Protein AF-A0A1H7MPJ8-F1 (afdb_monomer)

Nearest PDB structures (foldseek):
  3on5-assembly1_A  TM=8.356E-01  e=2.771E-28  Halalkalibacterium halodurans
  2we8-assembly1_A-2  TM=7.272E-01  e=7.137E-28  Mycolicibacterium smegmatis MC2 155
  2we7-assembly2_B-2  TM=7.045E-01  e=1.152E-25  Mycolicibacterium smegmatis MC2 155
  2we8-assembly2_B-3  TM=7.144E-01  e=3.988E-25  Mycolicibacterium smegmatis MC2 155
  1qwj-assembly2_D  TM=6.963E-01  e=8.560E-07  Mus musculus

Solvent-accessible surface area (backbone atoms only — not comparable to full-atom values): 32042 Å² total; per-residue (Å²): 99,42,56,58,58,50,32,52,53,52,46,53,57,33,51,77,69,72,43,56,35,22,42,37,30,25,60,42,55,46,80,40,66,87,49,58,68,73,26,38,24,36,38,39,76,90,68,54,74,35,62,51,63,50,89,74,77,54,55,71,58,50,49,60,51,35,54,50,19,53,72,68,69,42,24,34,52,44,78,46,71,34,65,66,97,78,62,99,64,80,85,67,88,44,96,35,57,19,36,43,31,34,39,31,33,40,59,63,89,89,50,84,42,39,60,64,47,43,50,49,56,48,69,74,42,86,38,63,24,40,40,34,34,34,44,41,90,94,52,47,69,42,80,66,33,44,58,44,40,27,33,43,79,90,42,80,45,62,32,81,64,82,70,67,57,65,65,77,78,46,47,61,58,51,51,50,27,61,74,66,66,40,53,45,35,32,38,40,85,34,96,87,36,93,92,26,38,31,34,30,40,35,48,42,74,42,58,45,30,40,38,32,37,26,45,50,80,58,42,50,47,35,51,51,53,40,46,74,69,40,36,52,36,35,34,35,24,74,48,69,93,52,54,39,60,89,80,37,74,80,37,50,73,41,76,35,58,52,75,70,43,56,75,77,55,89,67,37,74,53,22,34,36,37,35,53,54,87,39,70,69,59,41,46,51,36,48,65,68,49,46,82,51,49,42,56,34,38,29,32,65,54,57,53,68,58,50,51,51,48,52,49,55,51,51,75,76,34,100,76,74,62,80,74,39,58,78,27,57,40,52,49,48,39,48,94,76,83,58,81,50,49,57,44,41,26,49,22,33,54,51,36,53,52,19,56,77,68,75,46,89,75,76,82,67,91,79,62,86,77,70,96,67,89,74,73,61,61,72,24,74,40,60,71,30,32,28,37,38,38,48,56,30,69,76,32,78,75,50,79,46,63,53,48,68,39,79,48,98,95,37,27,27,39,56,48,37,49,50,20,55,55,64,61,66,42,87,44,36,35,37,25,26,21,91,59,33,71,70,53,49,62,75,45,66,91,52,93,58,48,79,40,80,38,88,55,34,89,62,20,54,11,49,43,52,32,53,47,50,53,50,44,55,73,77,40,77,66,47,44,28,42,35,39,35,58,31,46,39,83,73,61,40,30,70,60,56,45,48,40,52,50,50,28,54,73,66,69,39,57,34,21,27,25,31,29,86,94,40,73,33,71,53,28,37,35,28,54,92,46,46,66,63,57,60,68,45,58,42,74,43,50,73,49,60,60,55,60,75,46,57,88,64,43,41,72,40,86,33,75,63,65,66,49,52,52,64,39,66,66,44,42,50,36,67,75,68,68,62,77,74,84,80,128

InterPro domains:
  IPR003777 XdhC- CoxI [PF02625] (17-81)
  IPR025877 MobA-like NTP transferase [PF12804] (389-549)
  IPR027051 XdhC Rossmann domain [PF13478] (210-353)
  IPR029044 Nucleotide-diphospho-sugar transferases [G3DSA:3.90.550.10] (385-578)
  IPR029044 Nucleotide-diphospho-sugar transferases [SSF53448] (388-574)
  IPR052698 Molybdenum Cofactor Utilization and Processing [PTHR30388] (6-375)

pLDDT: mean 89.05, std 11.1, range [30.58, 98.56]

Secondary structure (DSSP, 8-state):
-HHHHHHHHHHHHHHHTT--EEEEEEEEEEE--SSPTT-EEEEETT--EEE-SSSSSSHHHHHHHHHHHHHH---EEEEEE-S-TT-SS-----SS-EEEEEEEEEE-TT-SS-HHHHHHHHHHS-S-EEEEEEE-TT-SB-TT-EEEEEEETTEEEE-SSPPSS-HHHHHHHHHHHHHHTS-EEEEE--SSSTT-EEEEEEEEPPPPEEEEE---STHHHHHHHHHHHT-EEEEEES-TTTS-TTT-TTSEEEES-HHHHHTTS---TTEEEEE--S-HHHHHHHHHHHTTS--SEEEE-S-HHHHHHHHHHHHHH-S---GGGGTTEESS-S--S---SHHHHHHHHHHHHHHHHTT-----GGG--S-SS-----EEE-GGGEEEEEE-----TTTSS-GGGSEETTEEHHHHHHHHHHTT--S-EEEEE-TTHHHHHHHTTTSS-EEEE-TTGGG-HHHHHHHHHHHHHHH-TT--EEEEEETT-TT--HHHHHHHHHHHHHH--SEEEEEETTEEEEEEEEEGGGHHHHHT--TT--HHHHHHHTGGGSEEEE-GGGG----SHHHHHHHHHT------

Organism: NCBI:txid332977

Foldseek 3Di:
DVLLVQLLVVVVVCVVVVWWKKKKFFQFKFAFFQDDGGFIWMATLVGDIGTDPHPPDCSVVLNVVLNVCSVVQWKFKDKDQQQDCDDPDPRPVDPTHIIIIMIMHIADSPWPFGPSVLSCLQQVDQFKKKWKFKDDPPDGTDNQGGTFWMQGPNDIDGTPDDHQDDPVQCVVVLVVCSVVQAWAWAFDAGPPDDPGMIMGIGIDHGAAEEEEEAQDPLCQLLLVVCVVVPHAYEYEYCDPVRFDCVSRVRYHYDNDQQLVRVVVDDFACRYAYEYDRPDLVRSLSNLLNCLPTRHQAYEYDDAPVSVVVSVVVSVVVDVDRDPVSVNRYHPNAFDPPVDDDSNSSSVRNVQCSVQSSVVHDNDDCPPDDDDPDDHDRFHFYGLQLEAEEEEQADPLPQAVDRQQQDDDPNGGLVVLVLQQRVLLPHLHYEYEYHDCQVVVVVSCVPPSYHYFYQDCPVQAPLSRLLRSLVVCCVPRVSHFKYFYAYSFLSPRHNVQVVVQSVQCSVLVQQKEFEDEPNATDPRIMHGPVCSVVSNPDGGHDDCRVSQVVCPPSYHYDYDHSRVQGDSHPVSVCCNRVVDDDPDD

Structure (mmCIF, N/CA/C/O backbone):
data_AF-A0A1H7MPJ8-F1
#
_entry.id   AF-A0A1H7MPJ8-F1
#
loop_
_atom_site.group_PDB
_atom_site.id
_atom_site.type_symbol
_atom_site.label_atom_id
_atom_site.label_alt_id
_atom_site.label_comp_id
_atom_site.label_asym_id
_atom_site.label_entity_id
_atom_site.label_seq_id
_atom_site.pdbx_PDB_ins_code
_atom_site.Cartn_x
_atom_site.Cartn_y
_atom_site.Cartn_z
_atom_site.occupancy
_atom_site.B_iso_or_equiv
_atom_site.auth_seq_id
_atom_site.auth_comp_id
_atom_site.auth_asym_id
_atom_site.auth_atom_id
_atom_site.pdbx_PDB_model_num
ATOM 1 N N . MET A 1 1 ? -8.039 4.720 8.929 1.00 87.25 1 MET A N 1
ATOM 2 C CA . MET A 1 1 ? -9.496 4.822 8.702 1.00 87.25 1 MET A CA 1
ATOM 3 C C . MET A 1 1 ? -10.181 5.857 9.593 1.00 87.25 1 MET A C 1
ATOM 5 O O . MET A 1 1 ? -10.944 6.639 9.050 1.00 87.25 1 MET A O 1
ATOM 9 N N . LYS A 1 2 ? -9.902 5.930 10.910 1.00 90.38 2 LYS A N 1
ATOM 10 C CA . LYS A 1 2 ? -10.502 6.929 11.828 1.00 90.38 2 LYS A CA 1
ATOM 11 C C . LYS A 1 2 ? -10.522 8.361 11.280 1.00 90.38 2 LYS A C 1
ATOM 13 O O . LYS A 1 2 ? -11.581 8.963 11.181 1.00 90.38 2 LYS A O 1
ATOM 18 N N . GLU A 1 3 ? -9.358 8.875 10.891 1.00 91.81 3 GLU A N 1
ATOM 19 C CA . GLU A 1 3 ? -9.222 10.243 10.376 1.00 91.81 3 GLU A CA 1
ATOM 20 C C . GLU A 1 3 ? -10.050 10.466 9.101 1.00 91.81 3 GLU A C 1
ATOM 22 O O . GLU A 1 3 ? -10.694 11.497 8.966 1.00 91.81 3 GLU A O 1
ATOM 27 N N . ILE A 1 4 ? -10.123 9.468 8.210 1.00 94.31 4 ILE A N 1
ATOM 28 C CA . ILE A 1 4 ? -10.964 9.524 7.004 1.00 94.31 4 ILE A CA 1
ATOM 29 C C . ILE A 1 4 ? -12.450 9.605 7.389 1.00 94.31 4 ILE A C 1
ATOM 31 O O . ILE A 1 4 ? -13.155 10.467 6.876 1.00 94.31 4 ILE A O 1
ATOM 35 N N . LYS A 1 5 ? -12.915 8.766 8.331 1.00 94.00 5 LYS A N 1
ATOM 36 C CA . LYS A 1 5 ? -14.295 8.811 8.858 1.00 94.00 5 LYS A CA 1
ATOM 37 C C . LYS A 1 5 ? -14.621 10.199 9.443 1.00 94.00 5 LYS A C 1
ATOM 39 O O . LYS A 1 5 ? -15.689 10.740 9.181 1.00 94.00 5 LYS A O 1
ATOM 44 N N . GLN A 1 6 ? -13.688 10.797 10.189 1.00 95.56 6 GLN A N 1
ATOM 45 C CA . GLN A 1 6 ? -13.850 12.136 10.772 1.00 95.56 6 GLN A CA 1
ATOM 46 C C . GLN A 1 6 ? -13.887 13.242 9.710 1.00 95.56 6 GLN A C 1
ATOM 48 O O . GLN A 1 6 ? -14.735 14.124 9.793 1.00 95.56 6 GLN A O 1
ATOM 53 N N . ILE A 1 7 ? -13.011 13.179 8.703 1.00 97.25 7 ILE A N 1
ATOM 54 C CA . ILE A 1 7 ? -13.001 14.108 7.563 1.00 97.25 7 ILE A CA 1
ATOM 55 C C . ILE A 1 7 ? -14.329 14.053 6.807 1.00 97.25 7 ILE A C 1
ATOM 57 O O . ILE A 1 7 ? -14.897 15.098 6.506 1.00 97.25 7 ILE A O 1
ATOM 61 N N . ILE A 1 8 ? -14.849 12.851 6.543 1.00 96.44 8 ILE A N 1
ATOM 62 C CA . ILE A 1 8 ? -16.147 12.665 5.885 1.00 96.44 8 ILE A CA 1
ATOM 63 C C . ILE A 1 8 ? -17.266 13.320 6.702 1.00 96.44 8 ILE A C 1
ATOM 65 O O . ILE A 1 8 ? -18.019 14.120 6.155 1.00 96.44 8 ILE A O 1
ATOM 69 N N . ALA A 1 9 ? -17.344 13.032 8.004 1.00 96.25 9 ALA A N 1
ATOM 70 C CA . ALA A 1 9 ? -18.380 13.591 8.874 1.00 96.25 9 ALA A CA 1
ATOM 71 C C . ALA A 1 9 ? -18.291 15.125 8.987 1.00 96.25 9 ALA A C 1
ATOM 73 O O . ALA A 1 9 ? -19.309 15.818 8.975 1.00 96.25 9 ALA A O 1
ATOM 74 N N . ALA A 1 10 ? -17.074 15.670 9.068 1.00 97.00 10 ALA A N 1
ATOM 75 C CA . ALA A 1 10 ? -16.856 17.113 9.090 1.00 97.00 10 ALA A CA 1
ATOM 76 C C . ALA A 1 10 ? -17.281 17.772 7.772 1.00 97.00 10 ALA A C 1
ATOM 78 O O . ALA A 1 10 ? -17.939 18.810 7.800 1.00 97.00 10 ALA A O 1
ATOM 79 N N . TYR A 1 11 ? -16.972 17.144 6.635 1.00 96.31 11 TYR A N 1
ATOM 80 C CA . TYR A 1 11 ? -17.414 17.618 5.328 1.00 96.31 11 TYR A CA 1
ATOM 81 C C . TYR A 1 11 ? -18.938 17.581 5.197 1.00 96.31 11 TYR A C 1
ATOM 83 O O . TYR A 1 11 ? -19.524 18.561 4.761 1.00 96.31 11 TYR A O 1
ATOM 91 N N . GLU A 1 12 ? -19.599 16.498 5.613 1.00 95.06 12 GLU A N 1
ATOM 92 C CA . GLU A 1 12 ? -21.064 16.406 5.565 1.00 95.06 12 GLU A CA 1
ATOM 93 C C . GLU A 1 12 ? -21.731 17.509 6.396 1.00 95.06 12 GLU A C 1
ATOM 95 O O . GLU A 1 12 ? -22.681 18.140 5.937 1.00 95.06 12 GLU A O 1
ATOM 100 N N . SER A 1 13 ? -21.192 17.801 7.582 1.00 95.56 13 SER A N 1
ATOM 101 C CA . SER A 1 13 ? -21.659 18.910 8.420 1.00 95.56 13 SER A CA 1
ATOM 102 C C . SER A 1 13 ? -21.460 20.278 7.753 1.00 95.56 13 SER A C 1
ATOM 104 O O . SER A 1 13 ? -22.374 21.105 7.766 1.00 95.56 13 SER A O 1
ATOM 106 N N . ALA A 1 14 ? -20.294 20.510 7.142 1.00 94.31 14 ALA A N 1
ATOM 107 C CA . ALA A 1 14 ? -19.978 21.750 6.434 1.00 94.31 14 ALA A CA 1
ATOM 108 C C . ALA A 1 14 ? -20.857 21.936 5.185 1.00 94.31 14 ALA A C 1
ATOM 110 O O . ALA A 1 14 ? -21.437 23.002 4.983 1.00 94.31 14 ALA A O 1
ATOM 111 N N . HIS A 1 15 ? -21.036 20.879 4.394 1.00 92.31 15 HIS A N 1
ATOM 112 C CA . HIS A 1 15 ? -21.856 20.886 3.186 1.00 92.31 15 HIS A CA 1
ATOM 113 C C . HIS A 1 15 ? -23.340 21.140 3.504 1.00 92.31 15 HIS A C 1
ATOM 115 O O . HIS A 1 15 ? -23.980 21.960 2.848 1.00 92.31 15 HIS A O 1
ATOM 121 N N . LEU A 1 16 ? -23.880 20.546 4.579 1.00 93.38 16 LEU A N 1
ATOM 122 C CA . LEU A 1 16 ? -25.232 20.865 5.071 1.00 93.38 16 LEU A CA 1
ATOM 123 C C . LEU A 1 16 ? -25.390 22.346 5.455 1.00 93.38 16 LEU A C 1
ATOM 125 O O . LEU A 1 16 ? -26.471 22.915 5.304 1.00 93.38 16 LEU A O 1
ATOM 129 N N . GLN A 1 17 ? -24.314 22.979 5.923 1.00 93.31 17 GLN A N 1
ATOM 130 C CA . GLN A 1 17 ? -24.259 24.408 6.242 1.00 93.31 17 GLN A CA 1
ATOM 131 C C . GLN A 1 17 ? -23.923 25.286 5.023 1.00 93.31 17 GLN A C 1
ATOM 133 O O . GLN A 1 17 ? -23.818 26.502 5.174 1.00 93.31 17 GLN A O 1
ATOM 138 N N . ARG A 1 18 ? -23.784 24.696 3.824 1.00 92.69 18 ARG A N 1
ATOM 139 C CA . ARG A 1 18 ? -23.347 25.356 2.580 1.00 92.69 18 ARG A CA 1
ATOM 140 C C . ARG A 1 18 ? -22.001 26.071 2.716 1.00 92.69 18 ARG A C 1
ATOM 142 O O . ARG A 1 18 ? -21.794 27.125 2.119 1.00 92.69 18 ARG A O 1
ATOM 149 N N . GLN A 1 19 ? -21.112 25.508 3.530 1.00 93.62 19 GLN A N 1
ATOM 150 C CA . GLN A 1 19 ? -19.763 26.018 3.725 1.00 93.62 19 GLN A CA 1
ATOM 151 C C . GLN A 1 19 ? -18.809 25.404 2.706 1.00 93.62 19 GLN A C 1
ATOM 153 O O . GLN A 1 19 ? -18.699 24.178 2.603 1.00 93.62 19 GLN A O 1
ATOM 158 N N . ARG A 1 20 ? -18.039 26.255 2.024 1.00 95.31 20 ARG A N 1
ATOM 159 C CA . ARG A 1 20 ? -16.952 25.782 1.157 1.00 95.31 20 ARG A CA 1
ATOM 160 C C . ARG A 1 20 ? -15.885 25.069 1.975 1.00 95.31 20 ARG A C 1
ATOM 162 O O . ARG A 1 20 ? -15.592 25.439 3.116 1.00 95.31 20 ARG A O 1
ATOM 169 N N . SER A 1 21 ? -15.292 24.049 1.367 1.00 97.06 21 SER A N 1
ATOM 170 C CA . SER A 1 21 ? -14.264 23.224 1.991 1.00 97.06 21 SER A CA 1
ATOM 171 C C . SER A 1 21 ? -13.151 22.873 1.006 1.00 97.06 21 SER A C 1
ATOM 173 O O . SER A 1 21 ? -13.346 22.854 -0.209 1.00 97.06 21 SER A O 1
ATOM 175 N N . ALA A 1 22 ? -11.976 22.559 1.538 1.00 97.94 22 ALA A N 1
ATOM 176 C CA . ALA A 1 22 ? -10.832 22.064 0.789 1.00 97.94 22 ALA A CA 1
ATOM 177 C C . ALA A 1 22 ? -10.190 20.890 1.529 1.00 97.94 22 ALA A C 1
ATOM 179 O O . ALA A 1 22 ? -10.180 20.836 2.762 1.00 97.94 22 ALA A O 1
ATOM 180 N N . LEU A 1 23 ? -9.631 19.958 0.766 1.00 98.00 23 LEU A N 1
ATOM 181 C CA . LEU A 1 23 ? -8.905 18.807 1.273 1.00 98.00 23 LEU A CA 1
ATOM 182 C C . LEU A 1 23 ? -7.408 19.017 1.051 1.00 98.00 23 LEU A C 1
ATOM 184 O O . LEU A 1 23 ? -6.941 19.066 -0.082 1.00 98.00 23 LEU A O 1
ATOM 188 N N . ALA A 1 24 ? -6.648 19.119 2.136 1.00 98.06 24 ALA A N 1
ATOM 189 C CA . ALA A 1 24 ? -5.194 19.080 2.094 1.00 98.06 24 ALA A CA 1
ATOM 190 C C . ALA A 1 24 ? -4.710 17.635 2.265 1.00 98.06 24 ALA A C 1
ATOM 192 O O . ALA A 1 24 ? -5.053 16.976 3.247 1.00 98.06 24 ALA A O 1
ATOM 193 N N . THR A 1 25 ? -3.877 17.157 1.346 1.00 97.62 25 THR A N 1
ATOM 194 C CA . THR A 1 25 ? -3.295 15.812 1.348 1.00 97.62 25 THR A CA 1
ATOM 195 C C . THR A 1 25 ? -1.776 15.907 1.281 1.00 97.62 25 THR A C 1
ATOM 197 O O . THR A 1 25 ? -1.227 16.537 0.381 1.00 97.62 25 THR A O 1
ATOM 200 N N . VAL A 1 26 ? -1.066 15.240 2.193 1.00 96.06 26 VAL A N 1
ATOM 201 C CA . VAL A 1 26 ? 0.385 15.045 2.059 1.00 96.06 26 VAL A CA 1
ATOM 202 C C . VAL A 1 26 ? 0.622 14.062 0.916 1.00 96.06 26 VAL A C 1
ATOM 204 O O . VAL A 1 26 ? 0.383 12.864 1.072 1.00 96.06 26 VAL A O 1
ATOM 207 N N . VAL A 1 27 ? 1.058 14.557 -0.239 1.00 95.38 27 VAL A N 1
ATOM 208 C CA . VAL A 1 27 ? 1.211 13.742 -1.454 1.00 95.38 27 VAL A CA 1
ATOM 209 C C . VAL A 1 27 ? 2.608 13.183 -1.614 1.00 95.38 27 VAL A C 1
ATOM 211 O O . VAL A 1 27 ? 2.753 12.137 -2.224 1.00 95.38 27 VAL A O 1
ATOM 214 N N . HIS A 1 28 ? 3.637 13.823 -1.059 1.00 94.00 28 HIS A N 1
ATOM 215 C CA . HIS A 1 28 ? 5.011 13.332 -1.158 1.00 94.00 28 HIS A CA 1
ATOM 216 C C . HIS A 1 28 ? 5.895 13.930 -0.065 1.00 94.00 28 HIS A C 1
ATOM 218 O O . HIS A 1 28 ? 5.604 15.009 0.452 1.00 94.00 28 HIS A O 1
ATOM 224 N N . ILE A 1 29 ? 6.951 13.208 0.312 1.00 90.25 29 ILE A N 1
ATOM 225 C CA . ILE A 1 29 ? 7.907 13.632 1.337 1.00 90.25 29 ILE A CA 1
ATOM 226 C C . ILE A 1 29 ? 9.319 13.252 0.899 1.00 90.25 29 ILE A C 1
ATOM 228 O O . ILE A 1 29 ? 9.561 12.106 0.526 1.00 90.25 29 ILE A O 1
ATOM 232 N N . ASP A 1 30 ? 10.251 14.188 1.022 1.00 85.12 30 ASP A N 1
ATOM 233 C CA . ASP A 1 30 ? 11.687 13.925 1.022 1.00 85.12 30 ASP A CA 1
ATOM 234 C C . ASP A 1 30 ? 12.232 14.066 2.453 1.00 85.12 30 ASP A C 1
ATOM 236 O O . ASP A 1 30 ? 11.804 14.939 3.203 1.00 85.12 30 ASP A O 1
ATOM 240 N N . GLY A 1 31 ? 13.147 13.198 2.876 1.00 81.06 31 GLY A N 1
ATOM 241 C CA . GLY A 1 31 ? 13.695 13.236 4.236 1.00 81.06 31 GLY A CA 1
ATOM 242 C C . GLY A 1 31 ? 12.734 12.772 5.346 1.00 81.06 31 GLY A C 1
ATOM 243 O O . GLY A 1 31 ? 12.084 11.724 5.244 1.00 81.06 31 GLY A O 1
ATOM 244 N N . SER A 1 32 ? 12.744 13.481 6.480 1.00 79.44 32 SER A N 1
ATOM 245 C CA . SER A 1 32 ? 11.994 13.122 7.694 1.00 79.44 32 SER A CA 1
ATOM 246 C C . SER A 1 32 ? 10.772 14.010 7.897 1.00 79.44 32 SER A C 1
ATOM 248 O O . SER A 1 32 ? 10.839 15.221 7.730 1.00 79.44 32 SER A O 1
ATOM 250 N N . SER A 1 33 ? 9.663 13.416 8.335 1.00 81.81 33 SER A N 1
ATOM 251 C CA . SER A 1 33 ? 8.416 14.137 8.607 1.00 81.81 33 SER A CA 1
ATOM 252 C C . SER A 1 33 ? 7.573 13.440 9.675 1.00 81.81 33 SER A C 1
ATOM 254 O O . SER A 1 33 ? 7.593 12.206 9.800 1.00 81.81 33 SER A O 1
ATOM 256 N N . TYR A 1 34 ? 6.763 14.230 10.383 1.00 83.31 34 TYR A N 1
ATOM 257 C CA . TYR A 1 34 ? 5.834 13.740 11.402 1.00 83.31 34 TYR A CA 1
ATOM 258 C C . TYR A 1 34 ? 4.745 12.828 10.808 1.00 83.31 34 TYR A C 1
ATOM 260 O O . TYR A 1 34 ? 4.563 11.695 11.254 1.00 83.31 34 TYR A O 1
ATOM 268 N N . ARG A 1 35 ? 4.063 13.278 9.745 1.00 86.94 35 ARG A N 1
ATOM 269 C CA . ARG A 1 35 ? 3.044 12.493 9.024 1.00 86.94 35 ARG A CA 1
ATOM 270 C C . ARG A 1 35 ? 3.618 11.824 7.779 1.00 86.94 35 ARG A C 1
ATOM 272 O O . ARG A 1 35 ? 4.604 12.291 7.220 1.00 86.94 35 ARG A O 1
ATOM 279 N N . SER A 1 36 ? 2.996 10.727 7.352 1.00 87.94 3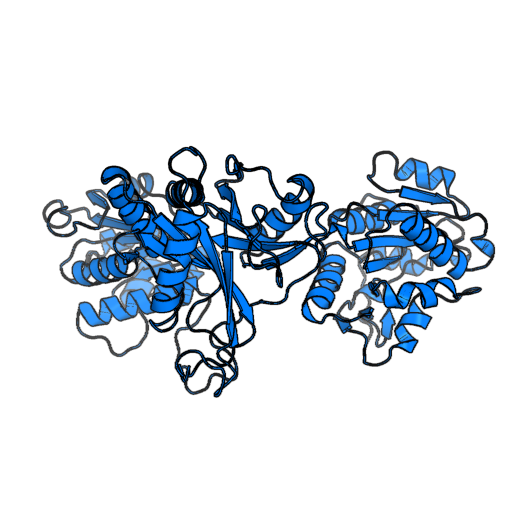6 SER A N 1
ATOM 280 C CA . SER A 1 36 ? 3.358 10.012 6.118 1.00 87.94 36 SER A CA 1
ATOM 281 C C . SER A 1 36 ? 2.478 10.465 4.944 1.00 87.94 36 SER A C 1
ATOM 283 O O . SER A 1 36 ? 1.398 11.012 5.190 1.00 87.94 36 SER A O 1
ATOM 285 N N . PRO A 1 37 ? 2.891 10.211 3.687 1.00 91.69 37 PRO A N 1
ATOM 286 C CA . PRO A 1 37 ? 2.030 10.424 2.528 1.00 91.69 37 PRO A CA 1
ATOM 287 C C . PRO A 1 37 ? 0.662 9.748 2.696 1.00 91.69 37 PRO A C 1
ATOM 289 O O . PRO A 1 37 ? 0.566 8.648 3.242 1.00 91.69 37 PRO A O 1
ATOM 292 N N . GLY A 1 38 ? -0.395 10.436 2.268 1.00 91.94 38 GLY A N 1
ATOM 293 C CA . GLY A 1 38 ? -1.788 10.055 2.498 1.00 91.94 38 GLY A CA 1
ATOM 294 C C . GLY A 1 38 ? -2.401 10.605 3.792 1.00 91.94 38 GLY A C 1
ATOM 295 O O . GLY A 1 38 ? -3.599 10.420 4.008 1.00 91.94 38 GLY A O 1
ATOM 296 N N . ALA A 1 39 ? -1.639 11.295 4.648 1.00 94.44 39 ALA A N 1
ATOM 297 C CA . ALA A 1 39 ? -2.227 12.089 5.727 1.00 94.44 39 ALA A CA 1
ATOM 298 C C . ALA A 1 39 ? -3.060 13.238 5.147 1.00 94.44 39 ALA A C 1
ATOM 300 O O . ALA A 1 39 ? -2.656 13.857 4.159 1.00 94.44 39 ALA A O 1
ATOM 301 N N . ARG A 1 40 ? -4.228 13.488 5.743 1.00 96.75 40 ARG A N 1
ATOM 302 C CA . ARG A 1 40 ? -5.227 14.411 5.204 1.00 96.75 40 ARG A CA 1
ATOM 303 C C . ARG A 1 40 ? -5.766 15.340 6.275 1.00 96.75 40 ARG A C 1
ATOM 305 O O . ARG A 1 40 ? -5.848 14.969 7.444 1.00 96.75 40 ARG A O 1
ATOM 312 N N . MET A 1 41 ? -6.169 16.523 5.841 1.00 97.69 41 MET A N 1
ATOM 313 C CA . MET A 1 41 ? -6.860 17.503 6.660 1.00 97.69 41 MET A CA 1
ATOM 314 C C . MET A 1 41 ? -7.945 18.178 5.826 1.00 97.69 41 MET A C 1
ATOM 316 O O . MET A 1 41 ? -7.664 18.694 4.748 1.00 97.69 41 MET A O 1
ATOM 320 N N . LEU A 1 42 ? -9.174 18.168 6.328 1.00 98.19 42 LEU A N 1
ATOM 321 C CA . LEU A 1 42 ? -10.255 18.993 5.810 1.00 98.19 42 LEU A CA 1
ATOM 322 C C . LEU A 1 42 ? -10.153 20.386 6.425 1.00 98.19 42 LEU A C 1
ATOM 324 O O . LEU A 1 42 ? -9.977 20.513 7.640 1.00 98.19 42 LEU A O 1
ATOM 328 N N . ILE A 1 43 ? -10.301 21.401 5.584 1.00 98.19 43 ILE A N 1
ATOM 329 C CA . ILE A 1 43 ? -10.357 22.804 5.971 1.00 98.19 43 ILE A CA 1
ATOM 330 C C . ILE A 1 43 ? -11.680 23.372 5.477 1.00 98.19 43 ILE A C 1
ATOM 332 O O . ILE A 1 43 ? -11.971 23.284 4.286 1.00 98.19 43 ILE A O 1
ATOM 336 N N . THR A 1 44 ? -12.462 23.961 6.372 1.00 97.06 44 THR A N 1
ATOM 337 C CA . THR A 1 44 ? -13.697 24.687 6.041 1.00 97.06 44 THR A CA 1
ATOM 338 C C . THR A 1 44 ? -13.422 26.187 5.930 1.00 97.06 44 THR A C 1
ATOM 340 O O . THR A 1 44 ? -12.444 26.696 6.485 1.00 97.06 44 THR A O 1
ATOM 343 N N . GLU A 1 45 ? -14.276 26.927 5.223 1.00 95.25 45 GLU A N 1
ATOM 344 C CA . GLU A 1 45 ? -14.088 28.373 5.027 1.00 95.25 45 GLU A CA 1
ATOM 345 C C . GLU A 1 45 ? -14.174 29.206 6.321 1.00 95.25 45 GLU A C 1
ATOM 347 O O . GLU A 1 45 ? -13.621 30.302 6.378 1.00 95.25 45 GLU A O 1
ATOM 352 N N . ASP A 1 46 ? -14.805 28.677 7.379 1.00 95.06 46 ASP A N 1
ATOM 353 C CA . ASP A 1 46 ? -14.827 29.271 8.727 1.00 95.06 46 ASP A CA 1
ATOM 354 C C . ASP A 1 46 ? -13.558 28.963 9.553 1.00 95.06 46 ASP A C 1
ATOM 356 O O . ASP A 1 46 ? -13.433 29.396 10.699 1.00 95.06 46 ASP A O 1
ATOM 360 N N . GLY A 1 47 ? -12.601 28.234 8.970 1.00 94.88 47 GLY A N 1
ATOM 361 C CA . GLY A 1 47 ? -11.293 27.951 9.551 1.00 94.88 47 GLY A CA 1
ATOM 362 C C . GLY A 1 47 ? -11.228 26.723 10.457 1.00 94.88 47 GLY A C 1
ATOM 363 O O . GLY A 1 47 ? -10.198 26.518 11.104 1.00 94.88 47 GLY A O 1
ATOM 364 N N . ARG A 1 48 ? -12.274 25.886 10.522 1.00 96.38 48 ARG A N 1
ATOM 365 C CA . ARG A 1 48 ? -12.188 24.607 11.245 1.00 96.38 48 ARG A CA 1
ATOM 366 C C . ARG A 1 48 ? -11.293 23.625 10.492 1.00 96.38 48 ARG A C 1
ATOM 368 O O . ARG A 1 48 ? -11.339 23.508 9.269 1.00 96.38 48 ARG A O 1
ATOM 375 N N . LEU A 1 49 ? -10.495 22.888 11.260 1.00 97.00 49 LEU A N 1
ATOM 376 C CA . LEU A 1 49 ? -9.538 21.902 10.765 1.00 97.00 49 LEU A CA 1
ATOM 377 C C . LEU A 1 49 ? -9.918 20.519 11.299 1.00 97.00 49 LEU A C 1
ATOM 379 O O . LEU A 1 49 ? -10.070 20.348 12.508 1.00 97.00 49 LEU A O 1
ATOM 383 N N . THR A 1 50 ? -10.070 19.530 10.417 1.00 96.94 50 THR A N 1
ATOM 384 C CA . THR A 1 50 ? -10.336 18.132 10.802 1.00 96.94 50 THR A CA 1
ATOM 385 C C . THR A 1 50 ? -9.311 17.199 10.171 1.00 96.94 50 THR A C 1
ATOM 387 O O . THR A 1 50 ? -9.196 17.148 8.951 1.00 96.94 50 THR A O 1
ATOM 390 N N . GLY A 1 51 ? -8.595 16.429 10.991 1.00 94.81 51 GLY A N 1
ATOM 391 C CA . GLY A 1 51 ? -7.412 15.670 10.568 1.00 94.81 51 GLY A CA 1
ATOM 392 C C . GLY A 1 51 ? -6.126 16.485 10.721 1.00 94.81 51 GLY A C 1
ATOM 393 O O . GLY A 1 51 ? -6.153 17.593 11.253 1.00 94.81 51 GLY A O 1
ATOM 394 N N . ALA A 1 52 ? -4.992 15.926 10.299 1.00 93.44 52 ALA A N 1
ATOM 395 C CA . ALA A 1 52 ? -3.703 16.607 10.391 1.00 93.44 52 ALA A CA 1
ATOM 396 C C . ALA A 1 52 ? -2.734 16.192 9.276 1.00 93.44 52 ALA A C 1
ATOM 398 O O . ALA A 1 52 ? -2.562 15.008 8.971 1.00 93.44 52 ALA A O 1
ATOM 399 N N . ILE A 1 53 ? -2.030 17.181 8.724 1.00 92.62 53 ILE A N 1
ATOM 400 C CA . ILE A 1 53 ? -0.956 16.997 7.733 1.00 92.62 53 ILE A CA 1
ATOM 401 C C . ILE A 1 53 ? 0.439 17.070 8.370 1.00 92.62 53 ILE A C 1
ATOM 403 O O . ILE A 1 53 ? 1.413 16.607 7.779 1.00 92.62 53 ILE A O 1
ATOM 407 N N . SER A 1 54 ? 0.544 17.589 9.595 1.00 88.81 54 SER A N 1
ATOM 408 C CA . SER A 1 54 ? 1.783 17.694 10.360 1.00 88.81 54 SER A CA 1
ATOM 409 C C . SER A 1 54 ? 1.529 17.462 11.863 1.00 88.81 54 SER A C 1
ATOM 411 O O . SER A 1 54 ? 0.595 16.748 12.228 1.00 88.81 54 SER A O 1
ATOM 413 N N . GLY A 1 55 ? 2.410 17.973 12.729 1.00 81.56 55 GLY A N 1
ATOM 414 C CA . GLY A 1 55 ? 2.244 18.006 14.187 1.00 81.56 55 GLY A CA 1
ATOM 415 C C . GLY A 1 55 ? 1.700 19.336 14.729 1.00 81.56 55 GLY A C 1
ATOM 416 O O . GLY A 1 55 ? 1.854 19.583 15.920 1.00 81.56 55 GLY A O 1
ATOM 417 N N . GLY A 1 56 ? 1.125 20.202 13.883 1.00 80.44 56 GLY A N 1
ATOM 418 C CA . GLY A 1 56 ? 0.581 21.514 14.273 1.00 80.44 56 GLY A CA 1
ATOM 419 C C . GLY A 1 56 ? 1.337 22.726 13.710 1.00 80.44 56 GLY A C 1
ATOM 420 O O . GLY A 1 56 ? 0.986 23.864 14.014 1.00 80.44 56 GLY A O 1
ATOM 421 N N . CYS A 1 57 ? 2.384 22.509 12.914 1.00 80.81 57 CYS A N 1
ATOM 422 C CA . CYS A 1 57 ? 3.242 23.568 12.389 1.00 80.81 57 CYS A CA 1
ATOM 423 C C . CYS A 1 57 ? 2.839 24.083 11.002 1.00 80.81 57 CYS A C 1
ATOM 425 O O . CYS A 1 57 ? 2.991 25.270 10.723 1.00 80.81 57 CYS A O 1
ATOM 427 N N . LEU A 1 58 ? 2.357 23.205 10.121 1.00 88.75 58 LEU A N 1
ATOM 428 C CA . LEU A 1 58 ? 2.035 23.565 8.735 1.00 88.75 58 LEU A CA 1
ATOM 429 C C . LEU A 1 58 ? 0.582 24.032 8.578 1.00 88.75 58 LEU A C 1
ATOM 431 O O . LEU A 1 58 ? 0.238 24.696 7.603 1.00 88.75 58 LEU A O 1
ATOM 435 N N . GLU A 1 59 ? -0.277 23.707 9.542 1.00 92.44 59 GLU A N 1
ATOM 436 C CA . GLU A 1 59 ? -1.729 23.834 9.446 1.00 92.44 59 GLU A CA 1
ATOM 437 C C . GLU A 1 59 ? -2.188 25.287 9.273 1.00 92.44 59 GLU A C 1
ATOM 439 O O . GLU A 1 59 ? -3.114 25.552 8.508 1.00 92.44 59 GLU A O 1
ATOM 444 N N . GLY A 1 60 ? -1.512 26.243 9.916 1.00 91.06 60 GLY A N 1
ATOM 445 C CA . GLY A 1 60 ? -1.859 27.662 9.805 1.00 91.06 60 GLY A CA 1
ATOM 446 C C . GLY A 1 60 ? -1.543 28.274 8.433 1.00 91.06 60 GLY A C 1
ATOM 447 O O . GLY A 1 60 ? -2.280 29.133 7.945 1.00 91.06 60 GLY A O 1
ATOM 448 N N . ASP A 1 61 ? -0.461 27.845 7.773 1.00 93.00 61 ASP A N 1
ATOM 449 C CA . ASP A 1 61 ? -0.203 28.238 6.382 1.00 93.00 61 ASP A CA 1
ATOM 450 C C . ASP A 1 61 ? -1.134 27.500 5.418 1.00 93.00 61 ASP A C 1
ATOM 452 O O . ASP A 1 61 ? -1.740 28.139 4.557 1.00 93.00 61 ASP A O 1
ATOM 456 N N . ALA A 1 62 ? -1.337 26.197 5.629 1.00 95.25 62 ALA A N 1
ATOM 457 C CA . ALA A 1 62 ? -2.254 25.392 4.832 1.00 95.25 62 ALA A CA 1
ATOM 458 C C . ALA A 1 62 ? -3.682 25.960 4.840 1.00 95.25 62 ALA A C 1
ATOM 460 O O . ALA A 1 62 ? -4.295 26.030 3.780 1.00 95.25 62 ALA A O 1
ATOM 461 N N . LEU A 1 63 ? -4.185 26.455 5.979 1.00 96.38 63 LEU A N 1
ATOM 462 C CA . LEU A 1 63 ? -5.468 27.165 6.062 1.00 96.38 63 LEU A CA 1
ATOM 463 C C . LEU A 1 63 ? -5.509 28.383 5.125 1.00 96.38 63 LEU A C 1
ATOM 465 O O . LEU A 1 63 ? -6.438 28.526 4.332 1.00 96.38 63 LEU A O 1
ATOM 469 N N . ARG A 1 64 ? -4.484 29.245 5.157 1.00 95.75 64 ARG A N 1
ATOM 470 C CA . ARG A 1 64 ? -4.420 30.435 4.287 1.00 95.75 64 ARG A CA 1
ATOM 471 C C . ARG A 1 64 ? -4.406 30.057 2.805 1.00 95.75 64 ARG A C 1
ATOM 473 O O . ARG A 1 64 ? -5.062 30.715 2.002 1.00 95.75 64 ARG A O 1
ATOM 480 N N . LYS A 1 65 ? -3.680 28.997 2.435 1.00 96.75 65 LYS A N 1
ATOM 481 C CA . LYS A 1 65 ?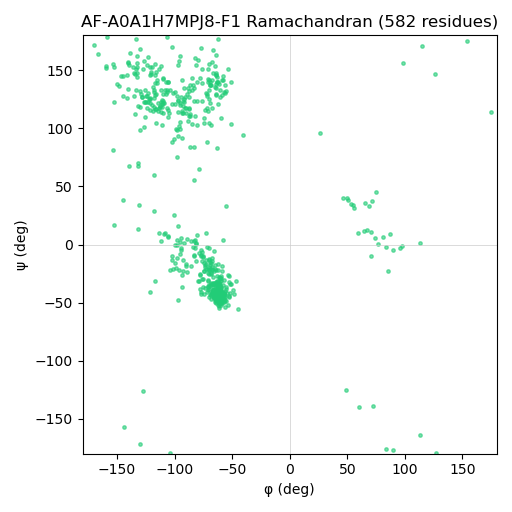 -3.650 28.476 1.058 1.00 96.75 65 LYS A CA 1
ATOM 482 C C . LYS A 1 65 ? -4.972 27.820 0.660 1.00 96.75 65 LYS A C 1
ATOM 484 O O . LYS A 1 65 ? -5.425 28.031 -0.459 1.00 96.75 65 LYS A O 1
ATOM 489 N N . ALA A 1 66 ? -5.617 27.101 1.573 1.00 97.38 66 ALA A N 1
ATOM 490 C CA . ALA A 1 66 ? -6.917 26.480 1.356 1.00 97.38 66 ALA A CA 1
ATOM 491 C C . ALA A 1 66 ? -8.005 27.513 1.055 1.00 97.38 66 ALA A C 1
ATOM 493 O O . ALA A 1 66 ? -8.762 27.319 0.111 1.00 97.38 66 ALA A O 1
ATOM 494 N N . LEU A 1 67 ? -8.036 28.643 1.767 1.00 96.38 67 LEU A N 1
ATOM 495 C CA . LEU A 1 67 ? -8.980 29.727 1.469 1.00 96.38 67 LEU A CA 1
ATOM 496 C C . LEU A 1 67 ? -8.791 30.296 0.050 1.00 96.38 67 LEU A C 1
ATOM 498 O O . LEU A 1 67 ? -9.775 30.578 -0.631 1.00 96.38 67 LEU A O 1
ATOM 502 N N . LEU A 1 68 ? -7.544 30.417 -0.424 1.00 95.38 68 LEU A N 1
ATOM 503 C CA . LEU A 1 68 ? -7.257 30.820 -1.809 1.00 95.38 68 LEU A CA 1
ATOM 504 C C . LEU A 1 68 ? -7.731 29.762 -2.812 1.00 95.38 68 LEU A C 1
ATOM 506 O O . LEU A 1 68 ? -8.382 30.105 -3.792 1.00 95.38 68 LEU A O 1
ATOM 510 N N . VAL A 1 69 ? -7.457 28.484 -2.544 1.00 95.94 69 VAL A N 1
ATOM 511 C CA . VAL A 1 69 ? -7.896 27.358 -3.385 1.00 95.94 69 VAL A CA 1
ATOM 512 C C . VAL A 1 69 ? -9.424 27.291 -3.487 1.00 95.94 69 VAL A C 1
ATOM 514 O O . VAL A 1 69 ? -9.949 27.134 -4.584 1.00 95.94 69 VAL A O 1
ATOM 517 N N . MET A 1 70 ? -10.149 27.476 -2.378 1.00 95.25 70 MET A N 1
ATOM 518 C CA . MET A 1 70 ? -11.620 27.529 -2.371 1.00 95.25 70 MET A CA 1
ATOM 519 C C . MET A 1 70 ? -12.174 28.718 -3.166 1.00 95.25 70 MET A C 1
ATOM 521 O O . MET A 1 70 ? -13.265 28.633 -3.721 1.00 95.25 70 MET A O 1
ATOM 525 N N . MET A 1 71 ? -11.459 29.846 -3.186 1.00 93.38 71 MET A N 1
ATOM 526 C CA . MET A 1 71 ? -11.865 31.035 -3.937 1.00 93.38 71 MET A CA 1
ATOM 527 C C . MET A 1 71 ? -11.594 30.885 -5.439 1.00 93.38 71 MET A C 1
ATOM 529 O O . MET A 1 71 ? -12.409 31.312 -6.248 1.00 93.38 71 MET A O 1
ATOM 533 N N . GLU A 1 72 ? -10.452 30.307 -5.807 1.00 92.62 72 GLU A N 1
ATOM 534 C CA . GLU A 1 72 ? -10.017 30.159 -7.200 1.00 92.62 72 GLU A CA 1
ATOM 535 C C . GLU A 1 72 ? -10.568 28.898 -7.883 1.00 92.62 72 GLU A C 1
ATOM 537 O O . GLU A 1 72 ? -10.519 28.799 -9.107 1.00 92.62 72 GLU A O 1
ATOM 542 N N . GLY A 1 73 ? -11.034 27.909 -7.115 1.00 91.44 73 GLY A N 1
ATOM 543 C CA . GLY A 1 73 ? -11.531 26.634 -7.640 1.00 91.44 73 GLY A CA 1
ATOM 544 C C . GLY A 1 73 ? -10.455 25.754 -8.288 1.00 91.44 73 GLY A C 1
ATOM 545 O O . GLY A 1 73 ? -10.787 24.779 -8.951 1.00 91.44 73 GLY A O 1
ATOM 546 N N . THR A 1 74 ? -9.167 26.070 -8.103 1.00 92.00 74 THR A N 1
ATOM 547 C CA . THR A 1 74 ? -8.044 25.346 -8.723 1.00 92.00 74 THR A CA 1
ATOM 548 C C . THR A 1 74 ? -7.146 24.703 -7.658 1.00 92.00 74 THR A C 1
ATOM 550 O O . THR A 1 74 ? -6.736 25.403 -6.726 1.00 92.00 74 THR A O 1
ATOM 553 N N . PRO A 1 75 ? -6.789 23.409 -7.783 1.00 95.00 75 PRO A N 1
ATOM 554 C CA . PRO A 1 75 ? -5.860 22.743 -6.873 1.00 95.00 75 PRO A CA 1
ATOM 555 C C . PRO A 1 75 ? -4.483 23.413 -6.805 1.00 95.00 75 PRO A C 1
ATOM 557 O O . PRO A 1 75 ? -3.952 23.908 -7.805 1.00 95.00 75 PRO A O 1
ATOM 560 N N . MET A 1 76 ? -3.874 23.386 -5.618 1.00 96.06 76 MET A N 1
ATOM 561 C CA . MET A 1 76 ? -2.559 23.975 -5.363 1.00 96.06 76 MET A CA 1
ATOM 562 C C . MET A 1 76 ? -1.609 22.978 -4.701 1.00 96.06 76 MET A C 1
ATOM 564 O O . MET A 1 76 ? -1.910 22.439 -3.637 1.00 96.06 76 MET A O 1
ATOM 568 N N . LEU A 1 77 ? -0.422 22.799 -5.281 1.00 96.12 77 LEU A N 1
ATOM 569 C CA . LEU A 1 77 ? 0.675 22.058 -4.665 1.00 96.12 77 LEU A CA 1
ATOM 570 C C . LEU A 1 77 ? 1.567 23.012 -3.862 1.00 96.12 77 LEU A C 1
ATOM 572 O O . LEU A 1 77 ? 2.203 23.918 -4.409 1.00 96.12 77 LEU A O 1
ATOM 576 N N . VAL A 1 78 ? 1.643 22.789 -2.553 1.00 94.62 78 VAL A N 1
ATOM 577 C CA . VAL A 1 78 ? 2.473 23.558 -1.623 1.00 94.62 78 VAL A CA 1
ATOM 578 C C . VAL A 1 78 ? 3.666 22.713 -1.191 1.00 94.62 78 VAL A C 1
ATOM 580 O O . VAL A 1 78 ? 3.516 21.551 -0.821 1.00 94.62 78 VAL A O 1
ATOM 583 N N . THR A 1 79 ? 4.866 23.289 -1.251 1.00 91.94 79 THR A N 1
ATOM 584 C CA . THR A 1 79 ? 6.102 22.645 -0.789 1.00 91.94 79 THR A CA 1
ATOM 585 C C . THR A 1 79 ? 6.592 23.358 0.461 1.00 91.94 79 THR A C 1
ATOM 587 O O . THR A 1 79 ? 6.852 24.559 0.420 1.00 91.94 79 THR A O 1
ATOM 590 N N . TYR A 1 80 ? 6.703 22.609 1.553 1.00 89.00 80 TYR A N 1
ATOM 591 C CA . TYR A 1 80 ? 7.265 23.056 2.818 1.00 89.00 80 TYR A CA 1
ATOM 592 C C . TYR A 1 80 ? 8.654 22.451 2.970 1.00 89.00 80 TYR A C 1
ATOM 594 O O . TYR A 1 80 ? 8.779 21.233 3.090 1.00 89.00 80 TYR A O 1
ATOM 602 N N . ASP A 1 81 ? 9.681 23.293 2.942 1.00 85.25 81 ASP A N 1
ATOM 603 C CA . ASP A 1 81 ? 11.046 22.887 3.257 1.00 85.25 81 ASP A CA 1
ATOM 604 C C . ASP A 1 81 ? 11.306 23.138 4.742 1.00 85.25 81 ASP A C 1
ATOM 606 O O . ASP A 1 81 ? 11.170 24.262 5.225 1.00 85.25 81 ASP A O 1
ATOM 610 N N . THR A 1 82 ? 11.610 22.071 5.475 1.00 76.88 82 THR A N 1
ATOM 611 C CA . THR A 1 82 ? 11.870 22.111 6.915 1.00 76.88 82 THR A CA 1
ATOM 612 C C . THR A 1 82 ? 13.352 21.895 7.232 1.00 76.88 82 THR A C 1
ATOM 614 O O . THR A 1 82 ? 13.703 21.697 8.393 1.00 76.88 82 THR A O 1
ATOM 617 N N . SER A 1 83 ? 14.212 21.903 6.204 1.00 68.62 83 SER A N 1
ATOM 618 C CA . SER A 1 83 ? 15.665 21.733 6.307 1.00 68.62 83 SER A CA 1
ATOM 619 C C . SER A 1 83 ? 16.437 23.054 6.426 1.00 68.62 83 SER A C 1
ATOM 621 O O . SER A 1 83 ? 17.543 23.064 6.968 1.00 68.62 83 SER A O 1
ATOM 623 N N . GLU A 1 84 ? 15.863 24.176 5.976 1.00 58.44 84 GLU A N 1
ATOM 624 C CA . GLU A 1 84 ? 16.494 25.496 6.060 1.00 58.44 84 GLU A CA 1
ATOM 625 C C . GLU A 1 84 ? 16.144 26.225 7.370 1.00 58.44 84 GLU A C 1
ATOM 627 O O . GLU A 1 84 ? 15.002 26.621 7.598 1.00 58.44 84 GLU A O 1
ATOM 632 N N . GLU A 1 85 ? 17.149 26.514 8.204 1.00 51.72 85 GLU A N 1
ATOM 633 C CA . GLU A 1 85 ? 17.006 27.349 9.414 1.00 51.72 85 GLU A CA 1
ATOM 634 C C . GLU A 1 85 ? 16.828 28.865 9.120 1.00 51.72 85 GLU A C 1
ATOM 636 O O . GLU A 1 85 ? 16.878 29.679 10.041 1.00 51.72 85 GLU A O 1
ATOM 641 N N . GLY A 1 86 ? 16.609 29.294 7.867 1.00 49.03 86 GLY A N 1
ATOM 642 C CA . GLY A 1 86 ? 16.781 30.711 7.491 1.00 49.03 86 GLY A CA 1
ATOM 643 C C . GLY A 1 86 ? 15.962 31.280 6.325 1.00 49.03 86 GLY A C 1
ATOM 644 O O . GLY A 1 86 ? 16.309 32.353 5.833 1.00 49.03 86 GLY A O 1
ATOM 645 N N . GLY A 1 87 ? 14.884 30.634 5.874 1.00 39.41 87 GLY A N 1
ATOM 646 C CA . GLY A 1 87 ? 13.995 31.183 4.838 1.00 39.41 87 GLY A CA 1
ATOM 647 C C . GLY A 1 87 ? 12.884 32.073 5.416 1.00 39.41 87 GLY A C 1
ATOM 648 O O . GLY A 1 87 ? 12.208 31.691 6.360 1.00 39.41 87 GLY A O 1
ATOM 649 N N . SER A 1 88 ? 12.675 33.260 4.839 1.00 43.88 88 SER A N 1
ATOM 650 C CA . SER A 1 88 ? 11.784 34.376 5.255 1.00 43.88 88 SER A CA 1
ATOM 651 C C . SER A 1 88 ? 10.262 34.132 5.479 1.00 43.88 88 SER A C 1
ATOM 653 O O . SER A 1 88 ? 9.454 35.045 5.309 1.00 43.88 88 SER A O 1
ATOM 655 N N . VAL A 1 89 ? 9.832 32.958 5.943 1.00 45.31 89 VAL A N 1
ATOM 656 C CA . VAL A 1 89 ? 8.473 32.717 6.458 1.00 45.31 89 VAL A CA 1
ATOM 657 C C . VAL A 1 89 ? 8.601 32.118 7.855 1.00 45.31 89 VAL A C 1
ATOM 659 O O . VAL A 1 89 ? 8.916 30.945 7.971 1.00 45.31 89 VAL A O 1
ATOM 662 N N . LEU A 1 90 ? 8.402 32.954 8.888 1.00 40.44 90 LEU A N 1
ATOM 663 C CA . LEU A 1 90 ? 8.294 32.613 10.319 1.00 40.44 90 LEU A CA 1
ATOM 664 C C . LEU A 1 90 ? 9.019 31.320 10.726 1.00 40.44 90 LEU A C 1
ATOM 666 O O . LEU A 1 90 ? 8.437 30.248 10.636 1.00 40.44 90 LEU A O 1
ATOM 670 N N . GLY A 1 91 ? 10.254 31.458 11.218 1.00 40.44 91 GLY A N 1
ATOM 671 C CA . GLY A 1 91 ? 11.129 30.372 11.663 1.00 40.44 91 GLY A CA 1
ATOM 672 C C . GLY A 1 91 ? 10.418 29.271 12.446 1.00 40.44 91 GLY A C 1
ATOM 673 O O . GLY A 1 91 ? 10.268 29.342 13.666 1.00 40.44 91 GLY A O 1
ATOM 674 N N . ILE A 1 92 ? 10.021 28.223 11.731 1.00 47.66 92 ILE A N 1
ATOM 675 C CA . ILE A 1 92 ? 9.560 26.986 12.329 1.00 47.66 92 ILE A CA 1
ATOM 676 C C . ILE A 1 92 ? 10.794 26.095 12.391 1.00 47.66 92 ILE A C 1
ATOM 678 O O . ILE A 1 92 ? 11.128 25.408 11.430 1.00 47.66 92 ILE A O 1
ATOM 682 N N . GLY A 1 93 ? 11.511 26.164 13.514 1.00 45.94 93 GLY A N 1
ATOM 683 C CA . GLY A 1 93 ? 12.572 25.220 13.862 1.00 45.94 93 GLY A CA 1
ATOM 684 C C . GLY A 1 93 ? 11.958 23.835 14.025 1.00 45.94 93 GLY A C 1
ATOM 685 O O . GLY A 1 93 ? 11.550 23.428 15.112 1.00 45.94 93 GLY A O 1
ATOM 686 N N . LEU A 1 94 ? 11.783 23.147 12.906 1.00 54.03 94 LEU A N 1
ATOM 687 C CA . LEU A 1 94 ? 11.125 21.862 12.828 1.00 54.03 94 LEU A CA 1
ATOM 688 C C . LEU A 1 94 ? 12.187 20.810 13.081 1.00 54.03 94 LEU A C 1
ATOM 690 O O . LEU A 1 94 ? 13.031 20.560 12.236 1.00 54.03 94 LEU A O 1
ATOM 694 N N . GLY A 1 95 ? 12.121 20.120 14.219 1.00 56.22 95 GLY A N 1
ATOM 695 C CA . GLY A 1 95 ? 12.977 18.956 14.493 1.00 56.22 95 GLY A CA 1
ATOM 696 C C . GLY A 1 95 ? 12.849 17.805 13.470 1.00 56.22 95 GLY A C 1
ATOM 697 O O . GLY A 1 95 ? 13.439 16.746 13.660 1.00 56.22 95 GLY A O 1
ATOM 698 N N . CYS A 1 96 ? 12.063 17.984 12.401 1.00 64.56 96 CYS A N 1
ATOM 699 C CA . CYS A 1 96 ? 12.014 17.144 11.214 1.00 64.56 96 CYS A CA 1
ATOM 700 C C . CYS A 1 96 ? 12.849 17.803 10.107 1.00 64.56 96 CYS A C 1
ATOM 702 O O . CYS A 1 96 ? 12.529 18.907 9.696 1.00 64.56 96 CYS A O 1
ATOM 704 N N . ASN A 1 97 ? 13.875 17.121 9.601 1.00 71.62 97 ASN A N 1
ATOM 705 C CA . ASN A 1 97 ? 14.696 17.592 8.481 1.00 71.62 97 ASN A CA 1
ATOM 706 C C . ASN A 1 97 ? 14.189 16.960 7.167 1.00 71.62 97 ASN A C 1
ATOM 708 O O . ASN A 1 97 ? 14.532 15.806 6.870 1.00 71.62 97 ASN A O 1
ATOM 712 N N . GLY A 1 98 ? 13.297 17.643 6.440 1.00 81.12 98 GLY A N 1
ATOM 713 C CA . GLY A 1 98 ? 12.684 17.111 5.221 1.00 81.12 98 GLY A CA 1
ATOM 714 C C . GLY A 1 98 ? 11.881 18.125 4.401 1.00 81.12 98 GLY A C 1
ATOM 715 O O . GLY A 1 98 ? 11.617 19.242 4.825 1.00 81.12 98 GLY A O 1
ATOM 716 N N . ILE A 1 99 ? 11.469 17.711 3.206 1.00 86.88 99 ILE A N 1
ATOM 717 C CA . ILE A 1 99 ? 10.610 18.486 2.307 1.00 86.88 99 ILE A CA 1
ATOM 718 C C . ILE A 1 99 ? 9.248 17.801 2.260 1.00 86.88 99 ILE A C 1
ATOM 720 O O . ILE A 1 99 ? 9.149 16.628 1.908 1.00 86.88 99 ILE A O 1
ATOM 724 N N . ILE A 1 100 ? 8.182 18.522 2.593 1.00 91.19 100 ILE A N 1
ATOM 725 C CA . ILE A 1 100 ? 6.813 18.000 2.621 1.00 91.19 100 ILE A CA 1
ATOM 726 C C . ILE A 1 100 ? 6.018 18.666 1.501 1.00 91.19 100 ILE A C 1
ATOM 728 O O . ILE A 1 100 ? 5.890 19.888 1.457 1.00 91.19 100 ILE A O 1
ATOM 732 N N . ARG A 1 101 ? 5.453 17.860 0.600 1.00 94.12 101 ARG A N 1
ATOM 733 C CA . ARG A 1 101 ? 4.575 18.329 -0.476 1.00 94.12 101 ARG A CA 1
ATOM 734 C C . ARG A 1 101 ? 3.124 18.048 -0.109 1.00 94.12 101 ARG A C 1
ATOM 736 O O . ARG A 1 101 ? 2.745 16.896 0.116 1.00 94.12 101 ARG A O 1
ATOM 743 N N . VAL A 1 102 ? 2.323 19.105 -0.047 1.00 96.56 102 VAL A N 1
ATOM 744 C CA . VAL A 1 102 ? 0.906 19.069 0.319 1.00 96.56 102 VAL A CA 1
ATOM 745 C C . VAL A 1 102 ? 0.088 19.567 -0.861 1.00 96.56 102 VAL A C 1
ATOM 747 O O . VAL A 1 102 ? 0.239 20.712 -1.278 1.00 96.56 102 VAL A O 1
ATOM 750 N N . LEU A 1 103 ? -0.769 18.707 -1.398 1.00 97.88 103 LEU A N 1
ATOM 751 C CA . LEU A 1 103 ? -1.754 19.088 -2.400 1.00 97.88 103 LEU A CA 1
ATOM 752 C C . LEU A 1 103 ? -3.018 19.560 -1.686 1.00 97.88 103 LEU A C 1
ATOM 754 O O . LEU A 1 103 ? -3.534 18.850 -0.828 1.00 97.88 103 LEU A O 1
ATOM 758 N N . ILE A 1 104 ? -3.496 20.750 -2.025 1.00 97.94 104 ILE A N 1
ATOM 759 C CA . ILE A 1 104 ? -4.726 21.325 -1.489 1.00 97.94 104 ILE A CA 1
ATOM 760 C C . ILE A 1 104 ? -5.737 21.401 -2.625 1.00 97.94 104 ILE A C 1
ATOM 762 O O . ILE A 1 104 ? -5.500 22.077 -3.625 1.00 97.94 104 ILE A O 1
ATOM 766 N N . GLU A 1 105 ? -6.851 20.702 -2.460 1.00 96.31 105 GLU A N 1
ATOM 767 C CA . GLU A 1 105 ? -7.880 20.516 -3.479 1.00 96.31 105 GLU A CA 1
ATOM 768 C C . GLU A 1 105 ? -9.187 21.172 -3.010 1.00 96.31 105 GLU A C 1
ATOM 770 O O . GLU A 1 105 ? -9.607 20.910 -1.877 1.00 96.31 105 GLU A O 1
ATOM 775 N N . PRO A 1 106 ? -9.848 22.014 -3.823 1.00 95.50 106 PRO A N 1
ATOM 776 C CA . PRO A 1 106 ? -11.178 22.504 -3.486 1.00 95.50 106 PRO A CA 1
ATOM 777 C C . PRO A 1 106 ? -12.177 21.351 -3.610 1.00 95.50 106 PRO A C 1
ATOM 779 O O . PRO A 1 106 ? -12.075 20.528 -4.519 1.00 95.50 106 PRO A O 1
ATOM 782 N N . ILE A 1 107 ? -13.152 21.283 -2.706 1.00 93.50 107 ILE A N 1
ATOM 783 C CA . ILE A 1 107 ? -14.251 20.326 -2.835 1.00 93.50 107 ILE A CA 1
ATOM 784 C C . ILE A 1 107 ? -15.406 21.068 -3.498 1.00 93.50 107 ILE A C 1
ATOM 786 O O . ILE A 1 107 ? -16.058 21.892 -2.863 1.00 93.50 107 ILE A O 1
ATOM 790 N N . ALA A 1 108 ? -15.585 20.822 -4.793 1.00 81.62 108 ALA A N 1
ATOM 791 C CA . ALA A 1 108 ? -16.607 21.470 -5.599 1.00 81.62 108 ALA A CA 1
ATOM 792 C C . ALA A 1 108 ? -18.002 20.930 -5.230 1.00 81.62 108 ALA A C 1
ATOM 794 O O . ALA A 1 108 ? -18.200 19.716 -5.191 1.00 81.62 108 ALA A O 1
ATOM 795 N N . ASP A 1 109 ? -18.944 21.824 -4.920 1.00 72.81 109 ASP A N 1
ATOM 796 C CA . ASP A 1 109 ? -20.306 21.462 -4.491 1.00 72.81 109 ASP A CA 1
ATOM 797 C C . ASP A 1 109 ? -21.210 21.007 -5.655 1.00 72.81 109 ASP A C 1
ATOM 799 O O . ASP A 1 109 ? -22.286 20.462 -5.419 1.00 72.81 109 ASP A O 1
ATOM 803 N N . ASP A 1 110 ? -20.798 21.248 -6.901 1.00 72.94 110 ASP A N 1
ATOM 804 C CA . ASP A 1 110 ? -21.520 20.929 -8.139 1.00 72.94 110 ASP A CA 1
ATOM 805 C C . ASP A 1 110 ? -21.132 19.577 -8.761 1.00 72.94 110 ASP A C 1
ATOM 807 O O . ASP A 1 110 ? -21.731 19.171 -9.755 1.00 72.94 110 ASP A O 1
ATOM 811 N N . MET A 1 111 ? -20.163 18.874 -8.172 1.00 74.19 111 MET A N 1
ATOM 812 C CA . MET A 1 111 ? -19.657 17.586 -8.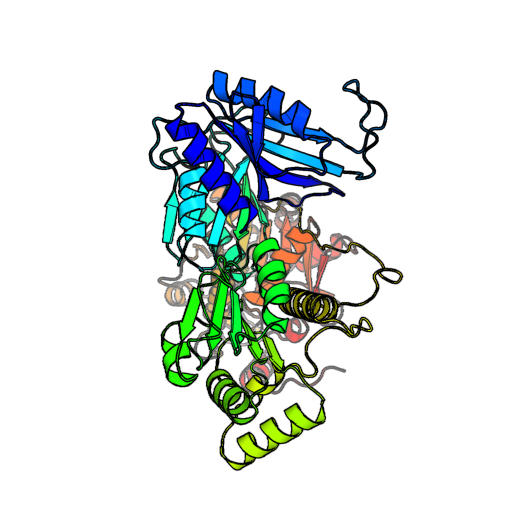652 1.00 74.19 111 MET A CA 1
ATOM 813 C C . MET A 1 111 ? -20.203 16.450 -7.783 1.00 74.19 111 MET A C 1
ATOM 815 O O . MET A 1 111 ? -20.140 16.521 -6.552 1.00 74.19 111 MET A O 1
ATOM 819 N N . GLU A 1 112 ? -20.712 15.382 -8.402 1.00 77.56 112 GLU A N 1
ATOM 820 C CA . GLU A 1 112 ? -21.182 14.205 -7.659 1.00 77.56 112 GLU A CA 1
ATOM 821 C C . GLU A 1 112 ? -19.987 13.362 -7.195 1.00 77.56 112 GLU A C 1
ATOM 823 O O . GLU A 1 112 ? -19.918 12.948 -6.029 1.00 77.56 112 GLU A O 1
ATOM 828 N N . GLU A 1 113 ? -18.990 13.177 -8.067 1.00 86.69 113 GLU A N 1
ATOM 829 C CA . GLU A 1 113 ? -17.786 12.410 -7.758 1.00 86.69 113 GLU A CA 1
ATOM 830 C C . GLU A 1 113 ? -16.607 13.338 -7.415 1.00 86.69 113 GLU A C 1
ATOM 832 O O . GLU A 1 113 ? -15.811 13.761 -8.257 1.00 86.69 113 GLU A O 1
ATOM 837 N N . THR A 1 114 ? -16.475 13.633 -6.120 1.00 91.44 114 THR A N 1
ATOM 838 C CA . THR A 1 114 ? -15.390 14.434 -5.519 1.00 91.44 114 THR A CA 1
ATOM 839 C C . THR A 1 114 ? -14.338 13.565 -4.813 1.00 91.44 114 THR A C 1
ATOM 841 O O . THR A 1 114 ? -14.609 12.397 -4.510 1.00 91.44 114 THR A O 1
ATOM 844 N N . PRO A 1 115 ? -13.179 14.118 -4.396 1.00 94.12 115 PRO A N 1
ATOM 845 C CA . PRO A 1 115 ? -12.248 13.408 -3.517 1.00 94.12 115 PRO A CA 1
ATOM 846 C C . PRO A 1 115 ? -12.903 12.848 -2.243 1.00 94.12 115 PRO A C 1
ATOM 848 O O . PRO A 1 115 ? -12.541 11.764 -1.785 1.00 94.12 115 PRO A O 1
ATOM 851 N N . ILE A 1 116 ? -13.902 13.540 -1.676 1.00 95.56 116 ILE A N 1
ATOM 852 C CA . ILE A 1 116 ? -14.626 13.048 -0.496 1.00 95.56 116 ILE A CA 1
ATOM 853 C C . ILE A 1 116 ? -15.523 11.858 -0.845 1.00 95.56 116 ILE A C 1
ATOM 855 O O . ILE A 1 116 ? -15.578 10.905 -0.068 1.00 95.56 116 ILE A O 1
ATOM 859 N N . SER A 1 117 ? -16.193 11.864 -2.000 1.00 94.62 117 SER A N 1
ATOM 860 C CA . SER A 1 117 ? -17.004 10.721 -2.449 1.00 94.62 117 SER A CA 1
ATOM 861 C C . SER A 1 117 ? -16.157 9.443 -2.586 1.00 94.62 117 SER A C 1
ATOM 863 O O . SER A 1 117 ? -16.542 8.384 -2.087 1.00 94.62 117 SER A O 1
ATOM 865 N N . LEU A 1 118 ? -14.936 9.559 -3.122 1.00 95.56 118 LEU A N 1
ATOM 866 C CA . LEU A 1 118 ? -13.975 8.459 -3.212 1.00 95.56 118 LEU A CA 1
ATOM 867 C C . LEU A 1 118 ? -13.574 7.941 -1.822 1.00 95.56 118 LEU A C 1
ATOM 869 O O . LEU A 1 118 ? -13.537 6.730 -1.592 1.00 95.56 118 LEU A O 1
ATOM 873 N N . LEU A 1 119 ? -13.345 8.839 -0.856 1.00 95.69 119 LEU A N 1
ATOM 874 C CA . LEU A 1 119 ? -13.099 8.455 0.538 1.00 95.69 119 LEU A CA 1
ATOM 875 C C . LEU A 1 119 ? -14.310 7.750 1.172 1.00 95.69 119 LEU A C 1
ATOM 877 O O . LEU A 1 119 ? -14.123 6.768 1.894 1.00 95.69 119 LEU A O 1
ATOM 881 N N . LYS A 1 120 ? -15.542 8.198 0.887 1.00 95.19 120 LYS A N 1
ATOM 882 C CA . LYS A 1 120 ? -16.773 7.524 1.340 1.00 95.19 120 LYS A CA 1
ATOM 883 C C . LYS A 1 120 ? -16.859 6.100 0.794 1.00 95.19 120 LYS A C 1
ATOM 885 O O . LYS A 1 120 ? -17.165 5.186 1.556 1.00 95.19 120 LYS A O 1
ATOM 890 N N . ARG A 1 121 ? -16.524 5.887 -0.485 1.00 94.56 121 ARG A N 1
ATOM 891 C CA . ARG A 1 121 ? -16.480 4.551 -1.112 1.00 94.56 121 ARG A CA 1
ATOM 892 C C . ARG A 1 121 ? -15.480 3.629 -0.408 1.00 94.56 121 ARG A C 1
ATOM 894 O O . ARG A 1 121 ? -15.830 2.495 -0.092 1.00 94.56 121 ARG A O 1
ATOM 901 N N . ILE A 1 122 ? -14.283 4.134 -0.097 1.00 93.94 122 ILE A N 1
ATOM 902 C CA . ILE A 1 122 ? -13.242 3.390 0.637 1.00 93.94 122 ILE A CA 1
ATOM 903 C C . ILE A 1 122 ? -13.702 3.012 2.052 1.00 93.94 122 ILE A C 1
ATOM 905 O O . ILE A 1 122 ? -13.416 1.916 2.522 1.00 93.94 122 ILE A O 1
ATOM 909 N N . VAL A 1 123 ? -14.402 3.906 2.754 1.00 92.12 123 VAL A N 1
ATOM 910 C CA . VAL A 1 123 ? -14.905 3.637 4.114 1.00 92.12 123 VAL A CA 1
ATOM 911 C C . VAL A 1 123 ? -16.127 2.714 4.109 1.00 92.12 123 VAL A C 1
ATOM 913 O O . VAL A 1 123 ? -16.336 1.984 5.076 1.00 92.12 123 VAL A O 1
ATOM 916 N N . GLY A 1 124 ? -16.934 2.742 3.047 1.00 88.44 124 GLY A N 1
ATOM 917 C CA . GLY A 1 124 ? -18.208 2.025 2.966 1.00 88.44 124 GLY A CA 1
ATOM 918 C C . GLY A 1 124 ? -18.086 0.499 2.942 1.00 88.44 124 GLY A C 1
ATOM 919 O O . GLY A 1 124 ? -19.059 -0.188 3.249 1.00 88.44 124 GLY A O 1
ATOM 920 N N . LYS A 1 125 ? -16.910 -0.042 2.605 1.00 84.88 125 LYS A N 1
ATOM 921 C CA . LYS A 1 125 ? -16.621 -1.480 2.650 1.00 84.88 125 LYS A CA 1
ATOM 922 C C . LYS A 1 125 ? -15.289 -1.744 3.333 1.00 84.88 125 LYS A C 1
ATOM 924 O O . LYS A 1 125 ? -14.327 -1.003 3.161 1.00 84.88 125 LYS A O 1
ATOM 929 N N . ARG A 1 126 ? -15.209 -2.843 4.083 1.00 89.12 126 ARG A N 1
ATOM 930 C CA . ARG A 1 126 ? -13.981 -3.272 4.763 1.00 89.12 126 ARG A CA 1
ATOM 931 C C . ARG A 1 126 ? -13.074 -4.060 3.808 1.00 89.12 126 ARG A C 1
ATOM 933 O O . ARG A 1 126 ? -12.685 -5.179 4.106 1.00 89.12 126 ARG A O 1
ATOM 940 N N . ASP A 1 127 ? -12.739 -3.449 2.673 1.00 90.00 127 ASP A N 1
ATOM 941 C CA . ASP A 1 127 ? -11.939 -4.052 1.603 1.00 90.00 127 ASP A CA 1
ATOM 942 C C . ASP A 1 127 ? -10.612 -3.303 1.393 1.00 90.00 127 ASP A C 1
ATOM 944 O O . ASP A 1 127 ? -10.561 -2.073 1.532 1.00 90.00 127 ASP A O 1
ATOM 948 N N . PRO A 1 128 ? -9.520 -4.009 1.034 1.00 93.25 128 PRO A N 1
ATOM 949 C CA . PRO A 1 128 ? -8.291 -3.364 0.599 1.00 93.25 128 PRO A CA 1
ATOM 950 C C . PRO A 1 128 ? -8.578 -2.450 -0.588 1.00 93.25 128 PRO A C 1
ATOM 952 O O . PRO A 1 128 ? -9.238 -2.853 -1.548 1.00 93.25 128 PRO A O 1
ATOM 955 N N . SER A 1 129 ? -8.106 -1.211 -0.497 1.00 96.19 129 SER A N 1
ATOM 956 C CA . SER A 1 129 ? -8.442 -0.180 -1.471 1.00 96.19 129 SER A CA 1
ATOM 957 C C . SER A 1 129 ? -7.205 0.568 -1.945 1.00 96.19 129 SER A C 1
ATOM 959 O O . SER A 1 129 ? -6.229 0.698 -1.207 1.00 96.19 129 SER A O 1
ATOM 961 N N . ILE A 1 130 ? -7.259 1.098 -3.165 1.00 97.62 130 ILE A N 1
ATOM 962 C CA . ILE A 1 130 ? -6.258 2.030 -3.697 1.00 97.62 130 ILE A CA 1
ATOM 963 C C . ILE A 1 130 ? -6.878 3.410 -3.825 1.00 97.62 130 ILE A C 1
ATOM 965 O O . ILE A 1 130 ? -8.042 3.526 -4.195 1.00 97.62 130 ILE A O 1
ATOM 969 N N . LEU A 1 131 ? -6.092 4.446 -3.551 1.00 97.31 131 LEU A N 1
ATOM 970 C CA . LEU A 1 131 ? -6.440 5.833 -3.831 1.00 97.31 131 LEU A CA 1
ATOM 971 C C . LEU A 1 131 ? -5.301 6.483 -4.616 1.00 97.31 131 LEU A C 1
ATOM 973 O O . LEU A 1 131 ? -4.149 6.417 -4.186 1.00 97.31 131 LEU A O 1
ATOM 977 N N . VAL A 1 132 ? -5.615 7.094 -5.755 1.00 97.81 132 VAL A N 1
ATOM 978 C CA . VAL A 1 132 ? -4.631 7.722 -6.642 1.00 97.81 132 VAL A CA 1
ATOM 979 C C . VAL A 1 132 ? -4.780 9.234 -6.600 1.00 97.81 132 VAL A C 1
ATOM 981 O O . VAL A 1 132 ? -5.840 9.774 -6.934 1.00 97.81 132 VAL A O 1
ATOM 984 N N . THR A 1 133 ? -3.692 9.905 -6.234 1.00 97.38 133 THR A N 1
ATOM 985 C CA . THR A 1 133 ? -3.589 11.366 -6.228 1.00 97.38 133 THR A CA 1
ATOM 986 C C . THR A 1 133 ? -2.446 11.809 -7.137 1.00 97.38 133 THR A C 1
ATOM 988 O O . THR A 1 133 ? -1.300 11.420 -6.918 1.00 97.38 133 THR A O 1
ATOM 991 N N . PHE A 1 134 ? -2.746 12.628 -8.140 1.00 95.62 134 PHE A N 1
ATOM 992 C CA . PHE A 1 134 ? -1.784 13.182 -9.084 1.00 95.62 134 PHE A CA 1
ATOM 993 C C . PHE A 1 134 ? -1.271 14.556 -8.639 1.00 95.62 134 PHE A C 1
ATOM 995 O O . PHE A 1 134 ? -2.031 15.375 -8.118 1.00 95.62 134 PHE A O 1
ATOM 1002 N N . PHE A 1 135 ? 0.018 14.814 -8.853 1.00 94.31 135 PHE A N 1
ATOM 1003 C CA . PHE A 1 135 ? 0.665 16.097 -8.580 1.00 94.31 135 PHE A CA 1
ATOM 1004 C C . PHE A 1 135 ? 1.894 16.300 -9.477 1.00 94.31 135 PHE A C 1
ATOM 1006 O O . PHE A 1 135 ? 2.537 15.329 -9.882 1.00 94.31 135 PHE A O 1
ATOM 1013 N N . THR A 1 136 ? 2.271 17.555 -9.717 1.00 91.38 136 THR A N 1
ATOM 1014 C CA . THR A 1 136 ? 3.426 17.904 -10.553 1.00 91.38 136 THR A CA 1
ATOM 1015 C C . THR A 1 136 ? 4.394 18.807 -9.795 1.00 91.38 136 THR A C 1
ATOM 1017 O O . THR A 1 136 ? 4.099 19.977 -9.534 1.00 91.38 136 THR A O 1
ATOM 1020 N N . PRO A 1 137 ? 5.584 18.307 -9.419 1.00 84.12 137 PRO A N 1
ATOM 1021 C CA . PRO A 1 137 ? 6.611 19.143 -8.812 1.00 84.12 137 PRO A CA 1
ATOM 1022 C C . PRO A 1 137 ? 6.970 20.341 -9.699 1.00 84.12 137 PRO A C 1
ATOM 1024 O O . PRO A 1 137 ? 7.125 20.209 -10.905 1.00 84.12 137 PRO A O 1
ATOM 1027 N N . GLY A 1 138 ? 7.130 21.519 -9.095 1.00 79.81 138 GLY A N 1
ATOM 1028 C CA . GLY A 1 138 ? 7.463 22.752 -9.820 1.00 79.81 138 GLY A CA 1
ATOM 1029 C C . GLY A 1 138 ? 6.253 23.489 -10.404 1.00 79.81 138 GLY A C 1
ATOM 1030 O O . GLY A 1 138 ? 6.312 24.712 -10.527 1.00 79.81 138 GLY A O 1
ATOM 1031 N N . ASN A 1 139 ? 5.129 22.803 -10.638 1.00 82.00 139 ASN A N 1
ATOM 1032 C CA . ASN A 1 139 ? 3.881 23.427 -11.065 1.00 82.00 139 ASN A CA 1
ATOM 1033 C C . ASN A 1 139 ? 2.929 23.639 -9.876 1.00 82.00 139 ASN A C 1
ATOM 1035 O O . ASN A 1 139 ? 2.232 22.738 -9.415 1.00 82.00 139 ASN A O 1
ATOM 1039 N N . LYS A 1 140 ? 2.899 24.866 -9.343 1.00 83.50 140 LYS A N 1
ATOM 1040 C CA . LYS A 1 140 ? 2.116 25.171 -8.133 1.00 83.50 140 LYS A CA 1
ATOM 1041 C C . LYS A 1 140 ? 0.607 25.065 -8.342 1.00 83.50 140 LYS A C 1
ATOM 1043 O O . LYS A 1 140 ? -0.083 24.720 -7.389 1.00 83.50 140 LYS A O 1
ATOM 1048 N N . LYS A 1 141 ? 0.093 25.400 -9.529 1.00 85.19 141 LYS A N 1
ATOM 1049 C CA . LYS A 1 141 ? -1.344 25.436 -9.830 1.00 85.19 141 LYS A CA 1
ATOM 1050 C C . LYS A 1 141 ? -1.589 24.745 -11.162 1.00 85.19 141 LYS A C 1
ATOM 1052 O O . LYS A 1 141 ? -1.202 25.260 -12.204 1.00 85.19 141 LYS A O 1
ATOM 1057 N N . SER A 1 142 ? -2.260 23.606 -11.111 1.00 84.25 142 SER A N 1
ATOM 1058 C CA . SER A 1 142 ? -2.667 22.854 -12.294 1.00 84.25 142 SER A CA 1
ATOM 1059 C C . SER A 1 142 ? -3.974 22.143 -11.994 1.00 84.25 142 SER A C 1
ATOM 1061 O O . SER A 1 142 ? -4.135 21.568 -10.915 1.00 84.25 142 SER A O 1
ATOM 1063 N N . SER A 1 143 ? -4.896 22.196 -12.954 1.00 81.88 143 SER A N 1
ATOM 1064 C CA . SER A 1 143 ? -6.169 21.482 -12.898 1.00 81.88 143 SER A CA 1
ATOM 1065 C C . SER A 1 143 ? -5.999 19.970 -13.031 1.00 81.88 143 SER A C 1
ATOM 1067 O O . SER A 1 143 ? -6.869 19.244 -12.574 1.00 81.88 143 SER A O 1
ATOM 1069 N N . ALA A 1 144 ? -4.886 19.485 -13.594 1.00 84.12 144 ALA A N 1
ATOM 1070 C CA . ALA A 1 144 ? -4.598 18.055 -13.704 1.00 84.12 144 ALA A CA 1
ATOM 1071 C C . ALA A 1 144 ? -4.118 17.437 -12.374 1.00 84.12 144 ALA A C 1
ATOM 1073 O O . ALA A 1 144 ? -4.026 16.219 -12.245 1.00 84.12 144 ALA A O 1
ATOM 1074 N N . GLN A 1 145 ? -3.839 18.249 -11.352 1.00 91.25 145 GLN A N 1
ATOM 1075 C CA . GLN A 1 145 ? -3.513 17.750 -10.016 1.00 91.25 145 GLN A CA 1
ATOM 1076 C C . GLN A 1 145 ? -4.791 17.478 -9.230 1.00 91.25 145 GLN A C 1
ATOM 1078 O O . GLN A 1 145 ? -5.759 18.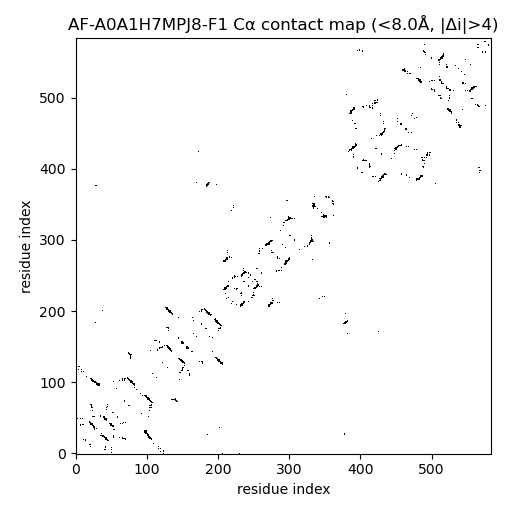223 -9.335 1.00 91.25 145 GLN A O 1
ATOM 1083 N N . GLY A 1 146 ? -4.794 16.428 -8.419 1.00 94.38 146 GLY A N 1
ATOM 1084 C CA . GLY A 1 146 ? -5.976 16.066 -7.646 1.00 94.38 146 GLY A CA 1
ATOM 1085 C C . GLY A 1 146 ? -6.041 14.591 -7.299 1.00 94.38 146 GLY A C 1
ATOM 1086 O O . GLY A 1 146 ? -5.223 13.783 -7.735 1.00 94.38 146 GLY A O 1
ATOM 1087 N N . THR A 1 147 ? -7.036 14.229 -6.509 1.00 96.44 147 THR A N 1
ATOM 1088 C CA . THR A 1 147 ? -7.406 12.857 -6.191 1.00 96.44 147 THR A CA 1
ATOM 1089 C C . THR A 1 147 ? -8.481 12.407 -7.171 1.00 96.44 147 THR A C 1
ATOM 1091 O O . THR A 1 147 ? -9.589 12.935 -7.157 1.00 96.44 147 THR A O 1
ATOM 1094 N N . TYR A 1 148 ? -8.151 11.425 -8.011 1.00 95.44 148 TYR A N 1
ATOM 1095 C CA . TYR A 1 148 ? -8.975 11.068 -9.171 1.00 95.44 148 TYR A CA 1
ATOM 1096 C C . TYR A 1 148 ? -9.553 9.662 -9.130 1.00 95.44 148 TYR A C 1
ATOM 1098 O O . TYR A 1 148 ? -10.616 9.450 -9.695 1.00 95.44 148 TYR A O 1
ATOM 1106 N N . ILE A 1 149 ? -8.862 8.690 -8.526 1.00 97.31 149 ILE A N 1
ATOM 1107 C CA . ILE A 1 149 ? -9.236 7.272 -8.646 1.00 97.31 149 ILE A CA 1
ATOM 1108 C C . ILE A 1 149 ? -9.291 6.636 -7.266 1.00 97.31 149 ILE A C 1
ATOM 1110 O O . ILE A 1 149 ? -8.320 6.730 -6.514 1.00 97.31 149 ILE A O 1
ATOM 1114 N N . ALA A 1 150 ? -10.368 5.911 -6.969 1.00 96.94 150 ALA A N 1
ATOM 1115 C CA . ALA A 1 150 ? -10.390 4.905 -5.916 1.00 96.94 150 ALA A CA 1
ATOM 1116 C C . ALA A 1 150 ? -10.688 3.522 -6.500 1.00 96.94 150 ALA A C 1
ATOM 1118 O O . ALA A 1 150 ? -11.638 3.363 -7.260 1.00 96.94 150 ALA A O 1
ATOM 1119 N N . VAL A 1 151 ? -9.912 2.509 -6.118 1.00 96.88 151 VAL A N 1
ATOM 1120 C CA . VAL A 1 151 ? -10.236 1.107 -6.415 1.00 96.88 151 VAL A CA 1
ATOM 1121 C C . VAL A 1 151 ? -10.700 0.442 -5.134 1.00 96.88 151 VAL A C 1
ATOM 1123 O O . VAL A 1 151 ? -9.922 0.350 -4.189 1.00 96.88 151 VAL A O 1
ATOM 1126 N N . VAL A 1 152 ? -11.951 -0.014 -5.107 1.00 94.06 152 VAL A N 1
ATOM 1127 C CA . VAL A 1 152 ? -12.590 -0.639 -3.941 1.00 94.06 152 VAL A CA 1
ATOM 1128 C C . VAL A 1 152 ? -13.203 -1.961 -4.380 1.00 94.06 152 VAL A C 1
ATOM 1130 O O . VAL A 1 152 ? -13.916 -2.014 -5.381 1.00 94.06 152 VAL A O 1
ATOM 1133 N N . ALA A 1 153 ? -12.920 -3.046 -3.654 1.00 88.56 153 ALA A N 1
ATOM 1134 C CA . ALA A 1 153 ? -13.416 -4.386 -3.989 1.00 88.56 153 ALA A CA 1
ATOM 1135 C C . ALA A 1 153 ? -13.152 -4.784 -5.462 1.00 88.56 153 ALA A C 1
ATOM 1137 O O . ALA A 1 153 ? -14.016 -5.357 -6.127 1.00 88.56 153 ALA A O 1
ATOM 1138 N N . GLY A 1 154 ? -11.986 -4.408 -6.001 1.00 88.38 154 GLY A N 1
ATOM 1139 C CA . GLY A 1 154 ? -11.586 -4.678 -7.388 1.00 88.38 154 GLY A CA 1
ATOM 1140 C C . GLY A 1 154 ? -12.238 -3.793 -8.458 1.00 88.38 154 GLY A C 1
ATOM 1141 O O . GLY A 1 154 ? -11.932 -3.963 -9.633 1.00 88.38 154 GLY A O 1
ATOM 1142 N N . HIS A 1 155 ? -13.099 -2.845 -8.08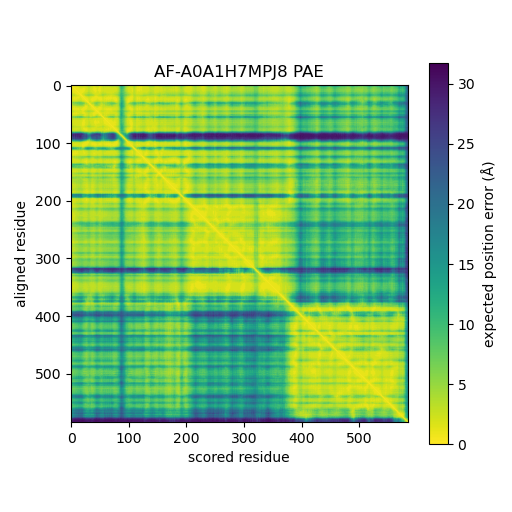0 1.00 93.31 155 HIS A N 1
ATOM 1143 C CA . HIS A 1 155 ? -13.779 -1.943 -9.010 1.00 93.31 155 HIS A CA 1
ATOM 1144 C C . HIS A 1 155 ? -13.187 -0.539 -8.920 1.00 93.31 155 HIS A C 1
ATOM 1146 O O . HIS A 1 155 ? -12.997 -0.010 -7.824 1.00 93.31 155 HIS A O 1
ATOM 1152 N N . ALA A 1 156 ? -12.891 0.059 -10.073 1.00 95.06 156 ALA A N 1
ATOM 1153 C CA . ALA A 1 156 ? -12.386 1.421 -10.158 1.00 95.06 156 ALA A CA 1
ATOM 1154 C C . ALA A 1 156 ? -13.531 2.436 -10.194 1.00 95.06 156 ALA A C 1
ATOM 1156 O O . ALA A 1 156 ? -14.522 2.255 -10.898 1.00 95.06 156 ALA A O 1
ATOM 1157 N N . HIS A 1 157 ? -13.356 3.515 -9.443 1.00 94.81 157 HIS A N 1
ATOM 1158 C CA . HIS A 1 157 ? -14.234 4.672 -9.385 1.00 94.81 157 HIS A CA 1
ATOM 1159 C C . HIS A 1 157 ? -13.394 5.912 -9.658 1.00 94.81 157 HIS A C 1
ATOM 1161 O O . HIS A 1 157 ? -12.319 6.058 -9.069 1.00 94.81 157 HIS A O 1
ATOM 1167 N N . THR A 1 158 ? -13.872 6.784 -10.538 1.00 94.06 158 THR A N 1
ATOM 1168 C CA . THR A 1 158 ? -13.183 8.020 -10.912 1.00 94.06 158 THR A CA 1
ATOM 1169 C C . THR A 1 158 ? -14.008 9.236 -10.524 1.00 94.06 158 THR A C 1
ATOM 1171 O O . THR A 1 158 ? -15.228 9.135 -10.421 1.00 94.06 158 THR A O 1
ATOM 1174 N N . THR A 1 159 ? -13.351 10.375 -10.318 1.00 88.81 159 THR A N 1
ATOM 1175 C CA . THR A 1 159 ? -14.040 11.669 -10.251 1.00 88.81 159 THR A CA 1
ATOM 1176 C C . THR A 1 159 ? -14.638 12.049 -11.608 1.00 88.81 159 THR A C 1
ATOM 1178 O O . THR A 1 159 ? -14.300 11.455 -12.635 1.00 88.81 159 THR A O 1
ATOM 1181 N N . ASP A 1 160 ? -15.500 13.067 -11.617 1.00 83.12 160 ASP A N 1
ATOM 1182 C CA . ASP A 1 160 ? -16.103 13.608 -12.846 1.00 83.12 160 ASP A CA 1
ATOM 1183 C C . ASP A 1 160 ? -15.076 14.362 -13.726 1.00 83.12 160 ASP A C 1
ATOM 1185 O O . ASP A 1 160 ? -15.330 14.667 -14.893 1.00 83.12 160 ASP A O 1
ATOM 1189 N N . ALA A 1 161 ? -13.895 14.670 -13.181 1.00 83.50 161 ALA A N 1
ATOM 1190 C CA . ALA A 1 161 ? -12.812 15.326 -13.902 1.00 83.50 161 ALA A CA 1
ATOM 1191 C C . ALA A 1 161 ? -12.050 14.340 -14.806 1.00 83.50 161 ALA A C 1
ATOM 1193 O O . ALA A 1 161 ? -11.799 13.191 -14.441 1.00 83.50 161 ALA A O 1
ATOM 1194 N N . ALA A 1 162 ? -11.627 14.812 -15.984 1.00 86.25 162 ALA A N 1
ATOM 1195 C CA . ALA A 1 162 ? -10.834 14.010 -16.910 1.00 86.25 162 ALA A CA 1
ATOM 1196 C C . ALA A 1 162 ? -9.508 13.574 -16.267 1.00 86.25 162 ALA A C 1
ATOM 1198 O O . ALA A 1 162 ? -8.795 14.391 -15.680 1.00 86.25 162 ALA A O 1
ATOM 1199 N N . LEU A 1 163 ? -9.169 12.289 -16.401 1.00 90.12 163 LEU A N 1
ATOM 1200 C CA . LEU A 1 163 ? -7.918 11.762 -15.867 1.00 90.12 163 LEU A CA 1
ATOM 1201 C C . LEU A 1 163 ? -6.709 12.425 -16.553 1.00 90.12 163 LEU A C 1
ATOM 1203 O O . LEU A 1 163 ? -6.714 12.567 -17.777 1.00 90.12 163 LEU A O 1
ATOM 1207 N N . PRO A 1 164 ? -5.637 12.752 -15.806 1.00 89.69 164 PRO A N 1
ATOM 1208 C CA . PRO A 1 164 ? -4.422 13.331 -16.389 1.00 89.69 164 PRO A CA 1
ATOM 1209 C C . PRO A 1 164 ? -3.689 12.407 -17.368 1.00 89.69 164 PRO A C 1
ATOM 1211 O O . PRO A 1 164 ? -2.902 12.871 -18.191 1.00 89.69 164 PRO A O 1
ATOM 1214 N N . ILE A 1 165 ? -3.923 11.100 -17.245 1.00 89.75 165 ILE A N 1
ATOM 1215 C CA . ILE A 1 165 ? -3.372 10.039 -18.087 1.00 89.75 165 ILE A CA 1
ATOM 1216 C C . ILE A 1 165 ? -4.454 8.982 -18.358 1.00 89.75 165 ILE A C 1
ATOM 1218 O O . ILE A 1 165 ? -5.375 8.844 -17.545 1.00 89.75 165 ILE A O 1
ATOM 1222 N N . PRO A 1 166 ? -4.346 8.201 -19.446 1.00 89.25 166 PRO A N 1
ATOM 1223 C CA . PRO A 1 166 ? -5.263 7.095 -19.702 1.00 89.25 166 PRO A CA 1
ATOM 1224 C C . PRO A 1 166 ? -5.261 6.058 -18.567 1.00 89.25 166 PRO A C 1
ATOM 1226 O O . PRO A 1 166 ? -4.215 5.750 -17.988 1.00 89.25 166 PRO A O 1
ATOM 1229 N N . TYR A 1 167 ? -6.436 5.516 -18.233 1.00 90.25 167 TYR A N 1
ATOM 1230 C CA . TYR A 1 167 ? -6.600 4.603 -17.094 1.00 90.25 167 TYR A CA 1
ATOM 1231 C C . TYR A 1 167 ? -5.805 3.302 -17.277 1.00 90.25 167 TYR A C 1
ATOM 1233 O O . TYR A 1 167 ? -5.218 2.776 -16.331 1.00 90.25 167 TYR A O 1
ATOM 1241 N N . GLU A 1 168 ? -5.749 2.801 -18.506 1.00 86.75 168 GLU A N 1
ATOM 1242 C CA . GLU A 1 168 ? -4.990 1.623 -18.909 1.00 86.75 168 GLU A CA 1
ATOM 1243 C C . GLU A 1 168 ? -3.504 1.733 -18.547 1.00 86.75 168 GLU A C 1
ATOM 1245 O O . GLU A 1 168 ? -2.926 0.754 -18.071 1.00 86.75 168 GLU A O 1
ATOM 1250 N N . HIS A 1 169 ? -2.918 2.932 -18.650 1.00 86.88 169 HIS A N 1
ATOM 1251 C CA . HIS A 1 169 ? -1.504 3.143 -18.356 1.00 86.88 169 HIS A CA 1
ATOM 1252 C C . HIS A 1 169 ? -1.193 3.029 -16.859 1.00 86.88 169 HIS A C 1
ATOM 1254 O O . HIS A 1 169 ? -0.107 2.602 -16.480 1.00 86.88 169 HIS A O 1
ATOM 1260 N N . ILE A 1 170 ? -2.144 3.385 -15.991 1.00 90.94 170 ILE A N 1
ATOM 1261 C CA . ILE A 1 170 ? -1.961 3.348 -14.533 1.00 90.94 170 ILE A CA 1
ATOM 1262 C C . ILE A 1 170 ? -2.493 2.064 -13.890 1.00 90.94 170 ILE A C 1
ATOM 1264 O O . ILE A 1 170 ? -2.063 1.698 -12.795 1.00 90.94 170 ILE A O 1
ATOM 1268 N N . ASN A 1 171 ? -3.411 1.347 -14.545 1.00 91.88 171 ASN A N 1
ATOM 1269 C CA . ASN A 1 171 ? -4.061 0.173 -13.963 1.00 91.88 171 ASN A CA 1
ATOM 1270 C C . ASN A 1 171 ? -3.052 -0.906 -13.537 1.00 91.88 171 ASN A C 1
ATOM 1272 O O . ASN A 1 171 ? -3.169 -1.458 -12.446 1.00 91.88 171 ASN A O 1
ATOM 1276 N N . GLN A 1 172 ? -2.023 -1.178 -14.342 1.00 86.38 172 GLN A N 1
ATOM 1277 C CA . GLN A 1 172 ? -1.002 -2.168 -13.983 1.00 86.38 172 GLN A CA 1
ATOM 1278 C C . GLN A 1 172 ? -0.240 -1.786 -12.707 1.00 86.38 172 GLN A C 1
ATOM 1280 O O . GLN A 1 172 ? -0.024 -2.619 -11.824 1.00 86.38 172 GLN A O 1
ATOM 1285 N N . ASP A 1 173 ? 0.116 -0.511 -12.576 1.00 90.44 173 ASP A N 1
ATOM 1286 C CA . ASP A 1 173 ? 0.784 0.015 -11.393 1.00 90.44 173 ASP A CA 1
ATOM 1287 C C . ASP A 1 173 ? -0.138 0.033 -10.162 1.00 90.44 173 ASP A C 1
ATOM 1289 O O . ASP A 1 173 ? 0.306 -0.289 -9.058 1.00 90.44 173 ASP A O 1
ATOM 1293 N N . ILE A 1 174 ? -1.436 0.300 -10.345 1.00 94.56 174 ILE A N 1
ATOM 1294 C CA . ILE A 1 174 ? -2.465 0.129 -9.306 1.00 94.56 174 ILE A CA 1
ATOM 1295 C C . ILE A 1 174 ? -2.503 -1.323 -8.820 1.00 94.56 174 ILE A C 1
ATOM 1297 O O . ILE A 1 174 ? -2.475 -1.554 -7.610 1.00 94.56 174 ILE A O 1
ATOM 1301 N N . GLN A 1 175 ? -2.536 -2.304 -9.729 1.00 91.38 175 GLN A N 1
ATOM 1302 C CA . GLN A 1 175 ? -2.542 -3.722 -9.351 1.00 91.38 175 GLN A CA 1
ATOM 1303 C C . GLN A 1 175 ? -1.255 -4.110 -8.617 1.00 91.38 175 GLN A C 1
ATOM 1305 O O . GLN A 1 175 ? -1.305 -4.799 -7.596 1.00 91.38 175 GLN A O 1
ATOM 1310 N N . ARG A 1 176 ? -0.099 -3.621 -9.080 1.00 87.94 176 ARG A N 1
ATOM 1311 C CA . ARG A 1 176 ? 1.193 -3.849 -8.420 1.00 87.94 176 ARG A CA 1
ATOM 1312 C C . ARG A 1 176 ? 1.208 -3.296 -6.998 1.00 87.94 176 ARG A C 1
ATOM 1314 O O . ARG A 1 176 ? 1.659 -3.984 -6.085 1.00 87.94 176 ARG A O 1
ATOM 1321 N N . VAL A 1 177 ? 0.690 -2.087 -6.798 1.00 91.62 177 VAL A N 1
ATOM 1322 C CA . VAL A 1 177 ? 0.570 -1.469 -5.472 1.00 91.62 177 VAL A CA 1
ATOM 1323 C C . VAL A 1 177 ? -0.436 -2.215 -4.590 1.00 91.62 177 VAL A C 1
ATOM 1325 O O . VAL A 1 177 ? -0.159 -2.429 -3.410 1.00 91.62 177 VAL A O 1
ATOM 1328 N N . MET A 1 178 ? -1.557 -2.681 -5.148 1.00 93.75 178 MET A N 1
ATOM 1329 C CA . MET A 1 178 ? -2.541 -3.500 -4.429 1.00 93.75 178 MET A CA 1
ATOM 1330 C C . MET A 1 178 ? -1.920 -4.805 -3.914 1.00 93.75 178 MET A C 1
ATOM 1332 O O . MET A 1 178 ? -2.069 -5.139 -2.739 1.00 93.75 178 MET A O 1
ATOM 1336 N N . VAL A 1 179 ? -1.177 -5.519 -4.766 1.00 90.75 179 VAL A N 1
ATOM 1337 C CA . VAL A 1 179 ? -0.472 -6.759 -4.398 1.00 90.75 179 VAL A CA 1
ATOM 1338 C C . VAL A 1 179 ? 0.668 -6.479 -3.418 1.00 90.75 179 VAL A C 1
ATOM 1340 O O . VAL A 1 179 ? 0.852 -7.216 -2.452 1.00 90.75 179 VAL A O 1
ATOM 1343 N N . GLY A 1 180 ? 1.427 -5.407 -3.647 1.00 88.00 180 GLY A N 1
ATOM 1344 C CA . GLY A 1 180 ? 2.560 -5.018 -2.813 1.00 88.00 180 GLY A CA 1
ATOM 1345 C C . GLY A 1 180 ? 2.173 -4.430 -1.454 1.00 88.00 180 GLY A C 1
ATOM 1346 O O . GLY A 1 180 ? 3.033 -4.361 -0.576 1.00 88.00 180 GLY A O 1
ATOM 1347 N N . GLN A 1 181 ? 0.921 -3.994 -1.278 1.00 91.62 181 GLN A N 1
ATOM 1348 C CA . GLN A 1 181 ? 0.371 -3.406 -0.048 1.00 91.62 181 GLN A CA 1
ATOM 1349 C C . GLN A 1 181 ? 1.179 -2.217 0.511 1.00 91.62 181 GLN A C 1
ATOM 1351 O O . GLN A 1 181 ? 1.277 -2.024 1.726 1.00 91.62 181 GLN A O 1
ATOM 1356 N N . HIS A 1 182 ? 1.763 -1.398 -0.365 1.00 89.00 182 HIS A N 1
ATOM 1357 C CA . HIS A 1 182 ? 2.541 -0.216 0.014 1.00 89.00 182 HIS A CA 1
ATOM 1358 C C . HIS A 1 182 ? 2.285 0.943 -0.944 1.00 89.00 182 HIS A C 1
ATOM 1360 O O . HIS A 1 182 ? 2.104 0.741 -2.136 1.00 89.00 182 HIS A O 1
ATOM 1366 N N . THR A 1 183 ? 2.306 2.173 -0.433 1.00 92.12 183 THR A N 1
ATOM 1367 C CA . THR A 1 183 ? 2.205 3.371 -1.276 1.00 92.12 183 THR A CA 1
ATOM 1368 C C . THR A 1 183 ? 3.413 3.489 -2.205 1.00 92.12 183 THR A C 1
ATOM 1370 O O . THR A 1 183 ? 4.547 3.346 -1.747 1.00 92.12 183 THR A O 1
ATOM 1373 N N . ALA A 1 184 ? 3.171 3.812 -3.475 1.00 92.44 184 ALA A N 1
ATOM 1374 C CA . ALA A 1 184 ? 4.207 4.078 -4.469 1.00 92.44 184 ALA A CA 1
ATOM 1375 C C . ALA A 1 184 ? 4.037 5.462 -5.109 1.00 92.44 184 ALA A C 1
ATOM 1377 O O . ALA A 1 184 ? 2.930 5.999 -5.188 1.00 92.44 184 ALA A O 1
ATOM 1378 N N . PHE A 1 185 ? 5.150 6.015 -5.590 1.00 94.06 185 PHE A N 1
ATOM 1379 C CA . PHE A 1 185 ? 5.198 7.274 -6.330 1.00 94.06 185 PHE A CA 1
ATOM 1380 C C . PHE A 1 185 ? 5.705 6.992 -7.732 1.00 94.06 185 PHE A C 1
ATOM 1382 O O . PHE A 1 185 ? 6.830 6.511 -7.901 1.00 94.06 185 PHE A O 1
ATOM 1389 N N . ILE A 1 186 ? 4.863 7.251 -8.726 1.00 92.50 186 ILE A N 1
ATOM 1390 C CA . ILE A 1 186 ? 5.133 6.841 -10.100 1.00 92.50 186 ILE A CA 1
ATOM 1391 C C . ILE A 1 186 ? 5.016 8.041 -11.021 1.00 92.50 186 ILE A C 1
ATOM 1393 O O . ILE A 1 186 ? 3.989 8.713 -11.032 1.00 92.50 186 ILE A O 1
ATOM 1397 N N . ALA A 1 187 ? 6.089 8.323 -11.749 1.00 91.50 187 ALA A N 1
ATOM 1398 C CA . ALA A 1 187 ? 6.146 9.362 -12.758 1.00 91.50 187 ALA A CA 1
ATOM 1399 C C . ALA A 1 187 ? 5.626 8.825 -14.092 1.00 91.50 187 ALA A C 1
ATOM 1401 O O . ALA A 1 187 ? 6.040 7.757 -14.551 1.00 91.50 187 ALA A O 1
ATOM 1402 N N . TYR A 1 188 ? 4.754 9.611 -14.706 1.00 89.25 188 TYR A N 1
ATOM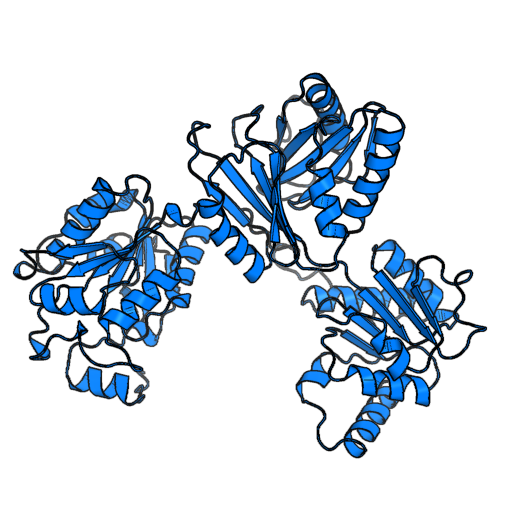 1403 C CA . TYR A 1 188 ? 4.192 9.392 -16.025 1.00 89.25 188 TYR A CA 1
ATOM 1404 C C . TYR A 1 188 ? 4.543 10.574 -16.915 1.00 89.25 188 TYR A C 1
ATOM 1406 O O . TYR A 1 188 ? 4.611 11.721 -16.465 1.00 89.25 188 TYR A O 1
ATOM 1414 N N . GLU A 1 189 ? 4.711 10.302 -18.200 1.00 80.06 189 GLU A N 1
ATOM 1415 C CA . GLU A 1 189 ? 4.665 11.362 -19.193 1.00 80.06 189 GLU A CA 1
ATOM 1416 C C . GLU A 1 189 ? 3.229 11.884 -19.290 1.00 80.06 189 GLU A C 1
ATOM 1418 O O . GLU A 1 189 ? 2.266 11.115 -19.273 1.00 80.06 189 GLU A O 1
ATOM 1423 N N . SER A 1 190 ? 3.088 13.203 -19.357 1.00 70.25 190 SER A N 1
ATOM 1424 C CA . SER A 1 190 ? 1.802 13.868 -19.520 1.00 70.25 190 SER A CA 1
ATOM 1425 C C . SER A 1 190 ? 1.830 14.661 -20.812 1.00 70.25 190 SER A C 1
ATOM 1427 O O . SER A 1 190 ? 2.791 15.376 -21.088 1.00 70.25 190 SER A O 1
ATOM 1429 N N . VAL A 1 191 ? 0.754 14.565 -21.590 1.00 62.19 191 VAL A N 1
ATOM 1430 C CA . VAL A 1 191 ? 0.555 15.414 -22.775 1.00 62.19 191 VAL A CA 1
ATOM 1431 C C . VAL A 1 191 ? 0.206 16.850 -22.357 1.00 62.19 191 VAL A C 1
ATOM 1433 O O . VAL A 1 191 ? 0.382 17.786 -23.132 1.00 62.19 191 VAL A O 1
ATOM 1436 N N . HIS A 1 192 ? -0.278 17.035 -21.125 1.00 64.69 192 HIS A N 1
ATOM 1437 C CA . HIS A 1 192 ? -0.801 18.303 -20.618 1.00 64.69 192 HIS A CA 1
ATOM 1438 C C . HIS A 1 192 ? 0.171 19.060 -19.702 1.00 64.69 192 HIS A C 1
ATOM 1440 O O . HIS A 1 192 ? -0.068 20.234 -19.428 1.00 64.69 192 HIS A O 1
ATOM 1446 N N . GLU A 1 193 ? 1.251 18.424 -19.233 1.00 67.56 193 GLU A N 1
ATOM 1447 C CA . GLU A 1 193 ? 2.214 19.034 -18.307 1.00 67.56 193 GLU A CA 1
ATOM 1448 C C . GLU A 1 193 ? 3.668 18.832 -18.757 1.00 67.56 193 GLU A C 1
ATOM 1450 O O . GLU A 1 193 ? 4.164 17.705 -18.841 1.00 67.56 193 GLU A O 1
ATOM 1455 N N . GLU A 1 194 ? 4.372 19.942 -19.004 1.00 67.50 194 GLU A N 1
ATOM 1456 C CA . GLU A 1 194 ? 5.814 19.941 -19.266 1.00 67.50 194 GLU A CA 1
ATOM 1457 C C . GLU A 1 194 ? 6.572 19.398 -18.043 1.00 67.50 194 GLU A C 1
ATOM 1459 O O . GLU A 1 194 ? 6.483 19.944 -16.945 1.00 67.50 194 GLU A O 1
ATOM 1464 N N . GLY A 1 195 ? 7.327 18.312 -18.237 1.00 70.19 195 GLY A N 1
ATOM 1465 C CA . GLY A 1 195 ? 8.042 17.610 -17.161 1.00 70.19 195 GLY A CA 1
ATOM 1466 C C . GLY A 1 195 ? 7.318 16.379 -16.600 1.00 70.19 195 GLY A C 1
ATOM 1467 O O . GLY A 1 195 ? 7.896 15.681 -15.767 1.00 70.19 195 GLY A O 1
ATOM 1468 N N . GLY A 1 196 ? 6.113 16.069 -17.093 1.00 85.56 196 GLY A N 1
ATOM 1469 C CA . GLY A 1 196 ? 5.335 14.897 -16.687 1.00 85.56 196 GLY A CA 1
ATOM 1470 C C . GLY A 1 196 ? 4.514 15.116 -15.415 1.00 85.56 196 GLY A C 1
ATOM 1471 O O . GLY A 1 196 ? 4.458 16.212 -14.868 1.00 85.56 196 GLY A O 1
ATOM 1472 N N . ILE A 1 197 ? 3.854 14.057 -14.947 1.00 91.50 197 ILE A N 1
ATOM 1473 C CA . ILE A 1 197 ? 2.999 14.073 -13.754 1.00 91.50 197 ILE A CA 1
ATOM 1474 C C . ILE A 1 197 ? 3.321 12.889 -12.848 1.00 91.50 197 ILE A C 1
ATOM 1476 O O . ILE A 1 197 ? 3.695 11.815 -13.316 1.00 91.50 197 ILE A O 1
ATOM 1480 N N . ILE A 1 198 ? 3.177 13.061 -11.536 1.00 93.94 198 ILE A N 1
ATOM 1481 C CA . ILE A 1 198 ? 3.436 12.003 -10.559 1.00 93.94 198 ILE A CA 1
ATOM 1482 C C . ILE A 1 198 ? 2.122 11.539 -9.949 1.00 93.94 198 ILE A C 1
ATOM 1484 O O . ILE A 1 198 ? 1.356 12.344 -9.429 1.00 93.94 198 ILE A O 1
ATOM 1488 N N . ALA A 1 199 ? 1.896 10.229 -9.938 1.00 95.81 199 ALA A N 1
ATOM 1489 C CA . ALA A 1 199 ? 0.837 9.602 -9.165 1.00 95.81 199 ALA A CA 1
ATOM 1490 C C . ALA A 1 199 ? 1.379 9.115 -7.813 1.00 95.81 199 ALA A C 1
ATOM 1492 O O . ALA A 1 199 ? 2.281 8.277 -7.752 1.00 95.81 199 ALA A O 1
ATOM 1493 N N . CYS A 1 200 ? 0.794 9.599 -6.720 1.00 96.81 200 CYS A N 1
ATOM 1494 C CA . CYS A 1 200 ? 0.805 8.920 -5.430 1.00 96.81 200 CYS A CA 1
ATOM 1495 C C . CYS A 1 200 ? -0.283 7.842 -5.465 1.00 96.81 200 CYS A C 1
ATOM 1497 O O . CYS A 1 200 ? -1.471 8.148 -5.355 1.00 96.81 200 CYS A O 1
ATOM 1499 N N . ILE A 1 201 ? 0.122 6.585 -5.644 1.00 96.81 201 ILE A N 1
ATOM 1500 C CA . ILE A 1 201 ? -0.774 5.428 -5.615 1.00 96.81 201 ILE A CA 1
ATOM 1501 C C . ILE A 1 201 ? -0.725 4.866 -4.195 1.00 96.81 201 ILE A C 1
ATOM 1503 O O . ILE A 1 201 ? 0.232 4.192 -3.812 1.00 96.81 201 ILE A O 1
ATOM 1507 N N . ALA A 1 202 ? -1.726 5.201 -3.383 1.00 95.94 202 ALA A N 1
ATOM 1508 C CA . ALA A 1 202 ? -1.760 4.877 -1.965 1.00 95.94 202 ALA A CA 1
ATOM 1509 C C . ALA A 1 202 ? -2.572 3.608 -1.691 1.00 95.94 202 ALA A C 1
ATOM 1511 O O . ALA A 1 202 ? -3.765 3.550 -1.988 1.00 95.94 202 ALA A O 1
ATOM 1512 N N . TYR A 1 203 ? -1.939 2.627 -1.044 1.00 95.00 203 TYR A N 1
ATOM 1513 C CA . TYR A 1 203 ? -2.641 1.480 -0.475 1.00 95.00 203 TYR A CA 1
ATOM 1514 C C . TYR A 1 203 ? -3.347 1.881 0.825 1.00 95.00 203 TYR A C 1
ATOM 1516 O O . TYR A 1 203 ? -2.721 2.358 1.776 1.00 95.00 203 TYR A O 1
ATOM 1524 N N . VAL A 1 204 ? -4.658 1.662 0.881 1.00 93.81 204 VAL A N 1
ATOM 1525 C CA . VAL A 1 204 ? -5.494 1.896 2.057 1.00 93.81 204 VAL A CA 1
ATOM 1526 C C . VAL A 1 204 ? -5.963 0.549 2.593 1.00 93.81 204 VAL A C 1
ATOM 1528 O O . VAL A 1 204 ? -6.878 -0.077 2.063 1.00 93.81 204 VAL A O 1
ATOM 1531 N N . ALA A 1 205 ? -5.319 0.103 3.672 1.00 91.44 205 ALA A N 1
ATOM 1532 C CA . ALA A 1 205 ? -5.698 -1.128 4.351 1.00 91.44 205 ALA A CA 1
ATOM 1533 C C . ALA A 1 205 ? -7.115 -1.021 4.959 1.00 91.44 205 ALA A C 1
ATOM 1535 O O . ALA A 1 205 ? -7.472 0.051 5.473 1.00 91.44 205 ALA A O 1
ATOM 1536 N N . PRO A 1 206 ? -7.873 -2.134 5.022 1.00 90.88 206 PRO A N 1
ATOM 1537 C CA . PRO A 1 206 ? -9.147 -2.184 5.733 1.00 90.88 206 PRO A CA 1
ATOM 1538 C C . PRO A 1 206 ? -9.014 -1.706 7.181 1.00 90.88 206 PRO A C 1
ATOM 1540 O O . PRO A 1 206 ? -7.956 -1.860 7.815 1.00 90.88 206 PRO A O 1
ATOM 1543 N N . ALA A 1 207 ? -10.096 -1.151 7.732 1.00 91.31 207 ALA A N 1
ATOM 1544 C CA . ALA A 1 207 ? -10.155 -0.830 9.153 1.00 91.31 207 ALA A CA 1
ATOM 1545 C C . ALA A 1 207 ? -9.855 -2.093 9.987 1.00 91.31 207 ALA A C 1
ATOM 1547 O O . ALA A 1 207 ? -10.395 -3.158 9.686 1.00 91.31 207 ALA A O 1
ATOM 1548 N N . PRO A 1 208 ? -8.978 -2.030 11.001 1.00 95.12 208 PRO A N 1
ATOM 1549 C CA . PRO A 1 208 ? -8.833 -3.144 11.929 1.00 95.12 208 PRO A CA 1
ATOM 1550 C C . PRO A 1 208 ? -10.171 -3.451 12.608 1.00 95.12 208 PRO A C 1
ATOM 1552 O O . PRO A 1 208 ? -10.907 -2.520 12.945 1.00 95.12 208 PRO A O 1
ATOM 1555 N N . ALA A 1 209 ? -10.462 -4.735 12.809 1.00 96.38 209 ALA A N 1
ATOM 1556 C CA . ALA A 1 209 ? -11.626 -5.175 13.569 1.00 96.38 209 ALA A CA 1
ATOM 1557 C C . ALA A 1 209 ? -11.189 -5.909 14.838 1.00 96.38 209 ALA A C 1
ATOM 1559 O O . ALA A 1 209 ? -10.248 -6.705 14.799 1.00 96.38 209 ALA A O 1
ATOM 1560 N N . LEU A 1 210 ? -11.884 -5.654 15.944 1.00 98.25 210 LEU A N 1
ATOM 1561 C CA . LEU A 1 210 ? -11.713 -6.358 17.209 1.00 98.25 210 LEU A CA 1
ATOM 1562 C C . LEU A 1 210 ? -13.015 -7.063 17.578 1.00 98.25 210 LEU A C 1
ATOM 1564 O O . LEU A 1 210 ? -14.020 -6.420 17.870 1.00 98.25 210 LEU A O 1
ATOM 1568 N N . ILE A 1 211 ? -12.974 -8.390 17.604 1.00 98.31 211 ILE A N 1
ATOM 1569 C CA . ILE A 1 211 ? -14.040 -9.215 18.163 1.00 98.31 211 ILE A CA 1
ATOM 1570 C C . ILE A 1 211 ? -13.642 -9.575 19.590 1.00 98.31 211 ILE A C 1
ATOM 1572 O O . ILE A 1 211 ? -12.582 -10.157 19.814 1.00 98.31 211 ILE A O 1
ATOM 1576 N N . VAL A 1 212 ? -14.488 -9.264 20.563 1.00 98.25 212 VAL A N 1
ATOM 1577 C CA . VAL A 1 212 ? -14.262 -9.642 21.959 1.00 98.25 212 VAL A CA 1
ATOM 1578 C C . VAL A 1 212 ? -15.332 -10.636 22.388 1.00 98.25 212 VAL A C 1
ATOM 1580 O O . VAL A 1 212 ? -16.526 -10.349 22.320 1.00 98.25 212 VAL A O 1
ATOM 1583 N N . ALA A 1 213 ? -14.898 -11.814 22.828 1.00 97.50 213 ALA A N 1
ATOM 1584 C CA . ALA A 1 213 ? -15.762 -12.802 23.453 1.00 97.50 213 ALA A CA 1
ATOM 1585 C C . ALA A 1 213 ? -15.805 -12.527 24.958 1.00 97.50 213 ALA A C 1
ATOM 1587 O O . ALA A 1 213 ? -14.832 -12.782 25.669 1.00 97.50 213 ALA A O 1
ATOM 1588 N N . GLY A 1 214 ? -16.926 -11.988 25.427 1.00 95.50 214 GLY A N 1
ATOM 1589 C CA . GLY A 1 214 ? -17.118 -11.500 26.785 1.00 95.50 214 GLY A CA 1
ATOM 1590 C C . GLY A 1 214 ? -17.610 -10.054 26.831 1.00 95.50 214 GLY A C 1
ATOM 1591 O O . GLY A 1 214 ? -17.239 -9.223 26.009 1.00 95.50 214 GLY A O 1
ATOM 1592 N N . ALA A 1 215 ? -18.420 -9.745 27.841 1.00 96.12 215 ALA A N 1
ATOM 1593 C CA . ALA A 1 215 ? -18.917 -8.404 28.151 1.00 96.12 215 ALA A CA 1
ATOM 1594 C C . ALA A 1 215 ? -18.737 -8.053 29.646 1.00 96.12 215 ALA A C 1
ATOM 1596 O O . ALA A 1 215 ? -19.574 -7.376 30.261 1.00 96.12 215 ALA A O 1
ATOM 1597 N N . GLY A 1 216 ? -17.653 -8.554 30.253 1.00 95.00 216 GLY A N 1
ATOM 1598 C CA . GLY A 1 216 ? -17.237 -8.248 31.627 1.00 95.00 216 GLY A CA 1
ATOM 1599 C C . GLY A 1 216 ? -16.904 -6.765 31.847 1.00 95.00 216 GLY A C 1
ATOM 1600 O O . GLY A 1 216 ? -16.974 -5.951 30.929 1.00 95.00 216 GLY A O 1
ATOM 1601 N N . ASN A 1 217 ? -16.582 -6.379 33.085 1.00 94.88 217 ASN A N 1
ATOM 1602 C CA . ASN A 1 217 ? -16.180 -4.994 33.388 1.00 94.88 217 ASN A CA 1
ATOM 1603 C C . ASN A 1 217 ? -14.793 -4.656 32.826 1.00 94.88 217 ASN A C 1
ATOM 1605 O O . ASN A 1 217 ? -14.556 -3.530 32.410 1.00 94.88 217 ASN A O 1
ATOM 1609 N N . ASP A 1 218 ? -13.914 -5.647 32.759 1.00 95.50 218 ASP A N 1
ATOM 1610 C CA . ASP A 1 218 ? -12.571 -5.580 32.187 1.00 95.50 218 ASP A CA 1
ATOM 1611 C C . ASP A 1 218 ? -12.557 -5.391 30.659 1.00 95.50 218 ASP A C 1
ATOM 1613 O O . ASP A 1 218 ? -11.554 -4.963 30.095 1.00 95.50 218 ASP A O 1
ATOM 1617 N N . VAL A 1 219 ? -13.688 -5.631 29.988 1.00 97.50 219 VAL A N 1
ATOM 1618 C CA . VAL A 1 219 ? -13.851 -5.409 28.543 1.00 97.50 219 VAL A CA 1
ATOM 1619 C C . VAL A 1 219 ? -14.058 -3.928 28.199 1.00 97.50 219 VAL A C 1
ATOM 1621 O O . VAL A 1 219 ? -13.720 -3.494 27.099 1.00 97.50 219 VAL A O 1
ATOM 1624 N N . LEU A 1 220 ? -14.596 -3.129 29.128 1.00 96.69 220 LEU A N 1
ATOM 1625 C CA . LEU A 1 220 ? -14.866 -1.700 28.918 1.00 96.69 220 LEU A CA 1
ATOM 1626 C C . LEU A 1 220 ? -13.619 -0.903 28.494 1.00 96.69 220 LEU A C 1
ATOM 1628 O O . LEU A 1 220 ? -13.685 -0.259 27.444 1.00 96.69 220 LEU A O 1
ATOM 1632 N N . PRO A 1 221 ? -12.485 -0.947 29.225 1.00 98.06 221 PRO A N 1
ATOM 1633 C CA . PRO A 1 221 ? -11.295 -0.204 28.815 1.00 98.06 221 PRO A CA 1
ATOM 1634 C C . PRO A 1 221 ? -10.730 -0.691 27.476 1.00 98.06 221 PRO A C 1
ATOM 1636 O O . PRO A 1 221 ? -10.258 0.119 26.679 1.00 98.06 221 PRO A O 1
ATOM 1639 N N . LEU A 1 222 ? -10.838 -1.990 27.171 1.00 98.31 222 LEU A N 1
ATOM 1640 C CA . LEU A 1 222 ? -10.418 -2.533 25.878 1.00 98.31 222 LEU A CA 1
ATOM 1641 C C . LEU A 1 222 ? -11.254 -1.963 24.725 1.00 98.31 222 LEU A C 1
ATOM 1643 O O . LEU A 1 222 ? -10.694 -1.485 23.737 1.00 98.31 222 LEU A O 1
ATOM 1647 N N . ALA A 1 223 ? -12.580 -1.957 24.871 1.00 97.56 223 ALA A N 1
ATOM 1648 C CA . ALA A 1 223 ? -13.489 -1.373 23.891 1.00 97.56 223 ALA A CA 1
ATOM 1649 C C . ALA A 1 223 ? -13.233 0.133 23.703 1.00 97.56 223 ALA A C 1
ATOM 1651 O O . ALA A 1 223 ? -13.158 0.608 22.571 1.00 97.56 223 ALA A O 1
ATOM 1652 N N . GLN A 1 224 ? -13.015 0.878 24.791 1.00 97.06 224 GLN A N 1
ATOM 1653 C CA . GLN A 1 224 ? -12.709 2.312 24.737 1.00 97.06 224 GLN A CA 1
ATOM 1654 C C . GLN A 1 224 ? -11.389 2.604 24.011 1.00 97.06 224 GLN A C 1
ATOM 1656 O O . GLN A 1 224 ? -11.332 3.513 23.181 1.00 97.06 224 GLN A O 1
ATOM 1661 N N . LEU A 1 225 ? -10.330 1.829 24.272 1.00 97.81 225 LEU A N 1
ATOM 1662 C CA . LEU A 1 225 ? -9.049 1.989 23.577 1.00 97.81 225 LEU A CA 1
ATOM 1663 C C . LEU A 1 225 ? -9.167 1.632 22.091 1.00 97.81 225 LEU A C 1
ATOM 1665 O O . LEU A 1 225 ? -8.659 2.365 21.241 1.00 97.81 225 LEU A O 1
ATOM 1669 N N . ALA A 1 226 ? -9.877 0.555 21.750 1.00 97.31 226 ALA A N 1
ATOM 1670 C CA . ALA A 1 226 ? -10.138 0.196 20.359 1.00 97.31 226 ALA A CA 1
ATOM 1671 C C . ALA A 1 226 ? -10.954 1.282 19.627 1.00 97.31 226 ALA A C 1
ATOM 1673 O O . ALA A 1 226 ? -10.615 1.654 18.498 1.00 97.31 226 ALA A O 1
ATOM 1674 N N . ALA A 1 227 ? -11.959 1.866 20.287 1.00 95.31 227 ALA A N 1
ATOM 1675 C CA . ALA A 1 227 ? -12.777 2.947 19.738 1.00 95.31 227 ALA A CA 1
ATOM 1676 C C . ALA A 1 227 ? -11.945 4.223 19.552 1.00 95.31 227 ALA A C 1
ATOM 1678 O O . ALA A 1 227 ? -12.020 4.887 18.514 1.00 95.31 227 ALA A O 1
ATOM 1679 N N . LEU A 1 228 ? -11.050 4.519 20.501 1.00 94.50 228 LEU A N 1
ATOM 1680 C CA . LEU A 1 228 ? -10.093 5.616 20.390 1.00 94.50 228 LEU A CA 1
ATOM 1681 C C . LEU A 1 228 ? -9.167 5.444 19.176 1.00 94.50 228 LEU A C 1
ATOM 1683 O O . LEU A 1 228 ? -8.871 6.433 18.500 1.00 94.50 228 LEU A O 1
ATOM 1687 N N . LEU A 1 229 ? -8.750 4.221 18.845 1.00 94.56 229 LEU A N 1
ATOM 1688 C CA . LEU A 1 229 ? -7.985 3.926 17.625 1.00 94.56 229 LEU A CA 1
ATOM 1689 C C . LEU A 1 229 ? -8.857 3.887 16.353 1.00 94.56 229 LEU A C 1
ATOM 1691 O O . LEU A 1 229 ? -8.328 3.877 15.237 1.00 94.56 229 LEU A O 1
ATOM 1695 N N . GLY A 1 230 ? -10.184 3.918 16.504 1.00 93.38 230 GLY A N 1
ATOM 1696 C CA . GLY A 1 230 ? -11.178 3.886 15.432 1.00 93.38 230 GLY A CA 1
ATOM 1697 C C . GLY A 1 230 ? -11.289 2.529 14.744 1.00 93.38 230 GLY A C 1
ATOM 1698 O O . GLY A 1 230 ? -11.408 2.482 13.515 1.00 93.38 230 GLY A O 1
ATOM 1699 N N . TRP A 1 231 ? -11.169 1.454 15.522 1.00 95.38 231 TRP A N 1
ATOM 1700 C CA . TRP A 1 231 ? -11.381 0.080 15.070 1.00 95.38 231 TRP A CA 1
ATOM 1701 C C . TRP A 1 231 ? -12.874 -0.242 15.049 1.00 95.38 231 TRP A C 1
ATOM 1703 O O . TRP A 1 231 ? -13.649 0.357 15.792 1.00 95.38 231 TRP A O 1
ATOM 1713 N N . ASP A 1 232 ? -13.267 -1.191 14.205 1.00 95.12 232 ASP A N 1
ATOM 1714 C CA . ASP A 1 232 ? -14.628 -1.723 14.223 1.00 95.12 232 ASP A CA 1
ATOM 1715 C C . ASP A 1 232 ? -14.700 -2.799 15.321 1.00 95.12 232 ASP A C 1
ATOM 1717 O O . ASP A 1 232 ? -13.890 -3.728 15.334 1.00 95.12 232 ASP A O 1
ATOM 1721 N N . ILE A 1 233 ? -15.611 -2.653 16.286 1.00 97.06 233 ILE A N 1
ATOM 1722 C CA . ILE A 1 233 ? -15.635 -3.495 17.490 1.00 97.06 233 ILE A CA 1
ATOM 1723 C C . ILE A 1 233 ? -16.926 -4.300 17.529 1.00 97.06 233 ILE A C 1
ATOM 1725 O O . ILE A 1 233 ? -18.019 -3.733 17.457 1.00 97.06 233 ILE A O 1
ATOM 1729 N N . THR A 1 234 ? -16.798 -5.611 17.716 1.00 97.56 234 THR A N 1
ATOM 1730 C CA . THR A 1 234 ? -17.933 -6.502 17.951 1.00 97.56 234 THR A CA 1
ATOM 1731 C C . THR A 1 234 ? -17.769 -7.228 19.279 1.00 97.56 234 THR A C 1
ATOM 1733 O O . THR A 1 234 ? -16.767 -7.898 19.518 1.00 97.56 234 THR A O 1
ATOM 1736 N N . LEU A 1 235 ? -18.775 -7.123 20.139 1.00 97.25 235 LEU A N 1
ATOM 1737 C CA . LEU A 1 235 ? -18.863 -7.836 21.407 1.00 97.25 235 LEU A CA 1
ATOM 1738 C C . LEU A 1 235 ? -19.795 -9.028 21.268 1.00 97.25 235 LEU A C 1
ATOM 1740 O O . LEU A 1 235 ? -20.927 -8.884 20.807 1.00 97.25 235 LEU A O 1
ATOM 1744 N N . ILE A 1 236 ? -19.323 -10.189 21.705 1.00 97.19 236 ILE A N 1
ATOM 1745 C CA . ILE A 1 236 ? -20.071 -11.440 21.683 1.00 97.19 236 ILE A CA 1
ATOM 1746 C C . ILE A 1 236 ? -20.123 -11.995 23.109 1.00 97.19 236 ILE A C 1
ATOM 1748 O O . ILE A 1 236 ? -19.089 -12.314 23.690 1.00 97.19 236 ILE A O 1
ATOM 1752 N N . ASP A 1 237 ? -21.314 -12.119 23.689 1.00 95.12 237 ASP A N 1
ATOM 1753 C CA . ASP A 1 237 ? -21.506 -12.729 25.013 1.00 95.12 237 ASP A CA 1
ATOM 1754 C C . ASP A 1 237 ? -22.853 -13.465 25.056 1.00 95.12 237 ASP A C 1
ATOM 1756 O O . ASP A 1 237 ? -23.834 -13.018 24.468 1.00 95.12 237 ASP A O 1
ATOM 1760 N N . GLY A 1 238 ? -22.933 -14.587 25.772 1.00 91.12 238 GLY A N 1
ATOM 1761 C CA . GLY A 1 238 ? -24.195 -15.316 25.952 1.00 91.12 238 GLY A CA 1
ATOM 1762 C C . GLY A 1 238 ? -25.168 -14.653 26.939 1.00 91.12 238 GLY A C 1
ATOM 1763 O O . GLY A 1 238 ? -26.317 -15.078 27.051 1.00 91.12 238 GLY A O 1
ATOM 1764 N N . ARG A 1 239 ? -24.737 -13.630 27.691 1.00 89.88 239 ARG A N 1
ATOM 1765 C CA . ARG A 1 239 ? -25.502 -13.042 28.802 1.00 89.88 239 ARG A CA 1
ATOM 1766 C C . ARG A 1 239 ? -26.089 -11.673 28.425 1.00 89.88 239 ARG A C 1
ATOM 1768 O O . ARG A 1 239 ? -25.356 -10.678 28.413 1.00 89.88 239 ARG A O 1
ATOM 1775 N N . PRO A 1 240 ? -27.420 -11.557 28.253 1.00 87.94 240 PRO A N 1
ATOM 1776 C CA . PRO A 1 240 ? -28.059 -10.302 27.842 1.00 87.94 240 PRO A CA 1
ATOM 1777 C C . PRO A 1 240 ? -27.897 -9.159 28.856 1.00 87.94 240 PRO A C 1
ATOM 1779 O O . PRO A 1 240 ? -27.894 -7.994 28.476 1.00 87.94 240 PRO A O 1
ATOM 1782 N N . ALA A 1 241 ? -27.728 -9.468 30.146 1.00 88.62 241 ALA A N 1
ATOM 1783 C CA . ALA A 1 241 ? -27.550 -8.454 31.188 1.00 88.62 241 ALA A CA 1
ATOM 1784 C C . ALA A 1 241 ? -26.192 -7.726 31.119 1.00 88.62 241 ALA A C 1
ATOM 1786 O O . ALA A 1 241 ? -26.056 -6.628 31.655 1.00 88.62 241 ALA A O 1
ATOM 1787 N N . TYR A 1 242 ? -25.186 -8.330 30.479 1.00 88.25 242 TYR A N 1
ATOM 1788 C CA . TYR A 1 242 ? -23.833 -7.777 30.398 1.00 88.25 242 TYR A CA 1
ATOM 1789 C C . TYR A 1 242 ? -23.623 -7.031 29.078 1.00 88.25 242 TYR A C 1
ATOM 1791 O O . TYR A 1 242 ? -23.148 -5.896 29.072 1.00 88.25 242 TYR A O 1
ATOM 1799 N N . ALA A 1 243 ? -23.996 -7.645 27.961 1.00 87.00 243 ALA A N 1
ATOM 1800 C CA . ALA A 1 243 ? -23.762 -7.099 26.635 1.00 87.00 243 ALA A CA 1
ATOM 1801 C C . ALA A 1 243 ? -24.913 -6.162 26.226 1.00 87.00 243 ALA A C 1
ATOM 1803 O O . ALA A 1 243 ? -25.859 -6.572 25.558 1.00 87.00 243 ALA A O 1
ATOM 1804 N N . THR A 1 244 ? -24.850 -4.896 26.651 1.00 89.69 244 THR A N 1
ATOM 1805 C CA . THR A 1 244 ? -25.864 -3.879 26.328 1.00 89.69 244 THR A CA 1
ATOM 1806 C C . THR A 1 244 ? -25.253 -2.680 25.607 1.00 89.69 244 THR A C 1
ATOM 1808 O O . THR A 1 244 ? -24.137 -2.259 25.916 1.00 89.69 244 THR A O 1
ATOM 1811 N N . ALA A 1 245 ? -26.013 -2.079 24.687 1.00 87.81 245 ALA A N 1
ATOM 1812 C CA . ALA A 1 245 ? -25.586 -0.888 23.946 1.00 87.81 245 ALA A CA 1
ATOM 1813 C C . ALA A 1 245 ? -25.288 0.314 24.863 1.00 87.81 245 ALA A C 1
ATOM 1815 O O . ALA A 1 245 ? -24.430 1.129 24.556 1.00 87.81 245 ALA A O 1
ATOM 1816 N N . GLY A 1 246 ? -25.953 0.409 26.022 1.00 91.50 246 GLY A N 1
ATOM 1817 C CA . GLY A 1 246 ? -25.675 1.462 27.003 1.00 91.50 246 GLY A CA 1
ATOM 1818 C C . GLY A 1 246 ? -24.304 1.327 27.672 1.00 91.50 246 GLY A C 1
ATOM 1819 O O . GLY A 1 246 ? -23.674 2.337 27.968 1.00 91.50 246 GLY A O 1
ATOM 1820 N N . ARG A 1 247 ? -23.822 0.095 27.897 1.00 93.94 247 ARG A N 1
ATOM 1821 C CA . ARG A 1 247 ? -22.468 -0.150 28.427 1.00 93.94 247 ARG A CA 1
ATOM 1822 C C . ARG A 1 247 ? -21.399 -0.021 27.342 1.00 93.94 247 ARG A C 1
ATOM 1824 O O . ARG A 1 247 ? -20.284 0.386 27.647 1.00 93.94 247 ARG A O 1
ATOM 1831 N N . PHE A 1 248 ? -21.744 -0.355 26.099 1.00 95.19 248 PHE A N 1
ATOM 1832 C CA . PHE A 1 248 ? -20.813 -0.417 24.973 1.00 95.19 248 PHE A CA 1
ATOM 1833 C C . PHE A 1 248 ? -21.358 0.327 23.739 1.00 95.19 248 PHE A C 1
ATOM 1835 O O . PHE A 1 248 ? -21.723 -0.314 22.753 1.00 95.19 248 PHE A O 1
ATOM 1842 N N . PRO A 1 249 ? -21.432 1.671 23.776 1.00 93.62 249 PRO A N 1
ATOM 1843 C CA . PRO A 1 249 ? -22.054 2.465 22.710 1.00 93.62 249 PRO A CA 1
ATOM 1844 C C . PRO A 1 249 ? -21.294 2.414 21.377 1.00 93.62 249 PRO A C 1
ATOM 1846 O O . PRO A 1 249 ? -21.907 2.535 20.321 1.00 93.62 249 PRO A O 1
ATOM 1849 N N . ASP A 1 250 ? -19.978 2.194 21.416 1.00 93.12 250 ASP A N 1
ATOM 1850 C CA . ASP A 1 250 ? -19.114 2.143 20.228 1.00 93.12 250 ASP A CA 1
ATOM 1851 C C . ASP A 1 250 ? -18.990 0.732 19.622 1.00 93.12 250 ASP A C 1
ATOM 1853 O O . ASP A 1 250 ? -18.192 0.509 18.712 1.00 93.12 250 ASP A O 1
ATOM 1857 N N . CYS A 1 251 ? -19.733 -0.246 20.148 1.00 95.88 251 CYS A N 1
ATOM 1858 C CA . CYS A 1 251 ? -19.615 -1.649 19.760 1.00 95.88 251 CYS A CA 1
ATOM 1859 C C . CYS A 1 251 ? -20.891 -2.157 19.090 1.00 95.88 251 CYS A C 1
ATOM 1861 O O . CYS A 1 251 ? -22.005 -1.908 19.551 1.00 95.88 251 CYS A O 1
ATOM 1863 N N . GLN A 1 252 ? -20.728 -2.994 18.068 1.00 95.75 252 GLN A N 1
ATOM 1864 C CA . GLN A 1 252 ? -21.784 -3.919 17.679 1.00 95.75 252 GLN A CA 1
ATOM 1865 C C . GLN A 1 252 ? -21.905 -4.991 18.766 1.00 95.75 252 GLN A C 1
ATOM 1867 O O . GLN A 1 252 ? -20.922 -5.650 19.096 1.00 95.75 252 GLN A O 1
ATOM 1872 N N . VAL A 1 253 ? -23.098 -5.189 19.319 1.00 96.06 253 VAL A N 1
ATOM 1873 C CA . VAL A 1 253 ? -23.322 -6.162 20.394 1.00 96.06 253 VAL A CA 1
ATOM 1874 C C . VAL A 1 253 ? -24.155 -7.336 19.888 1.00 96.06 253 VAL A C 1
ATOM 1876 O O . VAL A 1 253 ? -25.258 -7.141 19.383 1.00 96.06 253 VAL A O 1
ATOM 1879 N N . ILE A 1 254 ? -23.636 -8.554 20.048 1.00 96.06 254 ILE A N 1
ATOM 1880 C CA . ILE A 1 254 ? -24.280 -9.801 19.633 1.00 96.06 254 ILE A CA 1
ATOM 1881 C C . ILE A 1 254 ? -24.453 -10.701 20.858 1.00 96.06 254 ILE A C 1
ATOM 1883 O O . ILE A 1 254 ? -23.480 -11.162 21.455 1.00 96.06 254 ILE A O 1
ATOM 1887 N N . ILE A 1 255 ? -25.708 -10.972 21.218 1.00 95.25 255 ILE A N 1
ATOM 1888 C CA . ILE A 1 255 ? -26.051 -11.853 22.339 1.00 95.25 255 ILE A CA 1
ATOM 1889 C C . ILE A 1 255 ? -26.363 -13.239 21.784 1.00 95.25 255 ILE A C 1
ATOM 1891 O O . ILE A 1 255 ? -27.450 -13.462 21.250 1.00 95.25 255 ILE A O 1
ATOM 1895 N N . SER A 1 256 ? -25.396 -14.152 21.839 1.00 94.06 256 SER A N 1
ATOM 1896 C CA . SER A 1 256 ? -25.520 -15.479 21.229 1.00 94.06 256 SER A CA 1
ATOM 1897 C C . SER A 1 256 ? -24.423 -16.433 21.710 1.00 94.06 256 SER A C 1
ATOM 1899 O O . SER A 1 256 ? -23.381 -16.019 22.220 1.00 94.06 256 SER A O 1
ATOM 1901 N N . GLU A 1 257 ? -24.633 -17.729 21.479 1.00 93.69 257 GLU A N 1
ATOM 1902 C CA . GLU A 1 257 ? -23.565 -18.730 21.511 1.00 93.69 257 GLU A CA 1
ATOM 1903 C C . GLU A 1 257 ? -22.532 -18.483 20.391 1.00 93.69 257 GLU A C 1
ATOM 1905 O O . GLU A 1 257 ? -22.906 -17.930 19.342 1.00 93.69 257 GLU A O 1
ATOM 1910 N N . PRO A 1 258 ? -21.262 -18.909 20.568 1.00 92.88 258 PRO A N 1
ATOM 1911 C CA . PRO A 1 258 ? -20.157 -18.566 19.670 1.00 92.88 258 PRO A CA 1
ATOM 1912 C C . PRO A 1 258 ? -20.410 -18.875 18.189 1.00 92.88 258 PRO A C 1
ATOM 1914 O O . PRO A 1 258 ? -20.313 -17.976 17.357 1.00 92.88 258 PRO A O 1
ATOM 1917 N N . ASP A 1 259 ? -20.813 -20.101 17.842 1.00 91.81 259 ASP A N 1
ATOM 1918 C CA . ASP A 1 259 ? -21.010 -20.510 16.441 1.00 91.81 259 ASP A CA 1
ATOM 1919 C C . ASP A 1 259 ? -22.089 -19.694 15.714 1.00 91.81 259 ASP A C 1
ATOM 1921 O O . ASP A 1 259 ? -21.988 -19.423 14.516 1.00 91.81 259 ASP A O 1
ATOM 1925 N N . ALA A 1 260 ? -23.152 -19.309 16.422 1.00 94.88 260 ALA A N 1
ATOM 1926 C CA . ALA A 1 260 ? -24.234 -18.510 15.855 1.00 94.88 260 ALA A CA 1
ATOM 1927 C C . ALA A 1 260 ? -23.868 -17.019 15.776 1.00 94.88 260 ALA A C 1
ATOM 1929 O O . ALA A 1 260 ? -24.288 -16.334 14.841 1.00 94.88 260 ALA A O 1
ATOM 1930 N N . ALA A 1 261 ? -23.047 -16.523 16.706 1.00 94.44 261 ALA A N 1
ATOM 1931 C CA . ALA A 1 261 ? -22.540 -15.157 16.674 1.00 94.44 261 ALA A CA 1
ATOM 1932 C C . ALA A 1 261 ? -21.540 -14.952 15.527 1.00 94.44 261 ALA A C 1
ATOM 1934 O O . ALA A 1 261 ? -21.633 -13.978 14.784 1.00 94.44 261 ALA A O 1
ATOM 1935 N N . LEU A 1 262 ? -20.624 -15.905 15.329 1.00 93.88 262 LEU A N 1
ATOM 1936 C CA . LEU A 1 262 ? -19.565 -15.805 14.324 1.00 93.88 262 LEU A CA 1
ATOM 1937 C C . LEU A 1 262 ? -20.084 -15.809 12.877 1.00 93.88 262 LEU A C 1
ATOM 1939 O O . LEU A 1 262 ? -19.432 -15.270 11.991 1.00 93.88 262 LEU A O 1
ATOM 1943 N N . LYS A 1 263 ? -21.287 -16.341 12.631 1.00 94.50 263 LYS A N 1
ATOM 1944 C CA . LYS A 1 263 ? -21.961 -16.265 11.320 1.00 94.50 263 LYS A CA 1
ATOM 1945 C C . LYS A 1 263 ? -22.437 -14.857 10.952 1.00 94.50 263 LYS A C 1
ATOM 1947 O O . LYS A 1 263 ? -22.794 -14.625 9.802 1.00 94.50 263 LYS A O 1
ATOM 1952 N N . GLN A 1 264 ? -22.481 -13.940 11.916 1.00 94.38 264 GLN A N 1
ATOM 1953 C CA . GLN A 1 264 ? -22.974 -12.570 11.743 1.00 94.38 264 GLN A CA 1
ATOM 1954 C C . GLN A 1 264 ? -21.838 -11.553 11.564 1.00 94.38 264 GLN A C 1
ATOM 1956 O O . GLN A 1 264 ? -22.101 -10.360 11.424 1.00 94.38 264 GLN A O 1
ATOM 1961 N N . VAL A 1 265 ? -20.582 -12.006 11.585 1.00 94.19 265 VAL A N 1
ATOM 1962 C CA . VAL A 1 265 ? -19.391 -11.155 11.513 1.00 94.19 265 VAL A CA 1
ATOM 1963 C C . VAL A 1 265 ? -18.457 -11.626 10.408 1.00 94.19 265 VAL A C 1
ATOM 1965 O O . VAL A 1 265 ? -18.395 -12.808 10.074 1.00 94.19 265 VAL A O 1
ATOM 1968 N N . VAL A 1 266 ? -17.702 -10.689 9.842 1.00 92.44 266 VAL A N 1
ATOM 1969 C CA . VAL A 1 266 ? -16.665 -10.987 8.851 1.00 92.44 266 VAL A CA 1
ATOM 1970 C C . VAL A 1 266 ? -15.323 -11.120 9.565 1.00 92.44 266 VAL A C 1
ATOM 1972 O O . VAL A 1 266 ? -14.909 -10.219 10.295 1.00 92.44 266 VAL A O 1
ATOM 1975 N N . ILE A 1 267 ? -14.633 -12.239 9.339 1.00 93.50 267 ILE A N 1
ATOM 1976 C CA . ILE A 1 267 ? -13.282 -12.477 9.855 1.00 93.50 267 ILE A CA 1
ATOM 1977 C C . ILE A 1 267 ? -12.300 -12.542 8.687 1.00 93.50 267 ILE A C 1
ATOM 1979 O O . ILE A 1 267 ? -12.370 -13.450 7.856 1.00 93.50 267 ILE A O 1
ATOM 1983 N N . ASP A 1 268 ? -11.354 -11.607 8.662 1.00 92.19 268 ASP A N 1
ATOM 1984 C CA . ASP A 1 268 ? -10.251 -11.553 7.703 1.00 92.19 268 ASP A CA 1
ATOM 1985 C C . ASP A 1 268 ? -8.895 -11.360 8.405 1.00 92.19 268 ASP A C 1
ATOM 1987 O O . ASP A 1 268 ? -8.780 -11.436 9.630 1.00 92.19 268 ASP A O 1
ATOM 1991 N N . ASP A 1 269 ? -7.849 -11.117 7.619 1.00 91.31 269 ASP A N 1
ATOM 1992 C CA . ASP A 1 269 ? -6.470 -10.941 8.085 1.00 91.31 269 ASP A CA 1
ATOM 1993 C C . ASP A 1 269 ? -6.217 -9.607 8.817 1.00 91.31 269 ASP A C 1
ATOM 1995 O O . ASP A 1 269 ? -5.113 -9.364 9.319 1.00 91.31 269 ASP A O 1
ATOM 1999 N N . ARG A 1 270 ? -7.244 -8.755 8.916 1.00 93.94 270 ARG A N 1
ATOM 2000 C CA . ARG A 1 270 ? -7.279 -7.501 9.680 1.00 93.94 270 ARG A CA 1
ATOM 2001 C C . ARG A 1 270 ? -8.177 -7.608 10.917 1.00 93.94 270 ARG A C 1
ATOM 2003 O O . ARG A 1 270 ? -8.448 -6.585 11.554 1.00 93.94 270 ARG A O 1
ATOM 2010 N N . THR A 1 271 ? -8.645 -8.814 11.248 1.00 96.19 271 THR A N 1
ATOM 2011 C CA . THR A 1 271 ? -9.457 -9.106 12.434 1.00 96.19 271 THR A CA 1
ATOM 2012 C C . THR A 1 271 ? -8.598 -9.689 13.556 1.00 96.19 271 THR A C 1
ATOM 2014 O O . THR 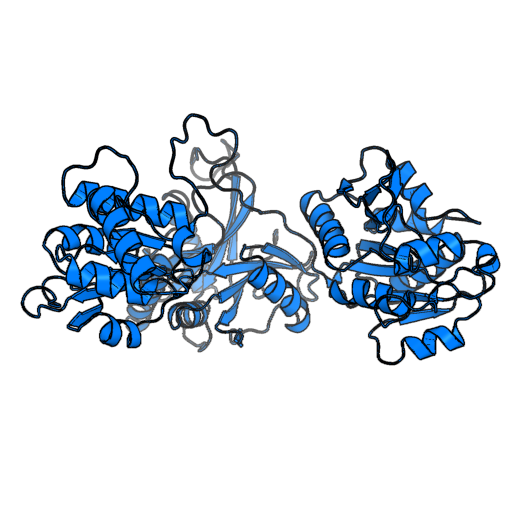A 1 271 ? -7.821 -10.627 13.351 1.00 96.19 271 THR A O 1
ATOM 2017 N N . ALA A 1 272 ? -8.762 -9.135 14.756 1.00 98.06 272 ALA A N 1
ATOM 2018 C CA . ALA A 1 272 ? -8.259 -9.675 16.010 1.00 98.06 272 ALA A CA 1
ATOM 2019 C C . ALA A 1 272 ? -9.428 -10.182 16.854 1.00 98.06 272 ALA A C 1
ATOM 2021 O O . ALA A 1 272 ? -10.496 -9.569 16.873 1.00 98.06 272 ALA A O 1
ATOM 2022 N N . ILE A 1 273 ? -9.222 -11.292 17.553 1.00 98.38 273 ILE A N 1
ATOM 2023 C CA . ILE A 1 273 ? -10.215 -11.906 18.431 1.00 98.38 273 ILE A CA 1
ATOM 2024 C C . ILE A 1 273 ? -9.613 -12.012 19.828 1.00 98.38 273 ILE A C 1
ATOM 2026 O O . ILE A 1 273 ? -8.496 -12.499 19.971 1.00 98.38 273 ILE A O 1
ATOM 2030 N N . VAL A 1 274 ? -10.328 -11.565 20.859 1.00 98.50 274 VAL A N 1
ATOM 2031 C CA . VAL A 1 274 ? -9.877 -11.643 22.257 1.00 98.50 274 VAL A CA 1
ATOM 2032 C C . VAL A 1 274 ? -10.903 -12.405 23.089 1.00 98.50 274 VAL A C 1
ATOM 2034 O O . VAL A 1 274 ? -12.072 -12.032 23.146 1.00 98.50 274 VAL A O 1
ATOM 2037 N N . LEU A 1 275 ? -10.460 -13.483 23.734 1.00 97.94 275 LEU A N 1
ATOM 2038 C CA . LEU A 1 275 ? -11.264 -14.345 24.596 1.00 97.94 275 LEU A CA 1
ATOM 2039 C C . LEU A 1 275 ? -11.095 -13.913 26.052 1.00 97.94 275 LEU A C 1
ATOM 2041 O O . LEU A 1 275 ? -10.055 -14.163 26.666 1.00 97.94 275 LEU A O 1
ATOM 2045 N N . MET A 1 276 ? -12.112 -13.250 26.594 1.00 96.38 276 MET A N 1
ATOM 2046 C CA . MET A 1 276 ? -12.124 -12.701 27.953 1.00 96.38 276 MET A CA 1
ATOM 2047 C C . MET A 1 276 ? -13.519 -12.787 28.584 1.00 96.38 276 MET A C 1
ATOM 2049 O O . MET A 1 276 ? -13.955 -11.907 29.322 1.00 96.38 276 MET A O 1
ATOM 2053 N N . SER A 1 277 ? -14.241 -13.882 28.321 1.00 95.00 277 SER A N 1
ATOM 2054 C CA . SER A 1 277 ? -15.583 -14.088 28.885 1.00 95.00 277 SER A CA 1
ATOM 2055 C C . SER A 1 277 ? -15.560 -14.456 30.372 1.00 95.00 277 SER A C 1
ATOM 2057 O O . SER A 1 277 ? -16.597 -14.395 31.042 1.00 95.00 277 SER A O 1
ATOM 2059 N N . HIS A 1 278 ? -14.383 -14.860 30.872 1.00 93.62 278 HIS A N 1
ATOM 2060 C CA . HIS A 1 278 ? -14.147 -15.510 32.170 1.00 93.62 278 HIS A CA 1
ATOM 2061 C C . HIS A 1 278 ? -14.892 -16.838 32.355 1.00 93.62 278 HIS A C 1
ATOM 2063 O O . HIS A 1 278 ? -14.876 -17.415 33.440 1.00 93.62 278 HIS A O 1
ATOM 2069 N N . ASN A 1 279 ? -15.502 -17.372 31.296 1.00 94.81 279 ASN A N 1
ATOM 2070 C CA . ASN A 1 279 ? -16.157 -18.670 31.297 1.00 94.81 279 ASN A CA 1
ATOM 2071 C C . ASN A 1 279 ? -15.338 -19.652 30.451 1.00 94.81 279 ASN A C 1
ATOM 2073 O O . ASN A 1 279 ? -15.259 -19.525 29.232 1.00 94.81 279 ASN A O 1
ATOM 2077 N N . TYR A 1 280 ? -14.754 -20.662 31.102 1.00 95.75 280 TYR A N 1
ATOM 2078 C CA . TYR A 1 280 ? -13.896 -21.648 30.440 1.00 95.75 280 TYR A CA 1
ATOM 2079 C C . TYR A 1 280 ? -14.592 -22.363 29.273 1.00 95.75 280 TYR A C 1
ATOM 2081 O O . TYR A 1 280 ? -13.990 -22.524 28.214 1.00 95.75 280 TYR A O 1
ATOM 2089 N N . ALA A 1 281 ? -15.852 -22.773 29.448 1.00 94.62 281 ALA A N 1
ATOM 2090 C CA . ALA A 1 281 ? -16.595 -23.491 28.416 1.00 94.62 281 ALA A CA 1
ATOM 2091 C C . ALA A 1 281 ? -16.895 -22.590 27.210 1.00 94.62 281 ALA A C 1
ATOM 2093 O O . ALA A 1 281 ? -16.730 -23.019 26.070 1.00 94.62 281 ALA A O 1
ATOM 2094 N N . TYR A 1 282 ? -17.265 -21.333 27.469 1.00 95.06 282 TYR A N 1
ATOM 2095 C CA . TYR A 1 282 ? -17.553 -20.353 26.424 1.00 95.06 282 TYR A CA 1
ATOM 2096 C C . TYR A 1 282 ? -16.289 -19.957 25.649 1.00 95.06 282 TYR A C 1
ATOM 2098 O O . TYR A 1 282 ? -16.286 -20.001 24.421 1.00 95.06 282 TYR A O 1
ATOM 2106 N N . ASP A 1 283 ? -15.187 -19.656 26.348 1.00 95.88 283 ASP A N 1
ATOM 2107 C CA . ASP A 1 283 ? -13.890 -19.363 25.724 1.00 95.88 283 ASP A CA 1
ATOM 2108 C C . ASP A 1 283 ? -13.388 -20.561 24.897 1.00 95.88 283 ASP A C 1
ATOM 2110 O O . ASP A 1 283 ? -12.903 -20.372 23.783 1.00 95.88 283 ASP A O 1
ATOM 2114 N N . LYS A 1 284 ? -13.534 -21.803 25.392 1.00 94.94 284 LYS A N 1
ATOM 2115 C CA . LYS A 1 284 ? -13.147 -23.010 24.640 1.00 94.94 284 LYS A CA 1
ATOM 2116 C C . LYS A 1 284 ? -13.993 -23.180 23.375 1.00 94.94 284 LYS A C 1
ATOM 2118 O O . LYS A 1 284 ? -13.441 -23.474 22.316 1.00 94.94 284 LYS A O 1
ATOM 2123 N N . ALA A 1 285 ? -15.308 -22.984 23.473 1.00 94.44 285 ALA A N 1
ATOM 2124 C CA . ALA A 1 285 ? -16.216 -23.058 22.330 1.00 94.44 285 ALA A CA 1
ATOM 2125 C C . ALA A 1 285 ? -15.906 -21.971 21.288 1.00 94.44 285 ALA A C 1
ATOM 2127 O O . ALA A 1 285 ? -15.821 -22.268 20.098 1.00 94.44 285 ALA A O 1
ATOM 2128 N N . MET A 1 286 ? -15.644 -20.738 21.732 1.00 95.50 286 MET A N 1
ATOM 2129 C CA . MET A 1 286 ? -15.215 -19.653 20.851 1.00 95.50 286 MET A CA 1
ATOM 2130 C C . MET A 1 286 ? -13.882 -19.977 20.174 1.00 95.50 286 MET A C 1
ATOM 2132 O O . MET A 1 286 ? -13.790 -19.875 18.955 1.00 95.50 286 MET A O 1
ATOM 2136 N N . LEU A 1 287 ? -12.873 -20.429 20.932 1.00 94.19 287 LEU A N 1
ATOM 2137 C CA . LEU A 1 287 ? -11.576 -20.833 20.384 1.00 94.19 287 LEU A CA 1
ATOM 2138 C C . LEU A 1 287 ? -11.747 -21.901 19.300 1.00 94.19 287 LEU A C 1
ATOM 2140 O O . LEU A 1 287 ? -11.232 -21.740 18.196 1.00 94.19 287 LEU A O 1
ATOM 2144 N N . LYS A 1 288 ? -12.526 -22.953 19.584 1.00 91.88 288 LYS A N 1
ATOM 2145 C CA . LYS A 1 288 ? -12.842 -24.023 18.628 1.00 91.88 288 LYS A CA 1
ATOM 2146 C C . LYS A 1 288 ? -13.403 -23.477 17.318 1.00 91.88 288 LYS A C 1
ATOM 2148 O O . LYS A 1 288 ? -12.963 -23.897 16.251 1.00 91.88 288 LYS A O 1
ATOM 2153 N N . ALA A 1 289 ? -14.329 -22.527 17.404 1.00 91.81 289 ALA A N 1
ATOM 2154 C CA . ALA A 1 289 ? -14.987 -21.949 16.242 1.00 91.81 289 ALA A CA 1
ATOM 2155 C C . ALA A 1 289 ? -14.066 -21.035 15.405 1.00 91.81 289 ALA A C 1
ATOM 2157 O O . ALA A 1 289 ? -14.281 -20.892 14.201 1.00 91.81 289 ALA A O 1
ATOM 2158 N N . VAL A 1 290 ? -13.014 -20.449 15.997 1.00 92.06 290 VAL A N 1
ATOM 2159 C CA . VAL A 1 290 ? -12.114 -19.503 15.302 1.00 92.06 290 VAL A CA 1
ATOM 2160 C C . VAL A 1 290 ? -10.768 -20.091 14.866 1.00 92.06 290 VAL A C 1
ATOM 2162 O O . VAL A 1 290 ? -10.062 -19.442 14.093 1.00 92.06 290 VAL A O 1
ATOM 2165 N N . LEU A 1 291 ? -10.412 -21.311 15.292 1.00 87.00 291 LEU A N 1
ATOM 2166 C CA . LEU A 1 291 ? -9.119 -21.964 15.001 1.00 87.00 291 LEU A CA 1
ATOM 2167 C C . LEU A 1 291 ? -8.804 -22.146 13.501 1.00 87.00 291 LEU A C 1
ATOM 2169 O O . LEU A 1 291 ? -7.639 -22.267 13.132 1.00 87.00 291 LEU A O 1
ATOM 2173 N N . GLY A 1 292 ? -9.821 -22.163 12.636 1.00 83.12 292 GLY A N 1
ATOM 2174 C CA . GLY A 1 292 ? -9.674 -22.222 11.173 1.00 83.12 292 GLY A CA 1
ATOM 2175 C C . GLY A 1 292 ? -9.973 -20.902 10.457 1.00 83.12 292 GLY A C 1
ATOM 2176 O O . GLY A 1 292 ? -10.069 -20.876 9.231 1.00 83.12 292 GLY A O 1
ATOM 2177 N N . SER A 1 293 ? -10.190 -19.821 11.206 1.00 90.06 293 SER A N 1
ATOM 2178 C CA . SER A 1 293 ? -10.546 -18.524 10.638 1.00 90.06 293 SER A CA 1
ATOM 2179 C C . SER A 1 293 ? -9.332 -17.805 10.041 1.00 90.06 293 SER A C 1
ATOM 2181 O O . SER A 1 293 ? -8.182 -18.191 10.244 1.00 90.06 293 SER A O 1
ATOM 2183 N N . ARG A 1 294 ? -9.588 -16.717 9.308 1.00 91.56 294 ARG A N 1
ATOM 2184 C CA . ARG A 1 294 ? -8.538 -15.853 8.747 1.00 91.56 294 ARG A CA 1
ATOM 2185 C C . ARG A 1 294 ? -8.000 -14.823 9.747 1.00 91.56 294 ARG A C 1
ATOM 2187 O O . ARG A 1 294 ? -7.162 -14.016 9.356 1.00 91.56 294 ARG A O 1
ATOM 2194 N N . ALA A 1 295 ? -8.464 -14.847 11.002 1.00 93.81 295 ALA A N 1
ATOM 2195 C CA . ALA A 1 295 ? -8.021 -13.913 12.028 1.00 93.81 295 ALA A CA 1
ATOM 2196 C C . ALA A 1 295 ? -6.507 -14.017 12.224 1.00 93.81 295 ALA A C 1
ATOM 2198 O O . ALA A 1 295 ? -5.954 -15.096 12.448 1.00 93.81 295 ALA A O 1
ATOM 2199 N N . ARG A 1 296 ? -5.834 -12.869 12.178 1.00 93.62 296 ARG A N 1
ATOM 2200 C CA . ARG A 1 296 ? -4.376 -12.803 12.332 1.00 93.62 296 ARG A CA 1
ATOM 2201 C C . ARG A 1 296 ? -3.937 -12.834 13.798 1.00 93.62 296 ARG A C 1
ATOM 2203 O O . ARG A 1 296 ? -2.764 -13.061 14.076 1.00 93.62 296 ARG A O 1
ATOM 2210 N N . TYR A 1 297 ? -4.874 -12.629 14.720 1.00 96.94 297 TYR A N 1
ATOM 2211 C CA . TYR A 1 297 ? -4.628 -12.630 16.155 1.00 96.94 297 TYR A CA 1
ATOM 2212 C C . TYR A 1 297 ? -5.817 -13.222 16.917 1.00 96.94 297 TYR A C 1
ATOM 2214 O O . TYR A 1 297 ? -6.951 -12.776 16.737 1.00 96.94 297 TYR A O 1
ATOM 2222 N N . ILE A 1 298 ? -5.550 -14.196 17.786 1.00 97.31 298 ILE A N 1
ATOM 2223 C CA . ILE A 1 298 ? -6.501 -14.822 18.709 1.00 97.31 298 ILE A CA 1
ATOM 2224 C C . ILE A 1 298 ? -5.868 -14.809 20.104 1.00 97.31 298 ILE A C 1
ATOM 2226 O O . ILE A 1 298 ? -5.035 -15.649 20.437 1.00 97.31 298 ILE A O 1
ATOM 2230 N N . GLY A 1 299 ? -6.247 -13.834 20.918 1.00 97.69 299 GLY A N 1
ATOM 2231 C CA . GLY A 1 299 ? -5.744 -13.631 22.269 1.00 97.69 299 GLY A CA 1
ATOM 2232 C C . GLY A 1 299 ? -6.597 -14.325 23.320 1.00 97.69 299 GLY A C 1
ATOM 2233 O O . GLY A 1 299 ? -7.818 -14.204 23.296 1.00 97.69 299 GLY A O 1
ATOM 2234 N N . ILE A 1 300 ? -5.980 -15.019 24.273 1.00 97.88 300 ILE A N 1
ATOM 2235 C CA . ILE A 1 300 ? -6.678 -15.702 25.367 1.00 97.88 300 ILE A CA 1
ATOM 2236 C C . ILE A 1 300 ? -6.282 -15.071 26.698 1.00 97.88 300 ILE A C 1
ATOM 2238 O O . ILE A 1 300 ? -5.128 -15.164 27.124 1.00 97.88 300 ILE A O 1
ATOM 2242 N N . LEU A 1 301 ? -7.258 -14.473 27.385 1.00 97.25 301 LEU A N 1
ATOM 2243 C CA . LEU A 1 301 ? -7.058 -13.946 28.728 1.00 97.25 301 LEU A CA 1
ATOM 2244 C C . LEU A 1 301 ? -6.954 -15.086 29.749 1.00 97.25 301 LEU A C 1
ATOM 2246 O O . LEU A 1 301 ? -7.808 -15.983 29.825 1.00 97.25 301 LEU A O 1
ATOM 2250 N N . GLY A 1 302 ? -5.906 -15.016 30.568 1.00 93.62 302 GLY A N 1
ATOM 2251 C CA . GLY A 1 302 ? -5.643 -15.934 31.669 1.00 93.62 302 GLY A CA 1
ATOM 2252 C C . GLY A 1 302 ? -4.241 -16.552 31.628 1.00 93.62 302 GLY A C 1
ATOM 2253 O O . GLY A 1 302 ? -3.440 -16.252 30.743 1.00 93.62 302 GLY A O 1
ATOM 2254 N N . PRO A 1 303 ? -3.926 -17.427 32.598 1.00 93.81 303 PRO A N 1
ATOM 2255 C CA . PRO A 1 303 ? -2.599 -18.016 32.734 1.00 93.81 303 PRO A CA 1
ATOM 2256 C C . PRO A 1 303 ? -2.267 -18.970 31.579 1.00 93.81 303 PRO A C 1
ATOM 2258 O O . PRO A 1 303 ? -3.158 -19.589 30.992 1.00 93.81 303 PRO A O 1
ATOM 2261 N N . ILE A 1 304 ? -0.968 -19.185 31.332 1.00 94.12 304 ILE A N 1
ATOM 2262 C CA . ILE A 1 304 ? -0.448 -20.131 30.320 1.00 94.12 304 ILE A CA 1
ATOM 2263 C C . ILE A 1 304 ? -1.127 -21.505 30.432 1.00 94.12 304 ILE A C 1
ATOM 2265 O O . ILE A 1 304 ? -1.528 -22.084 29.421 1.00 94.12 304 ILE A O 1
ATOM 2269 N N . ALA A 1 305 ? -1.319 -21.994 31.661 1.00 95.25 305 ALA A N 1
ATOM 2270 C CA . ALA A 1 305 ? -1.953 -23.282 31.935 1.00 95.25 305 ALA A CA 1
ATOM 2271 C C . ALA A 1 305 ? -3.395 -23.375 31.395 1.00 95.25 305 ALA A C 1
ATOM 2273 O O . ALA A 1 305 ? -3.788 -24.424 30.886 1.00 95.25 305 ALA A O 1
ATOM 2274 N N . LYS A 1 306 ? -4.177 -22.280 31.441 1.00 94.19 306 LYS A N 1
ATOM 2275 C CA . LYS A 1 306 ? -5.545 -22.237 30.888 1.00 94.19 306 LYS A CA 1
ATOM 2276 C C . LYS A 1 306 ? -5.512 -22.474 29.379 1.00 94.19 306 LYS A C 1
ATOM 2278 O O . LYS A 1 306 ? -6.245 -23.331 28.887 1.00 94.19 306 LYS A O 1
ATOM 2283 N N . ARG A 1 307 ? -4.635 -21.759 28.662 1.00 93.88 307 ARG A N 1
ATOM 2284 C CA . ARG A 1 307 ? -4.451 -21.929 27.212 1.00 93.88 307 ARG A CA 1
ATOM 2285 C C . ARG A 1 307 ? -3.991 -23.343 26.874 1.00 93.88 307 ARG A C 1
ATOM 2287 O O . ARG A 1 307 ? -4.583 -23.969 26.004 1.00 93.88 307 ARG A O 1
ATOM 2294 N N . GLN A 1 308 ? -2.955 -23.846 27.546 1.00 92.94 308 GLN A N 1
ATOM 2295 C CA . GLN A 1 308 ? -2.419 -25.188 27.286 1.00 92.94 308 GLN A CA 1
ATOM 2296 C C . GLN A 1 308 ? -3.497 -26.260 27.433 1.00 92.94 308 GLN A C 1
ATOM 2298 O O . GLN A 1 308 ? -3.654 -27.089 26.542 1.00 92.94 308 GLN A O 1
ATOM 2303 N N . ARG A 1 309 ? -4.296 -26.179 28.502 1.00 94.62 309 ARG A N 1
ATOM 2304 C CA . ARG A 1 309 ? -5.415 -27.091 28.727 1.00 94.62 309 ARG A CA 1
ATOM 2305 C C . ARG A 1 309 ? -6.463 -27.014 27.614 1.00 94.62 309 ARG A C 1
ATOM 2307 O O . ARG A 1 309 ? -6.870 -28.050 27.109 1.00 94.62 309 ARG A O 1
ATOM 2314 N N . MET A 1 310 ? -6.882 -25.810 27.208 1.00 92.75 310 MET A N 1
ATOM 2315 C CA . MET A 1 310 ? -7.844 -25.651 26.104 1.00 92.75 310 MET A CA 1
ATOM 2316 C C . MET A 1 310 ? -7.325 -26.267 24.803 1.00 92.75 310 MET A C 1
ATOM 2318 O O . MET A 1 310 ? -8.058 -26.980 24.129 1.00 92.75 310 MET A O 1
ATOM 2322 N N . LEU A 1 311 ? -6.060 -26.017 24.457 1.00 90.25 311 LEU A N 1
ATOM 2323 C CA . LEU A 1 311 ? -5.461 -26.563 23.239 1.00 90.25 311 LEU A CA 1
ATOM 2324 C C . LEU A 1 311 ? -5.332 -28.085 23.299 1.00 90.25 311 LEU A C 1
ATOM 2326 O O . LEU A 1 311 ? -5.578 -28.740 22.290 1.00 90.25 311 LEU A O 1
ATOM 2330 N N . GLN A 1 312 ? -4.982 -28.644 24.459 1.00 90.69 312 GLN A N 1
ATOM 2331 C CA . GLN A 1 312 ? -4.931 -30.089 24.657 1.00 90.69 312 GLN A CA 1
ATOM 2332 C C . GLN A 1 312 ? -6.313 -30.720 24.446 1.00 90.69 312 GLN A C 1
ATOM 2334 O O . GLN A 1 312 ? -6.448 -31.584 23.586 1.00 90.69 312 GLN A O 1
ATOM 2339 N N . GLU A 1 313 ? -7.341 -30.234 25.153 1.00 92.06 313 GLU A N 1
ATOM 2340 C CA . GLU A 1 313 ? -8.714 -30.746 25.027 1.00 92.06 313 GLU A CA 1
ATOM 2341 C C . GLU A 1 313 ? -9.217 -30.652 23.574 1.00 92.06 313 GLU A C 1
ATOM 2343 O O . GLU A 1 313 ? -9.793 -31.599 23.050 1.00 92.06 313 GLU A O 1
ATOM 2348 N N . LEU A 1 314 ? -8.947 -29.543 22.875 1.00 88.94 314 LEU A N 1
ATOM 2349 C CA . LEU A 1 314 ? -9.346 -29.385 21.472 1.00 88.94 314 LEU A CA 1
ATOM 2350 C C . LEU A 1 314 ? -8.585 -30.316 20.522 1.00 88.94 314 LEU A C 1
ATOM 2352 O O . LEU A 1 314 ? -9.156 -30.761 19.530 1.00 88.94 314 LEU A O 1
ATOM 2356 N N . THR A 1 315 ? -7.320 -30.619 20.811 1.00 85.38 315 THR A N 1
ATOM 2357 C CA . THR A 1 315 ? -6.521 -31.564 20.014 1.00 85.38 315 THR A CA 1
ATOM 2358 C C . THR A 1 315 ? -7.009 -33.000 20.212 1.00 85.38 315 THR A C 1
ATOM 2360 O O . THR A 1 315 ? -7.034 -33.778 19.266 1.00 85.38 315 THR A O 1
ATOM 2363 N N . GLU A 1 316 ? -7.440 -33.351 21.424 1.00 86.62 316 GLU A N 1
ATOM 2364 C CA . GLU A 1 316 ? -8.035 -34.657 21.732 1.00 86.62 316 GLU A CA 1
ATOM 2365 C C . GLU A 1 316 ? -9.437 -34.810 21.110 1.00 86.62 316 GLU A C 1
ATOM 2367 O O . GLU A 1 316 ? -9.791 -35.887 20.632 1.00 86.62 316 GLU A O 1
ATOM 2372 N N . GLU A 1 317 ? -10.224 -33.729 21.064 1.00 83.62 317 GLU A N 1
ATOM 2373 C CA . GLU A 1 317 ? -11.562 -33.697 20.454 1.00 83.62 317 GLU A CA 1
ATOM 2374 C C . GLU A 1 317 ? -11.549 -33.696 18.911 1.00 83.62 317 GLU A C 1
ATOM 2376 O O . GLU A 1 317 ? -12.562 -34.045 18.300 1.00 83.62 317 GLU A O 1
ATOM 2381 N N . SER A 1 318 ? -10.451 -33.275 18.270 1.00 68.12 318 SER A N 1
ATOM 2382 C CA . SER A 1 318 ? -10.370 -33.061 16.817 1.00 68.12 318 SER A CA 1
ATOM 2383 C C . SER A 1 318 ? -9.150 -33.748 16.200 1.00 68.12 318 SER A C 1
ATOM 2385 O O . SER A 1 318 ? -8.015 -33.352 16.435 1.00 68.12 318 SER A O 1
ATOM 2387 N N . THR A 1 319 ? -9.362 -34.698 15.285 1.00 55.59 319 THR A N 1
ATOM 2388 C CA . THR A 1 319 ? -8.283 -35.387 14.543 1.00 55.59 319 THR A CA 1
ATOM 2389 C C . THR A 1 319 ? -7.548 -34.514 13.513 1.00 55.59 319 THR A C 1
ATOM 2391 O O . THR A 1 319 ? -6.606 -34.987 12.883 1.00 55.59 319 THR A O 1
ATOM 2394 N N . ALA A 1 320 ? -7.952 -33.255 13.310 1.00 56.94 320 ALA A N 1
ATOM 2395 C CA . ALA A 1 320 ? -7.317 -32.350 12.352 1.00 56.94 320 ALA A CA 1
ATOM 2396 C C . ALA A 1 320 ? -7.503 -30.873 12.746 1.00 56.94 320 ALA A C 1
ATOM 2398 O O . ALA A 1 320 ? -8.370 -30.184 12.212 1.00 56.94 320 ALA A O 1
ATOM 2399 N N . ILE A 1 321 ? -6.676 -30.365 13.665 1.00 58.12 321 ILE A N 1
ATOM 2400 C CA . ILE A 1 321 ? -6.442 -28.916 13.769 1.00 58.12 321 ILE A CA 1
ATOM 2401 C C . ILE A 1 321 ? -5.294 -28.590 12.803 1.00 58.12 321 ILE A C 1
ATOM 2403 O O . ILE A 1 321 ? -4.194 -29.119 12.983 1.00 58.12 321 ILE A O 1
ATOM 2407 N N . PRO A 1 322 ? -5.501 -27.759 11.766 1.00 57.88 322 PRO A N 1
ATOM 2408 C CA . PRO A 1 322 ? -4.420 -27.362 10.872 1.00 57.88 322 PRO A CA 1
ATOM 2409 C C . PRO A 1 322 ? -3.289 -26.699 11.668 1.00 57.88 322 PRO A C 1
ATOM 2411 O O . PRO A 1 322 ? -3.538 -25.776 12.444 1.00 57.88 322 PRO A O 1
ATOM 2414 N N . HIS A 1 323 ? -2.037 -27.116 11.449 1.00 55.97 323 HIS A N 1
ATOM 2415 C CA . HIS A 1 323 ? -0.865 -26.544 12.132 1.00 55.97 323 HIS A CA 1
ATOM 2416 C C . HIS A 1 323 ? -0.770 -25.010 12.009 1.00 55.97 323 HIS A C 1
ATOM 2418 O O . HIS A 1 323 ? -0.222 -24.350 12.889 1.00 55.97 323 HIS A O 1
ATOM 2424 N N . THR A 1 324 ? -1.344 -24.431 10.951 1.00 55.44 324 THR A N 1
ATOM 2425 C CA . THR A 1 324 ? -1.387 -22.984 10.705 1.00 55.44 324 THR A CA 1
ATOM 2426 C C . THR A 1 324 ? -2.267 -22.213 11.693 1.00 55.44 324 THR A C 1
ATOM 2428 O O . THR A 1 324 ? -1.992 -21.042 11.932 1.00 55.44 324 THR A O 1
ATOM 2431 N N . GLY A 1 325 ? -3.278 -22.845 12.303 1.00 61.94 325 GLY A N 1
ATOM 2432 C CA . GLY A 1 325 ? -4.191 -22.190 13.251 1.00 61.94 325 GLY A CA 1
ATOM 2433 C C . GLY A 1 325 ? -3.546 -21.836 14.595 1.00 61.94 325 GLY A C 1
ATOM 2434 O O . GLY A 1 325 ? -4.013 -20.937 15.283 1.00 61.94 325 GLY A O 1
ATOM 2435 N N . TYR A 1 326 ? -2.441 -22.495 14.962 1.00 72.94 326 TYR A N 1
ATOM 2436 C CA . TYR A 1 326 ? -1.740 -22.227 16.224 1.00 72.94 326 TYR A CA 1
ATOM 2437 C C . TYR A 1 326 ? -0.868 -20.970 16.180 1.00 72.94 326 TYR A C 1
ATOM 2439 O O . TYR A 1 326 ? -0.612 -20.376 17.225 1.00 72.94 326 TYR A O 1
ATOM 2447 N N . ALA A 1 327 ? -0.409 -20.558 14.993 1.00 79.94 327 ALA A N 1
ATOM 2448 C CA . ALA A 1 327 ? 0.514 -19.432 14.843 1.00 79.94 327 ALA A CA 1
ATOM 2449 C C . ALA A 1 327 ? -0.121 -18.076 15.200 1.00 79.94 327 ALA A C 1
ATOM 2451 O O . ALA A 1 327 ? 0.599 -17.131 15.505 1.00 79.94 327 ALA A O 1
ATOM 2452 N N . SER A 1 328 ? -1.452 -17.983 15.175 1.00 87.44 328 SER A N 1
ATOM 2453 C CA . SER A 1 328 ? -2.208 -16.782 15.535 1.00 87.44 328 SER A CA 1
ATOM 2454 C C . SER A 1 328 ? -2.696 -16.776 16.987 1.00 87.44 328 SER A C 1
ATOM 2456 O O . SER A 1 328 ? -3.370 -15.824 17.370 1.00 87.44 328 SER A O 1
ATOM 2458 N N . ILE A 1 329 ? -2.384 -17.795 17.803 1.00 93.38 329 ILE A N 1
ATOM 2459 C CA . ILE A 1 329 ? -2.872 -17.900 19.188 1.00 93.38 329 ILE A CA 1
ATOM 2460 C C . ILE A 1 329 ? -1.872 -17.283 20.168 1.00 93.38 329 ILE A C 1
ATOM 2462 O O . ILE A 1 329 ? -0.740 -17.747 20.298 1.00 93.38 329 ILE A O 1
ATOM 2466 N N . TYR A 1 330 ? -2.346 -16.313 20.944 1.00 94.56 330 TYR A N 1
ATOM 2467 C CA . TYR A 1 330 ? -1.598 -15.601 21.977 1.00 94.56 330 TYR A CA 1
ATOM 2468 C C . TYR A 1 330 ? -2.231 -15.876 23.346 1.00 94.56 330 TYR A C 1
ATOM 2470 O O . TYR A 1 330 ? -3.451 -15.965 23.482 1.00 94.56 330 TYR A O 1
ATOM 2478 N N . GLY A 1 331 ? -1.413 -16.085 24.375 1.00 90.88 331 GLY A N 1
ATOM 2479 C CA . GLY A 1 331 ? -1.900 -16.442 25.709 1.00 90.88 331 GLY A CA 1
ATOM 2480 C C . GLY A 1 331 ? -0.752 -16.741 26.681 1.00 90.88 331 GLY A C 1
ATOM 2481 O O . GLY A 1 331 ? -0.068 -17.759 26.484 1.00 90.88 331 GLY A O 1
ATOM 2482 N N . PRO A 1 332 ? -0.555 -15.928 27.735 1.00 94.75 332 PRO A N 1
ATOM 2483 C CA . PRO A 1 332 ? -1.403 -14.815 28.165 1.00 94.75 332 PRO A CA 1
ATOM 2484 C C . PRO A 1 332 ? -1.452 -13.708 27.111 1.00 94.75 332 PRO A C 1
ATOM 2486 O O . PRO A 1 332 ? -0.506 -13.535 26.353 1.00 94.75 332 PRO A O 1
ATOM 2489 N N . VAL A 1 333 ? -2.603 -13.055 27.007 1.00 97.00 333 VAL A N 1
ATOM 2490 C CA . VAL A 1 333 ? -2.855 -11.999 26.025 1.00 97.00 333 VAL A CA 1
ATOM 2491 C C . VAL A 1 333 ? -2.178 -10.689 26.446 1.00 97.00 333 VAL A C 1
ATOM 2493 O O . VAL A 1 333 ? -2.254 -10.317 27.617 1.00 97.00 333 VAL A O 1
ATOM 2496 N N . GLY A 1 334 ? -1.583 -9.971 25.494 1.00 97.25 334 GLY A N 1
ATOM 2497 C CA . GLY A 1 334 ? -0.960 -8.666 25.707 1.00 97.25 334 GLY A CA 1
ATOM 2498 C C . GLY A 1 334 ? 0.558 -8.715 25.894 1.00 97.25 334 GLY A C 1
ATOM 2499 O O . GLY A 1 334 ? 1.127 -9.727 26.295 1.00 97.25 334 GLY A O 1
ATOM 2500 N N . LEU A 1 335 ? 1.219 -7.590 25.601 1.00 97.12 335 LEU A N 1
ATOM 2501 C CA . LEU A 1 335 ? 2.662 -7.443 25.809 1.00 97.12 335 LEU A CA 1
ATOM 2502 C C . LEU A 1 335 ? 3.010 -7.472 27.302 1.00 97.12 335 LEU A C 1
ATOM 2504 O O . LEU A 1 335 ? 2.269 -6.949 28.134 1.00 97.12 335 LEU A O 1
ATOM 2508 N N . ASP A 1 336 ? 4.189 -8.002 27.625 1.00 96.50 336 ASP A N 1
ATOM 2509 C CA . ASP A 1 336 ? 4.735 -7.951 28.981 1.00 96.50 336 ASP A CA 1
ATOM 2510 C C . ASP A 1 336 ? 5.193 -6.525 29.324 1.00 96.50 336 ASP A C 1
ATOM 2512 O O . ASP A 1 336 ? 6.329 -6.121 29.067 1.00 96.50 336 ASP A O 1
ATOM 2516 N N . ILE A 1 337 ? 4.253 -5.739 29.848 1.00 96.44 337 ILE A N 1
ATOM 2517 C CA . ILE A 1 337 ? 4.472 -4.368 30.325 1.00 96.44 337 ILE A CA 1
ATOM 2518 C C . ILE A 1 337 ? 4.289 -4.245 31.844 1.00 96.44 337 ILE A C 1
ATOM 2520 O O . ILE A 1 337 ? 4.237 -3.129 32.355 1.00 96.44 337 ILE A O 1
ATOM 2524 N N . GLY A 1 338 ? 4.163 -5.371 32.558 1.00 96.31 338 GLY A N 1
ATOM 2525 C CA . GLY A 1 338 ? 3.855 -5.389 33.993 1.00 96.31 338 GLY A CA 1
ATOM 2526 C C . GLY A 1 338 ? 2.432 -4.928 34.338 1.00 96.31 338 GLY A C 1
ATOM 2527 O O . GLY A 1 338 ? 2.240 -4.295 35.367 1.00 96.31 338 GLY A O 1
ATOM 2528 N N . ALA A 1 339 ? 1.453 -5.196 33.467 1.00 97.19 339 ALA A N 1
ATOM 2529 C CA . ALA A 1 339 ? 0.064 -4.772 33.652 1.00 97.19 339 ALA A CA 1
ATOM 2530 C C . ALA A 1 339 ? -0.649 -5.525 34.794 1.00 97.19 339 ALA A C 1
ATOM 2532 O O . ALA A 1 339 ? -0.623 -6.757 34.822 1.00 97.19 339 ALA A O 1
ATOM 2533 N N . GLU A 1 340 ? -1.355 -4.800 35.670 1.00 95.62 340 GLU A N 1
ATOM 2534 C CA . GLU A 1 340 ? -2.129 -5.378 36.783 1.00 95.62 340 GLU A CA 1
ATOM 2535 C C . GLU A 1 340 ? -3.620 -5.006 36.730 1.00 95.62 340 GLU A C 1
ATOM 2537 O O . GLU A 1 340 ? -4.488 -5.847 36.978 1.00 95.62 340 GLU A O 1
ATOM 2542 N N . THR A 1 341 ? -3.936 -3.754 36.395 1.00 97.94 341 THR A N 1
ATOM 2543 C CA . THR A 1 341 ? -5.319 -3.250 36.309 1.00 97.94 341 THR A CA 1
ATOM 2544 C C . THR A 1 341 ? -5.977 -3.589 34.969 1.00 97.94 341 THR A C 1
ATOM 2546 O O . THR A 1 341 ? -5.300 -3.858 33.977 1.00 97.94 341 THR A O 1
ATOM 2549 N N . SER A 1 342 ? -7.313 -3.549 34.892 1.00 97.50 342 SER A N 1
ATOM 2550 C CA . SER A 1 342 ? -8.043 -3.804 33.637 1.00 97.50 342 SER A CA 1
ATOM 2551 C C . SER A 1 342 ? -7.641 -2.856 32.502 1.00 97.50 342 SER A C 1
ATOM 2553 O O . SER A 1 342 ? -7.583 -3.261 31.345 1.00 97.50 342 SER A O 1
ATOM 2555 N N . GLU A 1 343 ? -7.333 -1.607 32.831 1.00 98.50 343 GLU A N 1
ATOM 2556 C CA . GLU A 1 343 ? -6.900 -0.551 31.927 1.00 98.50 343 GLU A CA 1
ATOM 2557 C C . GLU A 1 343 ? -5.492 -0.824 31.386 1.00 98.50 343 GLU A C 1
ATOM 2559 O O . GLU A 1 343 ? -5.258 -0.717 30.180 1.00 98.50 343 GLU A O 1
ATOM 2564 N N . GLU A 1 344 ? -4.564 -1.228 32.257 1.00 98.50 344 GLU A N 1
ATOM 2565 C CA . GLU A 1 344 ? -3.203 -1.611 31.866 1.00 98.50 344 GLU A CA 1
ATOM 2566 C C . GLU A 1 344 ? -3.203 -2.892 31.030 1.00 98.50 344 GLU A C 1
ATOM 2568 O O . GLU A 1 344 ? -2.500 -2.970 30.023 1.00 98.50 344 GLU A O 1
ATOM 2573 N N . ILE A 1 345 ? -4.026 -3.879 31.400 1.00 98.44 345 ILE A N 1
ATOM 2574 C CA . ILE A 1 345 ? -4.190 -5.117 30.632 1.00 98.44 345 ILE A CA 1
ATOM 2575 C C . ILE A 1 345 ? -4.762 -4.788 29.252 1.00 98.44 345 ILE A C 1
ATOM 2577 O O . ILE A 1 345 ? -4.238 -5.250 28.241 1.00 98.44 345 ILE A O 1
ATOM 2581 N N . ALA A 1 346 ? -5.789 -3.942 29.174 1.00 98.56 346 ALA A N 1
ATOM 2582 C CA . ALA A 1 346 ? -6.347 -3.498 27.902 1.00 98.56 346 ALA A CA 1
ATOM 2583 C C . ALA A 1 346 ? -5.299 -2.786 27.027 1.00 98.56 346 ALA A C 1
ATOM 2585 O O . ALA A 1 346 ? -5.215 -3.058 25.827 1.00 98.56 346 ALA A O 1
ATOM 2586 N N . LEU A 1 347 ? -4.453 -1.931 27.617 1.00 98.56 347 LEU A N 1
ATOM 2587 C CA . LEU A 1 347 ? -3.332 -1.298 26.918 1.00 98.56 347 LEU A CA 1
ATOM 2588 C C . LEU A 1 347 ? -2.327 -2.337 26.396 1.00 98.56 347 LEU A C 1
ATOM 2590 O O . LEU A 1 347 ? -1.920 -2.253 25.235 1.00 98.56 347 LEU A O 1
ATOM 2594 N N . ALA A 1 348 ? -1.966 -3.327 27.215 1.00 98.50 348 ALA A N 1
ATOM 2595 C CA . ALA A 1 348 ? -1.065 -4.413 26.837 1.00 98.50 348 ALA A CA 1
ATOM 2596 C C . ALA A 1 348 ? -1.610 -5.224 25.651 1.00 98.50 348 ALA A C 1
ATOM 2598 O O . ALA A 1 348 ? -0.872 -5.503 24.702 1.00 98.50 348 ALA A O 1
ATOM 2599 N N . ILE A 1 349 ? -2.906 -5.556 25.680 1.00 98.56 349 ILE A N 1
ATOM 2600 C CA . ILE A 1 349 ? -3.617 -6.269 24.610 1.00 98.56 349 ILE A CA 1
ATOM 2601 C C . ILE A 1 349 ? -3.593 -5.449 23.320 1.00 98.56 349 ILE A C 1
ATOM 2603 O O . ILE A 1 349 ? -3.153 -5.940 22.281 1.00 98.56 349 ILE A O 1
ATOM 2607 N N . MET A 1 350 ? -4.015 -4.182 23.373 1.00 98.31 350 MET A N 1
ATOM 2608 C CA . MET A 1 350 ? -4.058 -3.329 22.181 1.00 98.31 350 MET A CA 1
ATOM 2609 C C . MET A 1 350 ? -2.667 -3.107 21.579 1.00 98.31 350 MET A C 1
ATOM 2611 O O . MET A 1 350 ? -2.523 -3.100 20.353 1.00 98.31 350 MET A O 1
ATOM 2615 N N . ALA A 1 351 ? -1.638 -2.968 22.419 1.00 98.12 351 ALA A N 1
ATOM 2616 C CA . ALA A 1 351 ? -0.257 -2.844 21.971 1.00 98.12 351 ALA A CA 1
ATOM 2617 C C . ALA A 1 351 ? 0.244 -4.121 21.275 1.00 98.12 351 ALA A C 1
ATOM 2619 O O . ALA A 1 351 ? 0.880 -4.025 20.221 1.00 98.12 351 ALA A O 1
ATOM 2620 N N . GLU A 1 352 ? -0.078 -5.306 21.808 1.00 98.25 352 GLU A N 1
ATOM 2621 C CA . GLU A 1 352 ? 0.297 -6.584 21.190 1.00 98.25 352 GLU A CA 1
ATOM 2622 C C . GLU A 1 352 ? -0.383 -6.769 19.832 1.00 98.25 352 GLU A C 1
ATOM 2624 O O . GLU A 1 352 ? 0.294 -7.029 18.835 1.00 98.25 352 GLU A O 1
ATOM 2629 N N . ILE A 1 353 ? -1.701 -6.553 19.753 1.00 97.88 353 ILE A N 1
ATOM 2630 C CA . ILE A 1 353 ? -2.447 -6.700 18.496 1.00 97.88 353 ILE A CA 1
ATOM 2631 C C . ILE A 1 353 ? -1.892 -5.747 17.429 1.00 97.88 353 ILE A C 1
ATOM 2633 O O . ILE A 1 353 ? -1.660 -6.143 16.283 1.00 97.88 353 ILE A O 1
ATOM 2637 N N . GLN A 1 354 ? -1.626 -4.490 17.800 1.00 96.44 354 GLN A N 1
ATOM 2638 C CA . GLN A 1 354 ? -1.047 -3.506 16.889 1.00 96.44 354 GLN A CA 1
ATOM 2639 C C . GLN A 1 354 ? 0.345 -3.932 16.394 1.00 96.44 354 GLN A C 1
ATOM 2641 O O . GLN A 1 354 ? 0.661 -3.736 15.216 1.00 96.44 354 GLN A O 1
ATOM 2646 N N . ALA A 1 355 ? 1.174 -4.519 17.263 1.00 95.44 355 ALA A N 1
ATOM 2647 C CA . ALA A 1 355 ? 2.480 -5.049 16.885 1.00 95.44 355 ALA A CA 1
ATOM 2648 C C . ALA A 1 355 ? 2.339 -6.210 15.885 1.00 95.44 355 ALA A C 1
ATOM 2650 O O . ALA A 1 355 ? 2.988 -6.187 14.837 1.00 95.44 355 ALA A O 1
ATOM 2651 N N . VAL A 1 356 ? 1.422 -7.148 16.134 1.00 95.44 356 VAL A N 1
ATOM 2652 C CA . VAL A 1 356 ? 1.154 -8.305 15.261 1.00 95.44 356 VAL A CA 1
ATOM 2653 C C . VAL A 1 356 ? 0.660 -7.879 13.877 1.00 95.44 356 VAL A C 1
ATOM 2655 O O . VAL A 1 356 ? 1.187 -8.343 12.859 1.00 95.44 356 VAL A O 1
ATOM 2658 N N . PHE A 1 357 ? -0.288 -6.941 13.801 1.00 93.81 357 PHE A N 1
ATOM 2659 C CA . PHE A 1 357 ? -0.746 -6.385 12.522 1.00 93.81 357 PHE A CA 1
ATOM 2660 C C . PHE A 1 357 ? 0.353 -5.632 11.771 1.00 93.81 357 PHE A C 1
ATOM 2662 O O . PHE A 1 357 ? 0.365 -5.642 10.541 1.00 93.81 357 PHE A O 1
ATOM 2669 N N . ALA A 1 358 ? 1.290 -5.007 12.487 1.00 90.62 358 ALA A N 1
ATOM 2670 C CA . ALA A 1 358 ? 2.447 -4.344 11.895 1.00 90.62 358 ALA A CA 1
ATOM 2671 C C . ALA A 1 358 ? 3.608 -5.301 11.557 1.00 90.62 358 ALA A C 1
ATOM 2673 O O . ALA A 1 358 ? 4.621 -4.838 11.034 1.00 90.62 358 ALA A O 1
ATOM 2674 N N . GLY A 1 359 ? 3.501 -6.600 11.871 1.00 91.38 359 GLY A N 1
ATOM 2675 C CA . GLY A 1 359 ? 4.593 -7.563 11.702 1.00 91.38 359 GLY A CA 1
ATOM 2676 C C . GLY A 1 359 ? 5.798 -7.271 12.604 1.00 91.38 359 GLY A C 1
ATOM 2677 O O . GLY A 1 359 ? 6.940 -7.430 12.181 1.00 91.38 359 GLY A O 1
ATOM 2678 N N . ARG A 1 360 ? 5.557 -6.780 13.824 1.00 91.50 360 ARG A N 1
ATOM 2679 C CA . ARG A 1 360 ? 6.583 -6.399 14.804 1.00 91.50 360 ARG A CA 1
ATOM 2680 C C . ARG A 1 360 ? 6.403 -7.148 16.123 1.00 91.50 360 ARG A C 1
ATOM 2682 O O . ARG A 1 360 ? 5.320 -7.625 16.429 1.00 91.50 360 ARG A O 1
ATOM 2689 N N . HIS A 1 361 ? 7.466 -7.174 16.928 1.00 89.25 361 HIS A N 1
ATOM 2690 C CA . HIS A 1 361 ? 7.485 -7.847 18.233 1.00 89.25 361 HIS A CA 1
ATOM 2691 C C . HIS A 1 361 ? 7.132 -6.950 19.434 1.00 89.25 361 HIS A C 1
ATOM 2693 O O . HIS A 1 361 ? 6.905 -7.474 20.513 1.00 89.25 361 HIS A O 1
ATOM 2699 N N . GLY A 1 362 ? 7.100 -5.618 19.281 1.00 89.75 362 GLY A N 1
ATOM 2700 C CA . GLY A 1 362 ? 6.720 -4.706 20.375 1.00 89.75 362 GLY A CA 1
ATOM 2701 C C . GLY A 1 362 ? 7.782 -4.493 21.470 1.00 89.75 362 GLY A C 1
ATOM 2702 O O . GLY A 1 362 ? 7.450 -4.516 22.646 1.00 89.75 362 GLY A O 1
ATOM 2703 N N . GLY A 1 363 ? 9.055 -4.282 21.106 1.00 90.69 363 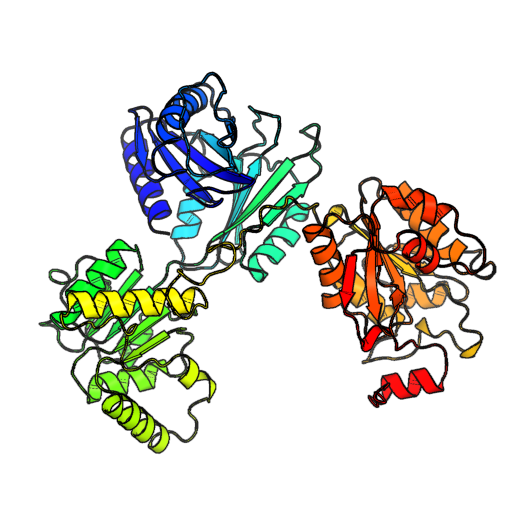GLY A N 1
ATOM 2704 C CA . GLY A 1 363 ? 10.156 -4.031 22.056 1.00 90.69 363 GLY A CA 1
ATOM 2705 C C . GLY A 1 363 ? 10.619 -2.566 22.154 1.00 90.69 363 GLY A C 1
ATOM 2706 O O . GLY A 1 363 ? 10.120 -1.683 21.454 1.00 90.69 363 GLY A O 1
ATOM 2707 N N . HIS A 1 364 ? 11.622 -2.306 23.002 1.00 90.50 364 HIS A N 1
ATOM 2708 C CA . HIS A 1 364 ? 12.207 -0.970 23.179 1.00 90.50 364 HIS A CA 1
ATOM 2709 C C . HIS A 1 364 ? 12.874 -0.430 21.905 1.00 90.50 364 HIS A C 1
ATOM 2711 O O . HIS A 1 364 ? 13.646 -1.122 21.245 1.00 90.50 364 HIS A O 1
ATOM 2717 N N . LEU A 1 365 ? 12.688 0.865 21.635 1.00 90.00 365 LEU A N 1
ATOM 2718 C CA . LEU A 1 365 ? 13.327 1.552 20.504 1.00 90.00 365 LEU A CA 1
ATOM 2719 C C . LEU A 1 365 ? 14.763 2.033 20.786 1.00 90.00 365 LEU A C 1
ATOM 2721 O O . LEU A 1 365 ? 15.451 2.431 19.853 1.00 90.00 365 LEU A O 1
ATOM 2725 N N . ARG A 1 366 ? 15.248 1.986 22.040 1.00 90.62 366 ARG A N 1
ATOM 2726 C CA . ARG A 1 366 ? 16.570 2.527 22.444 1.00 90.62 366 ARG A CA 1
ATOM 2727 C C . ARG A 1 366 ? 17.748 1.932 21.658 1.00 90.62 366 ARG A C 1
ATOM 2729 O O . ARG A 1 366 ? 18.752 2.612 21.481 1.00 90.62 366 ARG A O 1
ATOM 2736 N N . GLY A 1 367 ? 17.634 0.678 21.221 1.00 83.06 367 GLY A N 1
ATOM 2737 C CA . GLY A 1 367 ? 18.660 -0.019 20.436 1.00 83.06 367 GLY A CA 1
ATOM 2738 C C . GLY A 1 367 ? 18.412 -0.027 18.926 1.00 83.06 367 GLY A C 1
ATOM 2739 O O . GLY A 1 367 ? 19.158 -0.683 18.206 1.00 83.06 367 GLY A O 1
ATOM 2740 N N . LEU A 1 368 ? 17.361 0.641 18.437 1.00 83.94 368 LEU A N 1
ATOM 2741 C CA . LEU A 1 368 ? 17.029 0.631 17.016 1.00 83.94 368 LEU A CA 1
ATOM 2742 C C . LEU A 1 368 ? 18.052 1.460 16.228 1.00 83.94 368 LEU A C 1
ATOM 2744 O O . LEU A 1 368 ? 18.150 2.673 16.401 1.00 83.94 368 LEU A O 1
ATOM 2748 N N . THR A 1 369 ? 18.773 0.813 15.317 1.00 76.31 369 THR A N 1
ATOM 2749 C CA . THR A 1 369 ? 19.625 1.480 14.331 1.00 76.31 369 THR A CA 1
ATOM 2750 C C . THR A 1 369 ? 18.830 1.698 13.039 1.00 76.31 369 THR A C 1
ATOM 2752 O O . THR A 1 369 ? 18.438 0.752 12.359 1.00 76.31 369 THR A O 1
ATOM 2755 N N . GLY A 1 370 ? 18.545 2.960 12.700 1.00 77.06 370 GLY A N 1
ATOM 2756 C CA . GLY A 1 370 ? 17.798 3.341 11.492 1.00 77.06 370 GLY A CA 1
ATOM 2757 C C . GLY A 1 370 ? 16.426 3.969 11.765 1.00 77.06 370 GLY A C 1
ATOM 2758 O O . GLY A 1 370 ? 16.144 4.444 12.863 1.00 77.06 370 GLY A O 1
ATOM 2759 N N . LYS A 1 371 ? 15.568 4.027 10.736 1.00 75.94 371 LYS A N 1
ATOM 2760 C CA . LYS A 1 371 ? 14.238 4.661 10.816 1.00 75.94 371 LYS A CA 1
ATOM 2761 C C . LYS A 1 371 ? 13.196 3.692 11.391 1.00 75.94 371 LYS A C 1
ATOM 2763 O O . LYS A 1 371 ? 13.112 2.551 10.950 1.00 75.94 371 LYS A O 1
ATOM 2768 N N . ILE A 1 372 ? 12.331 4.179 12.290 1.00 77.50 372 ILE A N 1
ATOM 2769 C CA . ILE A 1 372 ? 11.176 3.422 12.832 1.00 77.50 372 ILE A CA 1
ATOM 2770 C C . ILE A 1 372 ? 10.219 2.994 11.706 1.00 77.50 372 ILE A C 1
ATOM 2772 O O . ILE A 1 372 ? 9.676 1.888 11.701 1.00 77.50 372 ILE A O 1
ATOM 2776 N N . HIS A 1 373 ? 10.027 3.883 10.732 1.00 76.44 373 HIS A N 1
ATOM 2777 C CA . HIS A 1 373 ? 9.200 3.650 9.557 1.00 76.44 373 HIS A CA 1
ATOM 2778 C C . HIS A 1 373 ? 10.090 3.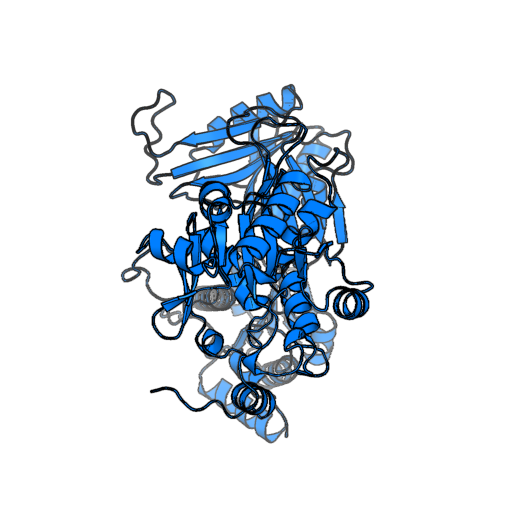637 8.316 1.00 76.44 373 HIS A C 1
ATOM 2780 O O . HIS A 1 373 ? 10.669 4.663 7.953 1.00 76.44 373 HIS A O 1
ATOM 2786 N N . GLN A 1 374 ? 10.180 2.486 7.654 1.00 67.06 374 GLN A N 1
ATOM 2787 C CA . GLN A 1 374 ? 10.725 2.414 6.304 1.00 67.06 374 GLN A CA 1
ATOM 2788 C C . GLN A 1 374 ? 9.669 2.982 5.355 1.00 67.06 374 GLN A C 1
ATOM 2790 O O . GLN A 1 374 ? 8.597 2.407 5.189 1.00 67.06 374 GLN A O 1
ATOM 2795 N N . ARG A 1 375 ? 9.940 4.169 4.811 1.00 71.94 375 ARG A N 1
ATOM 2796 C CA . ARG A 1 375 ? 9.072 4.841 3.841 1.00 71.94 375 ARG A CA 1
ATOM 2797 C C . ARG A 1 375 ? 9.768 4.787 2.489 1.00 71.94 375 ARG A C 1
ATOM 2799 O O . ARG A 1 375 ? 10.885 5.284 2.371 1.00 71.94 375 ARG A O 1
ATOM 2806 N N . GLN A 1 376 ? 9.118 4.200 1.491 1.00 71.25 376 GLN A N 1
ATOM 2807 C CA . GLN A 1 376 ? 9.560 4.304 0.107 1.00 71.25 376 GLN A CA 1
ATOM 2808 C C . GLN A 1 376 ? 8.988 5.597 -0.462 1.00 71.25 376 GLN A C 1
ATOM 2810 O O . GLN A 1 376 ? 7.793 5.688 -0.708 1.00 71.25 376 GLN A O 1
ATOM 2815 N N . THR A 1 377 ? 9.828 6.618 -0.595 1.00 80.06 377 THR A N 1
ATOM 2816 C CA . THR A 1 377 ? 9.438 7.929 -1.138 1.00 80.06 377 THR A CA 1
ATOM 2817 C C . THR A 1 377 ? 10.072 8.210 -2.494 1.00 80.06 377 THR A C 1
ATOM 2819 O O . THR A 1 377 ? 9.881 9.283 -3.055 1.00 80.06 377 THR A O 1
ATOM 2822 N N . LEU A 1 378 ? 10.822 7.253 -3.039 1.00 84.69 378 LEU A N 1
ATOM 2823 C CA . LEU A 1 378 ? 11.410 7.387 -4.362 1.00 84.69 378 LEU A CA 1
ATOM 2824 C C . LEU A 1 378 ? 10.302 7.471 -5.407 1.00 84.69 378 LEU A C 1
ATOM 2826 O O . LEU A 1 378 ? 9.388 6.646 -5.425 1.00 84.69 378 LEU A O 1
ATOM 2830 N N . ILE A 1 379 ? 10.411 8.481 -6.262 1.00 86.00 379 ILE A N 1
ATOM 2831 C CA . ILE A 1 379 ? 9.601 8.598 -7.467 1.00 86.00 379 ILE A CA 1
ATOM 2832 C C . ILE A 1 379 ? 10.250 7.699 -8.512 1.00 86.00 379 ILE A C 1
ATOM 2834 O O . ILE A 1 379 ? 11.438 7.822 -8.803 1.00 86.00 379 ILE A O 1
ATOM 2838 N N . THR A 1 380 ? 9.465 6.772 -9.036 1.00 88.06 380 THR A N 1
ATOM 2839 C CA . THR A 1 380 ? 9.912 5.740 -9.973 1.00 88.06 380 THR A CA 1
ATOM 2840 C C . THR A 1 380 ? 9.214 5.940 -11.313 1.00 88.06 380 THR A C 1
ATOM 2842 O O . THR A 1 380 ? 8.098 6.447 -11.325 1.00 88.06 380 THR A O 1
ATOM 2845 N N . PRO A 1 381 ? 9.827 5.606 -12.452 1.00 86.06 381 PRO A N 1
ATOM 2846 C CA . PRO A 1 381 ? 9.135 5.695 -13.735 1.00 86.06 381 PRO A CA 1
ATOM 2847 C C . PRO A 1 381 ? 8.056 4.603 -13.851 1.00 86.06 381 PRO A C 1
ATOM 2849 O O . PRO A 1 381 ? 8.203 3.523 -13.266 1.00 86.06 381 PRO A O 1
ATOM 2852 N N . SER A 1 382 ? 6.989 4.882 -14.606 1.00 87.12 382 SER A N 1
ATOM 2853 C CA . SER A 1 382 ? 5.939 3.902 -14.923 1.00 87.12 382 SER A CA 1
ATOM 2854 C C . SER A 1 382 ? 6.468 2.732 -15.756 1.00 87.12 382 SER A C 1
ATOM 2856 O O . SER A 1 382 ? 7.533 2.818 -16.376 1.00 87.12 382 SER A O 1
ATOM 2858 N N . LEU A 1 383 ? 5.715 1.627 -15.803 1.00 83.50 383 LEU A N 1
ATOM 2859 C CA . LEU A 1 383 ? 6.095 0.449 -16.596 1.00 83.50 383 LEU A CA 1
ATOM 2860 C C . LEU A 1 383 ? 6.205 0.736 -18.105 1.00 83.50 383 LEU A C 1
ATOM 2862 O O . LEU A 1 383 ? 7.037 0.123 -18.772 1.00 83.50 383 LEU A O 1
ATOM 2866 N N . HIS A 1 384 ? 5.466 1.720 -18.623 1.00 83.69 384 HIS A N 1
ATOM 2867 C CA . HIS A 1 384 ? 5.555 2.195 -20.013 1.00 83.69 384 HIS A CA 1
ATOM 2868 C C . HIS A 1 384 ? 6.928 2.774 -20.371 1.00 83.69 384 HIS A C 1
ATOM 2870 O O . HIS A 1 384 ? 7.317 2.789 -21.535 1.00 83.69 384 HIS A O 1
ATOM 2876 N N . ALA A 1 385 ? 7.714 3.204 -19.380 1.00 86.75 385 ALA A N 1
ATOM 2877 C CA . ALA A 1 385 ? 9.079 3.666 -19.613 1.00 86.75 385 ALA A CA 1
ATOM 2878 C C . ALA A 1 385 ? 10.078 2.517 -19.855 1.00 86.75 385 ALA A C 1
ATOM 2880 O O . ALA A 1 385 ? 11.247 2.781 -20.153 1.00 86.75 385 ALA A O 1
ATOM 2881 N N . TYR A 1 386 ? 9.666 1.255 -19.711 1.00 92.25 386 TYR A N 1
ATOM 2882 C CA . TYR A 1 386 ? 10.523 0.082 -19.873 1.00 92.25 386 TYR A CA 1
ATOM 2883 C C . TYR A 1 386 ? 10.182 -0.651 -21.166 1.00 92.25 386 TYR A C 1
ATOM 2885 O O . TYR A 1 386 ? 9.015 -0.833 -21.482 1.00 92.25 386 TYR A O 1
ATOM 2893 N N . GLY A 1 387 ? 11.191 -1.131 -21.885 1.00 95.25 387 GLY A N 1
ATOM 2894 C CA . GLY A 1 387 ? 11.047 -2.092 -22.976 1.00 95.25 387 GLY A CA 1
ATOM 2895 C C . GLY A 1 387 ? 11.862 -3.347 -22.699 1.00 95.25 387 GLY A C 1
ATOM 2896 O O . GLY A 1 387 ? 12.873 -3.295 -21.996 1.00 95.25 387 GLY A O 1
ATOM 2897 N N . ILE A 1 388 ? 11.435 -4.481 -23.248 1.00 97.50 388 ILE A N 1
ATOM 2898 C CA . ILE A 1 388 ? 12.158 -5.752 -23.157 1.00 97.50 388 ILE A CA 1
ATOM 2899 C C . ILE A 1 388 ? 12.677 -6.126 -24.538 1.00 97.50 388 ILE A C 1
ATOM 2901 O O . ILE A 1 388 ? 11.945 -6.105 -25.521 1.00 97.50 388 ILE A O 1
ATOM 2905 N N . LEU A 1 389 ? 13.944 -6.515 -24.594 1.00 97.50 389 LEU A N 1
ATOM 2906 C CA . LEU A 1 389 ? 14.603 -7.064 -25.763 1.00 97.50 389 LEU A CA 1
ATOM 2907 C C . LEU A 1 389 ? 15.020 -8.507 -25.481 1.00 97.50 389 LEU A C 1
ATOM 2909 O O . LEU A 1 389 ? 16.000 -8.764 -24.775 1.00 97.50 389 LEU A O 1
ATOM 2913 N N . LEU A 1 390 ? 14.274 -9.449 -26.055 1.00 96.75 390 LEU A N 1
ATOM 2914 C CA . LEU A 1 390 ? 14.579 -10.873 -26.017 1.00 96.75 390 LEU A CA 1
ATOM 2915 C C . LEU A 1 390 ? 15.405 -11.261 -27.247 1.00 96.75 390 LEU A C 1
ATOM 2917 O O . LEU A 1 390 ? 14.918 -11.250 -28.379 1.00 96.75 390 LEU A O 1
ATOM 2921 N N . LEU A 1 391 ? 16.659 -11.647 -27.021 1.00 94.56 391 LEU A N 1
ATOM 2922 C CA . LEU A 1 391 ? 17.549 -12.111 -28.082 1.00 94.56 391 LEU A CA 1
ATOM 2923 C C . LEU A 1 391 ? 17.372 -13.618 -28.298 1.00 94.56 391 LEU A C 1
ATOM 2925 O O . LEU A 1 391 ? 17.680 -14.433 -27.423 1.00 94.56 391 LEU A O 1
ATOM 2929 N N . ALA A 1 392 ? 16.905 -13.989 -29.490 1.00 91.50 392 ALA A N 1
ATOM 2930 C CA . ALA A 1 392 ? 16.664 -15.374 -29.889 1.00 91.50 392 ALA A CA 1
ATOM 2931 C C . ALA A 1 392 ? 17.264 -15.716 -31.271 1.00 91.50 392 ALA A C 1
ATOM 2933 O O . ALA A 1 392 ? 16.996 -16.783 -31.817 1.00 91.50 392 ALA A O 1
ATOM 2934 N N . ALA A 1 393 ? 18.136 -14.865 -31.818 1.00 83.69 393 ALA A N 1
ATOM 2935 C CA . ALA A 1 393 ? 18.682 -14.995 -33.173 1.00 83.69 393 ALA A CA 1
ATOM 2936 C C . ALA A 1 393 ? 19.874 -15.968 -33.334 1.00 83.69 393 ALA A C 1
ATOM 2938 O O . ALA A 1 393 ? 20.428 -16.083 -34.425 1.00 83.69 393 ALA A O 1
ATOM 2939 N N . GLY A 1 394 ? 20.284 -16.675 -32.276 1.00 79.75 394 GLY A N 1
ATOM 2940 C CA . GLY A 1 394 ? 21.465 -17.546 -32.303 1.00 79.75 394 GLY A CA 1
ATOM 2941 C C . GLY A 1 394 ? 21.318 -18.799 -33.182 1.00 79.75 394 GLY A C 1
ATOM 2942 O O . GLY A 1 394 ? 20.319 -19.514 -33.109 1.00 79.75 394 GLY A O 1
ATOM 2943 N N . GLU A 1 395 ? 22.366 -19.126 -33.945 1.00 73.88 395 GLU A N 1
ATOM 2944 C CA . GLU A 1 395 ? 22.392 -20.254 -34.898 1.00 73.88 395 GLU A CA 1
ATOM 2945 C C . GLU A 1 395 ? 22.411 -21.650 -34.257 1.00 73.88 395 GLU A C 1
ATOM 2947 O O . GLU A 1 395 ? 22.209 -22.649 -34.939 1.00 73.88 395 GLU A O 1
ATOM 2952 N N . SER A 1 396 ? 22.653 -21.756 -32.947 1.00 77.31 396 SER A N 1
ATOM 2953 C CA . SER A 1 396 ? 22.680 -23.046 -32.235 1.00 77.31 396 SER A CA 1
ATOM 2954 C C . SER A 1 396 ? 23.675 -24.072 -32.817 1.00 77.31 396 SER A C 1
ATOM 2956 O O . SER A 1 396 ? 23.454 -25.277 -32.712 1.00 77.31 396 SER A O 1
ATOM 2958 N N . LYS A 1 397 ? 24.805 -23.614 -33.388 1.00 74.50 397 LYS A N 1
ATOM 2959 C CA . LYS A 1 397 ? 25.815 -24.460 -34.068 1.00 74.50 397 LYS A CA 1
ATOM 2960 C C . LYS A 1 397 ? 26.248 -25.688 -33.254 1.00 74.50 397 LYS A C 1
ATOM 2962 O O . LYS A 1 397 ? 26.411 -26.765 -33.812 1.00 74.50 397 LYS A O 1
ATOM 2967 N N . ARG A 1 398 ? 26.405 -25.531 -31.933 1.00 75.44 398 ARG A N 1
ATOM 2968 C CA . ARG A 1 398 ? 26.813 -26.602 -30.999 1.00 75.44 398 ARG A CA 1
ATOM 2969 C C . ARG A 1 398 ? 25.707 -27.620 -30.693 1.00 75.44 398 ARG A C 1
ATOM 2971 O O . ARG A 1 398 ? 26.013 -28.742 -30.314 1.00 75.44 398 ARG A O 1
ATOM 2978 N N . MET A 1 399 ? 24.442 -27.242 -30.870 1.00 75.88 399 MET A N 1
ATOM 2979 C CA . MET A 1 399 ? 23.278 -28.097 -30.614 1.00 75.88 399 MET A CA 1
ATOM 2980 C C . MET A 1 399 ? 22.858 -28.916 -31.836 1.00 75.88 399 MET A C 1
ATOM 2982 O O . MET A 1 399 ? 22.178 -29.927 -31.683 1.00 75.88 399 MET A O 1
ATOM 2986 N N . GLY A 1 400 ? 23.206 -28.471 -33.048 1.00 69.62 400 GLY A N 1
ATOM 2987 C CA . GLY A 1 400 ? 22.769 -29.093 -34.306 1.00 69.62 400 GLY A CA 1
ATOM 2988 C C . GLY A 1 400 ? 21.280 -28.898 -34.636 1.00 69.62 400 GLY A C 1
ATOM 2989 O O . GLY A 1 400 ? 20.860 -29.183 -35.752 1.00 69.62 400 GLY A O 1
ATOM 2990 N N . THR A 1 401 ? 20.489 -28.375 -33.695 1.00 77.94 401 THR A N 1
ATOM 2991 C CA . THR A 1 401 ? 19.079 -27.989 -33.848 1.00 77.94 401 THR A CA 1
ATOM 2992 C C . THR A 1 401 ? 18.834 -26.626 -33.192 1.00 77.94 401 THR A C 1
ATOM 2994 O O . THR A 1 401 ? 19.526 -26.315 -32.218 1.00 77.94 401 THR A O 1
ATOM 2997 N N . PRO A 1 402 ? 17.845 -25.826 -33.641 1.00 84.31 402 PRO A N 1
ATOM 2998 C CA . PRO A 1 402 ? 17.532 -24.534 -33.027 1.00 84.31 402 PRO A CA 1
ATOM 2999 C C . PRO A 1 402 ? 17.151 -24.683 -31.547 1.00 84.31 402 PRO A C 1
ATOM 3001 O O . PRO A 1 402 ? 16.074 -25.193 -31.226 1.00 84.31 402 PRO A O 1
ATOM 3004 N N . LYS A 1 403 ? 18.025 -24.240 -30.633 1.00 87.06 403 LYS A N 1
ATOM 3005 C CA . LYS A 1 403 ? 17.838 -24.436 -29.186 1.00 87.06 403 LYS A CA 1
ATOM 3006 C C . LYS A 1 403 ? 16.566 -23.776 -28.663 1.00 87.06 403 LYS A C 1
ATOM 3008 O O . LYS A 1 403 ? 15.905 -24.305 -27.783 1.00 87.06 403 LYS A O 1
ATOM 3013 N N . GLN A 1 404 ? 16.173 -22.667 -29.273 1.00 88.69 404 GLN A N 1
ATOM 3014 C CA . GLN A 1 404 ? 14.988 -21.891 -28.924 1.00 88.69 404 GLN A CA 1
ATOM 3015 C C . GLN A 1 404 ? 13.691 -22.716 -29.043 1.00 88.69 404 GLN A C 1
ATOM 3017 O O . GLN A 1 404 ? 12.728 -22.446 -28.332 1.00 88.69 404 GLN A O 1
ATOM 3022 N N . GLN A 1 405 ? 13.667 -23.740 -29.907 1.00 88.62 405 GLN A N 1
ATOM 3023 C CA . GLN A 1 405 ? 12.494 -24.596 -30.133 1.00 88.62 405 GLN A CA 1
ATOM 3024 C C . GLN A 1 405 ? 12.468 -25.844 -29.235 1.00 88.62 405 GLN A C 1
ATOM 3026 O O . GLN A 1 405 ? 11.554 -26.659 -29.345 1.00 88.62 405 GLN A O 1
ATOM 3031 N N . LEU A 1 406 ? 13.457 -26.025 -28.354 1.00 89.88 406 LEU A N 1
ATOM 3032 C CA . LEU A 1 406 ? 13.524 -27.207 -27.501 1.00 89.88 406 LEU A CA 1
ATOM 3033 C C . LEU A 1 406 ? 12.405 -27.205 -26.448 1.00 89.88 406 LEU A C 1
ATOM 3035 O O . LEU A 1 406 ? 12.168 -26.163 -25.831 1.00 89.88 406 LEU A O 1
ATOM 3039 N N . PRO A 1 407 ? 11.751 -28.355 -26.195 1.00 89.62 407 PRO A N 1
ATOM 3040 C CA . PRO A 1 407 ? 10.739 -28.472 -25.151 1.00 89.62 407 PRO A CA 1
ATOM 3041 C C . PRO A 1 407 ? 11.308 -28.245 -23.745 1.00 89.62 407 PRO A C 1
ATOM 3043 O O . PRO A 1 407 ? 12.325 -28.820 -23.367 1.00 89.62 407 PRO A O 1
ATOM 3046 N N . TYR A 1 408 ? 10.617 -27.463 -22.932 1.00 88.75 408 TYR A N 1
ATOM 3047 C CA . TYR A 1 408 ? 10.927 -27.198 -21.538 1.00 88.75 408 TYR A CA 1
ATOM 3048 C C . TYR A 1 408 ? 9.629 -26.864 -20.793 1.00 88.75 408 TYR A C 1
ATOM 3050 O O . TYR A 1 408 ? 8.887 -25.967 -21.186 1.00 88.75 408 TYR A O 1
ATOM 3058 N N . GLN A 1 409 ? 9.320 -27.633 -19.742 1.00 85.88 409 GLN A N 1
ATOM 3059 C CA . GLN A 1 409 ? 8.114 -27.459 -18.912 1.00 85.88 409 GLN A CA 1
ATOM 3060 C C . GLN A 1 409 ? 6.800 -27.347 -19.719 1.00 85.88 409 GLN A C 1
ATOM 3062 O O . GLN A 1 409 ? 5.920 -26.548 -19.407 1.00 85.88 409 GLN A O 1
ATOM 3067 N N . GLY A 1 410 ? 6.664 -28.151 -20.780 1.00 85.44 410 GLY A N 1
ATOM 3068 C CA . GLY A 1 410 ? 5.458 -28.190 -21.618 1.00 85.44 410 GLY A CA 1
ATOM 3069 C C . GLY A 1 410 ? 5.345 -27.081 -22.674 1.00 85.44 410 GLY A C 1
ATOM 3070 O O . GLY A 1 410 ? 4.313 -26.995 -23.331 1.00 85.44 410 GLY A O 1
ATOM 3071 N N . ARG A 1 411 ? 6.378 -26.249 -22.860 1.00 91.06 411 ARG A N 1
ATOM 3072 C CA . ARG A 1 411 ? 6.474 -25.198 -23.898 1.00 91.06 411 ARG A CA 1
ATOM 3073 C C . ARG A 1 411 ? 7.832 -25.258 -24.592 1.00 91.06 411 ARG A C 1
ATOM 3075 O O . ARG A 1 411 ? 8.668 -26.057 -24.191 1.00 91.06 411 ARG A O 1
ATOM 3082 N N . THR A 1 412 ? 8.093 -24.438 -25.607 1.00 92.88 412 THR A N 1
ATOM 3083 C CA . THR A 1 412 ? 9.472 -24.252 -26.100 1.00 92.88 412 THR A CA 1
ATOM 3084 C C . THR A 1 412 ? 10.262 -23.293 -25.201 1.00 92.88 412 THR A C 1
ATOM 3086 O O . THR A 1 412 ? 9.667 -22.482 -24.487 1.00 92.88 412 THR A O 1
ATOM 3089 N N . LEU A 1 413 ? 11.600 -23.342 -25.234 1.00 91.88 413 LEU A N 1
ATOM 3090 C CA . LEU A 1 413 ? 12.444 -22.364 -24.525 1.00 91.88 413 LEU A CA 1
ATOM 3091 C C . LEU A 1 413 ? 12.110 -20.917 -24.926 1.00 91.88 413 LEU A C 1
ATOM 3093 O O . LEU A 1 413 ? 12.052 -20.041 -24.065 1.00 91.88 413 LEU A O 1
ATOM 3097 N N . LEU A 1 414 ? 11.806 -20.678 -26.207 1.00 94.06 414 LEU A N 1
ATOM 3098 C CA . LEU A 1 414 ? 11.352 -19.378 -26.702 1.00 94.06 414 LEU A CA 1
ATOM 3099 C C . LEU A 1 414 ? 10.042 -18.940 -26.048 1.00 94.06 414 LEU A C 1
ATOM 3101 O O . LEU A 1 414 ? 9.959 -17.835 -25.520 1.00 94.06 414 LEU A O 1
ATOM 3105 N N . GLN A 1 415 ? 9.035 -19.812 -26.038 1.00 94.06 415 GLN A N 1
ATOM 3106 C CA . GLN A 1 415 ? 7.742 -19.522 -25.417 1.00 94.06 415 GLN A CA 1
ATOM 3107 C C . GLN A 1 415 ? 7.864 -19.302 -23.905 1.00 94.06 415 GLN A C 1
ATOM 3109 O O . GLN A 1 415 ? 7.152 -18.467 -23.349 1.00 94.06 415 GLN A O 1
ATOM 3114 N N . HIS A 1 416 ? 8.770 -20.018 -23.235 1.00 93.19 416 HIS A N 1
ATOM 3115 C CA . HIS A 1 416 ? 9.052 -19.815 -21.816 1.00 93.19 416 HIS A CA 1
ATOM 3116 C C . HIS A 1 416 ? 9.661 -18.429 -21.554 1.00 93.19 416 HIS A C 1
ATOM 3118 O O . HIS A 1 416 ? 9.174 -17.693 -20.697 1.00 93.19 416 HIS A O 1
ATOM 3124 N N . ALA A 1 417 ? 10.674 -18.038 -22.334 1.00 95.00 417 ALA A N 1
ATOM 3125 C CA . ALA A 1 417 ? 11.308 -16.726 -22.220 1.00 95.00 417 ALA A CA 1
ATOM 3126 C C . ALA A 1 417 ? 10.337 -15.576 -22.550 1.00 95.00 417 ALA A C 1
ATOM 3128 O O . ALA A 1 417 ? 10.302 -14.579 -21.830 1.00 95.00 417 ALA A O 1
ATOM 3129 N N . VAL A 1 418 ? 9.504 -15.732 -23.586 1.00 95.81 418 VAL A N 1
ATOM 3130 C CA . VAL A 1 418 ? 8.453 -14.761 -23.935 1.00 95.81 418 VAL A CA 1
ATOM 3131 C C . VAL A 1 418 ? 7.421 -14.644 -22.817 1.00 95.81 418 VAL A C 1
ATOM 3133 O O . VAL A 1 418 ? 7.063 -13.534 -22.442 1.00 95.81 418 VAL A O 1
ATOM 3136 N N . GLN A 1 419 ? 6.986 -15.754 -22.218 1.00 94.38 419 GLN A N 1
ATOM 3137 C CA . GLN A 1 419 ? 6.073 -15.704 -21.075 1.00 94.38 419 GLN A CA 1
ATOM 3138 C C . GLN A 1 419 ? 6.693 -14.955 -19.888 1.00 94.38 419 GLN A C 1
ATOM 3140 O O . GLN A 1 419 ? 6.011 -14.151 -19.252 1.00 94.38 419 GLN A O 1
ATOM 3145 N N . ALA A 1 420 ? 7.973 -15.203 -19.590 1.00 94.69 420 ALA A N 1
ATOM 3146 C CA . ALA A 1 420 ? 8.676 -14.495 -18.526 1.00 94.69 420 ALA A CA 1
ATOM 3147 C C . ALA A 1 420 ? 8.704 -12.980 -18.784 1.00 94.69 420 ALA A C 1
ATOM 3149 O O . ALA A 1 420 ? 8.406 -12.213 -17.865 1.00 94.69 420 ALA A O 1
ATOM 3150 N N . ALA A 1 421 ? 9.003 -12.575 -20.026 1.00 95.62 421 ALA A N 1
ATOM 3151 C CA . ALA A 1 421 ? 9.017 -11.183 -20.470 1.00 95.62 421 ALA A CA 1
ATOM 3152 C C . ALA A 1 421 ? 7.633 -10.522 -20.374 1.00 95.62 421 ALA A C 1
ATOM 3154 O O . ALA A 1 421 ? 7.493 -9.501 -19.709 1.00 95.62 421 ALA A O 1
ATOM 3155 N N . LEU A 1 422 ? 6.598 -11.139 -20.950 1.00 93.69 422 LEU A N 1
ATOM 3156 C CA . LEU A 1 422 ? 5.227 -10.616 -20.922 1.00 93.69 422 LEU A CA 1
ATOM 3157 C C . LEU A 1 422 ? 4.674 -10.496 -19.499 1.00 93.69 422 LEU A C 1
ATOM 3159 O O . LEU A 1 422 ? 3.944 -9.557 -19.195 1.00 93.69 422 LEU A O 1
ATOM 3163 N N . GLY A 1 423 ? 5.069 -11.396 -18.593 1.00 90.00 423 GLY A N 1
ATOM 3164 C CA . GLY A 1 423 ? 4.673 -11.315 -17.187 1.00 90.00 423 GLY A CA 1
ATOM 3165 C C . GLY A 1 423 ? 5.173 -10.057 -16.462 1.00 90.00 423 GLY A C 1
ATOM 3166 O O . GLY A 1 423 ? 4.655 -9.734 -15.395 1.00 90.00 423 GLY A O 1
ATOM 3167 N N . VAL A 1 424 ? 6.163 -9.336 -17.009 1.00 89.81 424 VAL A N 1
ATOM 3168 C CA . VAL A 1 424 ? 6.617 -8.049 -16.453 1.00 89.81 424 VAL A CA 1
ATOM 3169 C C . VAL A 1 424 ? 5.534 -6.975 -16.581 1.00 89.81 424 VAL A C 1
ATOM 3171 O O . VAL A 1 424 ? 5.427 -6.140 -15.686 1.00 89.81 424 VAL A O 1
ATOM 3174 N N . GLY A 1 425 ? 4.731 -7.022 -17.649 1.00 85.06 425 GLY A N 1
ATOM 3175 C CA . GLY A 1 425 ? 3.623 -6.095 -17.898 1.00 85.06 425 GLY A CA 1
ATOM 3176 C C . GLY A 1 425 ? 3.944 -4.908 -18.812 1.00 85.06 425 GLY A C 1
ATOM 3177 O O . GLY A 1 425 ? 3.040 -4.152 -19.133 1.00 85.06 425 GLY A O 1
ATOM 3178 N N . THR A 1 426 ? 5.184 -4.737 -19.285 1.00 85.06 426 THR A N 1
ATOM 3179 C CA . THR A 1 426 ? 5.470 -3.692 -20.287 1.00 85.06 426 THR A CA 1
ATOM 3180 C C . THR A 1 426 ? 4.815 -4.002 -21.638 1.00 85.06 426 THR A C 1
ATOM 3182 O O . THR A 1 426 ? 4.830 -5.143 -22.098 1.00 85.06 426 THR A O 1
ATOM 3185 N N . GLU A 1 427 ? 4.317 -2.958 -22.299 1.00 83.94 427 GLU A N 1
ATOM 3186 C CA . GLU A 1 427 ? 3.740 -2.992 -23.650 1.00 83.94 427 GLU A CA 1
ATOM 3187 C C . GLU A 1 427 ? 4.806 -3.069 -24.764 1.00 83.94 427 GLU A C 1
ATOM 3189 O O . GLU A 1 427 ? 4.485 -3.155 -25.946 1.00 83.94 427 GLU A O 1
ATOM 3194 N N . HIS A 1 428 ? 6.097 -3.004 -24.423 1.00 90.81 428 HIS A N 1
ATOM 3195 C CA . HIS A 1 428 ? 7.187 -2.844 -25.391 1.00 90.81 428 HIS A CA 1
ATOM 3196 C C . HIS A 1 428 ? 8.137 -4.047 -25.379 1.00 90.81 428 HIS A C 1
ATOM 3198 O O . HIS A 1 428 ? 9.333 -3.914 -25.102 1.00 90.81 428 HIS A O 1
ATOM 3204 N N . THR A 1 429 ? 7.607 -5.240 -25.665 1.00 95.44 429 THR A N 1
ATOM 3205 C CA . THR A 1 429 ? 8.403 -6.476 -25.749 1.00 95.44 429 THR A CA 1
ATOM 3206 C C . THR A 1 429 ? 8.780 -6.791 -27.195 1.00 95.44 429 THR A C 1
ATOM 3208 O O . THR A 1 429 ? 7.934 -7.135 -28.018 1.00 95.44 429 THR A O 1
ATOM 3211 N N . VAL A 1 430 ? 10.077 -6.722 -27.499 1.00 96.94 430 VAL A N 1
ATOM 3212 C CA . VAL A 1 430 ? 10.654 -7.037 -28.809 1.00 96.94 430 VAL A CA 1
ATOM 3213 C C . VAL A 1 430 ? 11.414 -8.358 -28.758 1.00 96.94 430 VAL A C 1
ATOM 3215 O O . VAL A 1 430 ? 12.293 -8.556 -27.916 1.00 96.94 430 VAL A O 1
ATOM 3218 N N . VAL A 1 431 ? 11.119 -9.250 -29.703 1.00 97.00 431 VAL A N 1
ATOM 3219 C CA . VAL A 1 431 ? 11.810 -10.531 -29.882 1.00 97.00 431 VAL A CA 1
ATOM 3220 C C . VAL A 1 431 ? 12.619 -10.491 -31.173 1.00 97.00 431 VAL A C 1
ATOM 3222 O O . VAL A 1 431 ? 12.061 -10.355 -32.261 1.00 97.00 431 VAL A O 1
ATOM 3225 N N . VAL A 1 432 ? 13.940 -10.640 -31.063 1.00 95.75 432 VAL A N 1
ATOM 3226 C CA . VAL A 1 432 ? 14.835 -10.642 -32.229 1.00 95.75 432 VAL A CA 1
ATOM 3227 C C . VAL A 1 432 ? 15.114 -12.069 -32.677 1.00 95.75 432 VAL A C 1
ATOM 3229 O O . VAL A 1 432 ? 15.677 -12.868 -31.922 1.00 95.75 432 VAL A O 1
ATOM 3232 N N . LEU A 1 433 ? 14.752 -12.376 -33.922 1.00 93.94 433 LEU A N 1
ATOM 3233 C CA . LEU A 1 433 ? 14.897 -13.693 -34.544 1.00 93.94 433 LEU A CA 1
ATOM 3234 C C . LEU A 1 433 ? 15.943 -13.674 -35.672 1.00 93.94 433 LEU A C 1
ATOM 3236 O O . LEU A 1 433 ? 16.178 -12.639 -36.289 1.00 93.94 433 LEU A O 1
ATOM 3240 N N . GLY A 1 434 ? 16.558 -14.832 -35.938 1.00 88.88 434 GLY A N 1
ATOM 3241 C CA . GLY A 1 434 ? 17.616 -15.025 -36.946 1.00 88.88 434 GLY A CA 1
ATOM 3242 C C . GLY A 1 434 ? 17.304 -16.177 -37.912 1.00 88.88 434 GLY A C 1
ATOM 3243 O O . GLY A 1 434 ? 16.216 -16.230 -38.478 1.00 88.88 434 GLY A O 1
ATOM 3244 N N . ALA A 1 435 ? 18.226 -17.139 -38.056 1.00 78.81 435 ALA A N 1
ATOM 3245 C CA . ALA A 1 435 ? 18.196 -18.229 -39.052 1.00 78.81 435 ALA A CA 1
ATOM 3246 C C . ALA A 1 435 ? 16.862 -18.992 -39.226 1.00 78.81 435 ALA A C 1
ATOM 3248 O O . ALA A 1 435 ? 16.561 -19.461 -40.320 1.00 78.81 435 ALA A O 1
ATOM 3249 N N . ALA A 1 436 ? 16.061 -19.133 -38.165 1.00 82.62 436 ALA A N 1
ATOM 3250 C CA . ALA A 1 436 ? 14.799 -19.883 -38.158 1.00 82.62 436 ALA A CA 1
ATOM 3251 C C . ALA A 1 436 ? 13.571 -19.001 -37.841 1.00 82.62 436 ALA A C 1
ATOM 3253 O O . ALA A 1 436 ? 12.565 -19.485 -37.309 1.00 82.62 436 ALA A O 1
ATOM 3254 N N . ALA A 1 437 ? 13.647 -17.708 -38.186 1.00 86.06 437 ALA A N 1
ATOM 3255 C CA . ALA A 1 437 ? 12.648 -16.697 -37.844 1.00 86.06 437 ALA A CA 1
ATOM 3256 C C . ALA A 1 437 ? 11.214 -17.071 -38.239 1.00 86.06 437 ALA A C 1
ATOM 3258 O O . ALA A 1 437 ? 10.326 -16.932 -37.409 1.00 86.06 437 ALA A O 1
ATOM 3259 N N . ALA A 1 438 ? 10.978 -17.605 -39.443 1.00 85.69 438 ALA A N 1
ATOM 3260 C CA . ALA A 1 438 ? 9.624 -17.937 -39.903 1.00 85.69 438 ALA A CA 1
ATOM 3261 C C . ALA A 1 438 ? 8.924 -18.968 -38.994 1.00 85.69 438 ALA A C 1
ATOM 3263 O O . ALA A 1 438 ? 7.811 -18.740 -38.528 1.00 85.69 438 ALA A O 1
ATOM 3264 N N . THR A 1 439 ? 9.606 -20.075 -38.679 1.00 88.12 439 THR A N 1
ATOM 3265 C CA . THR A 1 439 ? 9.054 -21.123 -37.798 1.00 88.12 439 THR A CA 1
ATOM 3266 C C . THR A 1 439 ? 8.870 -20.649 -36.357 1.00 88.12 439 THR A C 1
ATOM 3268 O O . THR A 1 439 ? 7.904 -21.024 -35.703 1.00 88.12 439 THR A O 1
ATOM 3271 N N . MET A 1 440 ? 9.782 -19.811 -35.857 1.00 90.50 440 MET A N 1
ATOM 3272 C CA . MET A 1 440 ? 9.709 -19.268 -34.499 1.00 90.50 440 MET A CA 1
ATOM 3273 C C . MET A 1 440 ? 8.617 -18.206 -34.371 1.00 90.50 440 MET A C 1
ATOM 3275 O O . MET A 1 440 ? 7.924 -18.177 -33.361 1.00 90.50 440 MET A O 1
ATOM 3279 N N . ALA A 1 441 ? 8.418 -17.381 -35.400 1.00 90.25 441 ALA A N 1
ATOM 3280 C CA . ALA A 1 441 ? 7.342 -16.400 -35.442 1.00 90.25 441 ALA A CA 1
ATOM 3281 C C . ALA A 1 441 ? 5.968 -17.074 -35.365 1.00 90.25 441 ALA A C 1
ATOM 3283 O O . ALA A 1 441 ? 5.119 -16.633 -34.601 1.00 90.25 441 ALA A O 1
ATOM 3284 N N . GLN A 1 442 ? 5.786 -18.201 -36.062 1.00 89.62 442 GLN A N 1
ATOM 3285 C CA . GLN A 1 442 ? 4.552 -18.986 -35.982 1.00 89.62 442 GLN A CA 1
ATOM 3286 C C . GLN A 1 442 ? 4.283 -19.527 -34.563 1.00 89.62 442 GLN A C 1
ATOM 3288 O O . GLN A 1 442 ? 3.141 -19.580 -34.125 1.00 89.62 442 GLN A O 1
ATOM 3293 N N . GLN A 1 443 ? 5.324 -19.893 -33.803 1.00 89.75 443 GLN A N 1
ATOM 3294 C CA . GLN A 1 443 ? 5.174 -20.342 -32.405 1.00 89.75 443 GLN A CA 1
ATOM 3295 C C . GLN A 1 443 ? 4.752 -19.226 -31.441 1.00 89.75 443 GLN A C 1
ATOM 3297 O O . GLN A 1 443 ? 4.334 -19.522 -30.317 1.00 89.75 443 GLN A O 1
ATOM 3302 N N . LEU A 1 444 ? 4.927 -17.971 -31.859 1.00 92.06 444 LEU A N 1
ATOM 3303 C CA . LEU A 1 444 ? 4.601 -16.763 -31.107 1.00 92.06 444 LEU A CA 1
ATOM 3304 C C . LEU A 1 444 ? 3.339 -16.073 -31.639 1.00 92.06 444 LEU A C 1
ATOM 3306 O O . LEU A 1 444 ? 3.012 -14.977 -31.194 1.00 92.06 444 LEU A O 1
ATOM 3310 N N . GLU A 1 445 ? 2.620 -16.695 -32.573 1.00 90.56 445 GLU A N 1
ATOM 3311 C CA . GLU A 1 445 ? 1.367 -16.155 -33.088 1.00 90.56 445 GLU A CA 1
ATOM 3312 C C . GLU A 1 445 ? 0.345 -16.004 -31.948 1.00 90.56 445 GLU A C 1
ATOM 3314 O O . GLU A 1 445 ? 0.099 -16.932 -31.176 1.00 90.56 445 GLU A O 1
ATOM 3319 N N . GLY A 1 446 ? -0.212 -14.799 -31.807 1.00 87.25 446 GLY A N 1
ATOM 3320 C CA . GLY A 1 446 ? -1.115 -14.441 -30.710 1.00 87.25 446 GLY A CA 1
ATOM 3321 C C . GLY A 1 446 ? -0.428 -14.019 -29.404 1.00 87.25 446 GLY A C 1
ATOM 3322 O O . GLY A 1 446 ? -1.126 -13.645 -28.464 1.00 87.25 446 GLY A O 1
ATOM 3323 N N . ALA A 1 447 ? 0.907 -14.045 -29.324 1.00 91.06 447 ALA A N 1
ATOM 3324 C CA . ALA A 1 447 ? 1.633 -13.389 -28.239 1.00 91.06 447 ALA A CA 1
ATOM 3325 C C . ALA A 1 447 ? 1.753 -11.882 -28.516 1.00 91.06 447 ALA A C 1
ATOM 3327 O O . ALA A 1 447 ? 2.022 -11.477 -29.646 1.00 91.06 447 ALA A O 1
ATOM 3328 N N . ASP A 1 448 ? 1.595 -11.063 -27.476 1.00 92.56 448 ASP A N 1
ATOM 3329 C CA . ASP A 1 448 ? 1.687 -9.600 -27.556 1.00 92.56 448 ASP A CA 1
ATOM 3330 C C . ASP A 1 448 ? 3.151 -9.128 -27.599 1.00 92.56 448 ASP A C 1
ATOM 3332 O O . ASP A 1 448 ? 3.693 -8.564 -26.651 1.00 92.56 448 ASP A O 1
ATOM 3336 N N . VAL A 1 449 ? 3.848 -9.488 -28.678 1.00 95.06 449 VAL A N 1
ATOM 3337 C CA . VAL A 1 449 ? 5.264 -9.177 -28.890 1.00 95.06 449 VAL A CA 1
ATOM 3338 C C . VAL A 1 449 ? 5.510 -8.673 -30.302 1.00 95.06 449 VAL A C 1
ATOM 3340 O O . VAL A 1 449 ? 4.929 -9.160 -31.272 1.00 95.06 449 VAL A O 1
ATOM 3343 N N . THR A 1 450 ? 6.469 -7.762 -30.437 1.00 95.69 450 THR A N 1
ATOM 3344 C CA . THR A 1 450 ? 6.938 -7.311 -31.746 1.00 95.69 450 THR A CA 1
ATOM 3345 C C . THR A 1 450 ? 8.125 -8.151 -32.193 1.00 95.69 450 THR A C 1
ATOM 3347 O O . THR A 1 450 ? 9.153 -8.228 -31.517 1.00 95.69 450 THR A O 1
ATOM 3350 N N . ILE A 1 451 ? 8.003 -8.789 -33.354 1.00 95.38 451 ILE A N 1
ATOM 3351 C CA . ILE A 1 451 ? 9.062 -9.629 -33.916 1.00 95.38 451 ILE A CA 1
ATOM 3352 C C . ILE A 1 451 ? 9.946 -8.791 -34.838 1.00 95.38 451 ILE A C 1
ATOM 3354 O O . ILE A 1 451 ? 9.472 -8.207 -35.811 1.00 95.38 451 ILE A O 1
ATOM 3358 N N . VAL A 1 452 ? 11.251 -8.797 -34.572 1.00 94.81 452 VAL A N 1
ATOM 3359 C CA . VAL A 1 452 ? 12.266 -8.183 -35.433 1.00 94.81 452 VAL A CA 1
ATOM 3360 C C . VAL A 1 452 ? 13.115 -9.287 -36.053 1.00 94.81 452 VAL A C 1
ATOM 3362 O O . VAL A 1 452 ? 13.833 -10.011 -35.362 1.00 94.81 452 VAL A O 1
ATOM 3365 N N . ALA A 1 453 ? 13.031 -9.431 -37.374 1.00 92.06 453 ALA A N 1
ATOM 3366 C CA . ALA A 1 453 ? 13.881 -10.348 -38.122 1.00 92.06 453 ALA A CA 1
ATOM 3367 C C . ALA A 1 453 ? 15.236 -9.682 -38.400 1.00 92.06 453 ALA A C 1
ATOM 3369 O O . ALA A 1 453 ? 15.324 -8.741 -39.188 1.00 92.06 453 ALA A O 1
ATOM 3370 N N . ASN A 1 454 ? 16.295 -10.173 -37.760 1.00 90.69 454 ASN A N 1
ATOM 3371 C CA . ASN A 1 454 ? 17.655 -9.720 -38.018 1.00 90.69 454 ASN A CA 1
ATOM 3372 C C . ASN A 1 454 ? 18.242 -10.525 -39.184 1.00 90.69 454 ASN A C 1
ATOM 3374 O O . ASN A 1 454 ? 18.518 -11.709 -39.019 1.00 90.69 454 ASN A O 1
ATOM 3378 N N . GLY A 1 455 ? 18.446 -9.894 -40.343 1.00 86.38 455 GLY A N 1
ATOM 3379 C CA . GLY A 1 455 ? 19.093 -10.525 -41.502 1.00 86.38 455 GLY A CA 1
ATOM 3380 C C . GLY A 1 455 ? 20.594 -10.779 -41.310 1.00 86.38 455 GLY A C 1
ATOM 3381 O O . GLY A 1 455 ? 21.129 -11.730 -41.873 1.00 86.38 455 GLY A O 1
ATOM 3382 N N . ASP A 1 456 ? 21.247 -9.999 -40.445 1.00 86.00 456 ASP A N 1
ATOM 3383 C CA . ASP A 1 456 ? 22.697 -10.013 -40.216 1.00 86.00 456 ASP A CA 1
ATOM 3384 C C . ASP A 1 456 ? 23.089 -10.802 -38.956 1.00 86.00 456 ASP A C 1
ATOM 3386 O O . ASP A 1 456 ? 24.124 -10.549 -38.332 1.00 86.00 456 ASP A O 1
ATOM 3390 N N . TYR A 1 457 ? 22.260 -11.765 -38.542 1.00 83.62 457 TYR A N 1
ATOM 3391 C CA . TYR A 1 457 ? 22.490 -12.568 -37.334 1.00 83.62 457 TYR A CA 1
ATOM 3392 C C . TYR A 1 457 ? 23.816 -13.351 -37.374 1.00 83.62 457 TYR A C 1
ATOM 3394 O O . TYR A 1 457 ? 24.416 -13.596 -36.328 1.00 83.62 457 TYR A O 1
ATOM 3402 N N . ALA A 1 458 ? 24.290 -13.711 -38.572 1.00 81.94 458 ALA A N 1
ATOM 3403 C CA . ALA A 1 458 ? 25.537 -14.447 -38.777 1.00 81.94 458 ALA A CA 1
ATOM 3404 C C . ALA A 1 458 ? 26.795 -13.609 -38.470 1.00 81.94 458 ALA A C 1
ATOM 3406 O O . ALA A 1 458 ? 27.863 -14.168 -38.229 1.00 81.94 458 ALA A O 1
ATOM 3407 N N . SER A 1 459 ? 26.668 -12.277 -38.446 1.00 81.88 459 SER A N 1
ATOM 3408 C CA . SER A 1 459 ? 27.760 -11.333 -38.163 1.00 81.88 459 SER A CA 1
ATOM 3409 C C . SER A 1 459 ? 28.042 -11.154 -36.663 1.00 81.88 459 SER A C 1
ATOM 3411 O O . SER A 1 459 ? 28.928 -10.382 -36.294 1.00 81.88 459 SER A O 1
ATOM 3413 N N . GLY A 1 460 ? 27.296 -11.855 -35.803 1.00 81.69 460 GLY A N 1
ATOM 3414 C CA . GLY A 1 460 ? 27.499 -11.908 -34.357 1.00 81.69 460 GLY A CA 1
ATOM 3415 C C . GLY A 1 460 ? 26.354 -11.301 -33.543 1.00 81.69 460 GLY A C 1
ATOM 3416 O O . GLY A 1 460 ? 25.430 -10.677 -34.065 1.00 81.69 460 GLY A O 1
ATOM 3417 N N . MET A 1 461 ? 26.394 -11.499 -32.223 1.00 85.25 461 MET A N 1
ATOM 3418 C CA . MET A 1 461 ? 25.315 -11.093 -31.306 1.00 85.25 461 MET A CA 1
ATOM 3419 C C . MET A 1 461 ? 25.042 -9.579 -31.311 1.00 85.25 461 MET A C 1
ATOM 3421 O O . MET A 1 461 ? 23.900 -9.170 -31.077 1.00 85.25 461 MET A O 1
ATOM 3425 N N . ALA A 1 462 ? 26.049 -8.750 -31.604 1.00 90.19 462 ALA A N 1
ATOM 3426 C CA . ALA A 1 462 ? 25.907 -7.299 -31.621 1.00 90.19 462 ALA A CA 1
ATOM 3427 C C . ALA A 1 462 ? 24.808 -6.825 -32.584 1.00 90.19 462 ALA A C 1
ATOM 3429 O O . ALA A 1 462 ? 23.995 -5.981 -32.210 1.00 90.19 462 ALA A O 1
ATOM 3430 N N . THR A 1 463 ? 24.709 -7.419 -33.781 1.00 91.81 463 THR A N 1
ATOM 3431 C CA . THR A 1 463 ? 23.701 -7.023 -34.784 1.00 91.81 463 THR A CA 1
ATOM 3432 C C . THR A 1 463 ? 22.278 -7.249 -34.283 1.00 91.81 463 THR A C 1
ATOM 3434 O O . THR A 1 463 ? 21.383 -6.466 -34.586 1.00 91.81 463 THR A O 1
ATOM 3437 N N . SER A 1 464 ? 22.074 -8.265 -33.439 1.00 93.56 464 SER A N 1
ATOM 3438 C CA . SER A 1 464 ? 20.766 -8.563 -32.851 1.00 93.56 464 SER A CA 1
ATOM 3439 C C . SER A 1 464 ? 20.366 -7.529 -31.800 1.00 93.56 464 SER A C 1
ATOM 3441 O O . SER A 1 464 ? 19.215 -7.099 -31.774 1.00 93.56 464 SER A O 1
ATOM 3443 N N . ILE A 1 465 ? 21.317 -7.093 -30.963 1.00 94.56 465 ILE A N 1
ATOM 3444 C CA . ILE A 1 465 ? 21.075 -6.019 -29.988 1.00 94.56 465 ILE A CA 1
ATOM 3445 C C . ILE A 1 465 ? 20.776 -4.711 -30.715 1.00 94.56 465 ILE A C 1
ATOM 3447 O O . ILE A 1 465 ? 19.779 -4.064 -30.405 1.00 94.56 465 ILE A O 1
ATOM 3451 N N . VAL A 1 466 ? 21.616 -4.343 -31.687 1.00 95.00 466 VAL A N 1
ATOM 3452 C CA . VAL A 1 466 ? 21.474 -3.104 -32.459 1.00 95.00 466 VAL A CA 1
ATOM 3453 C C . VAL A 1 466 ? 20.131 -3.084 -33.182 1.00 95.00 466 VAL A C 1
ATOM 3455 O O . VAL A 1 466 ? 19.367 -2.148 -32.992 1.00 95.00 466 VAL A O 1
ATOM 3458 N N . SER A 1 467 ? 19.796 -4.138 -33.930 1.00 94.88 467 SER A N 1
ATOM 3459 C CA . SER A 1 467 ? 18.539 -4.225 -34.682 1.00 94.88 467 SER A CA 1
ATOM 3460 C C . SER A 1 467 ? 17.308 -4.053 -33.783 1.00 94.88 467 SER A C 1
ATOM 3462 O O . SER A 1 467 ? 16.441 -3.223 -34.067 1.00 94.88 467 SER A O 1
ATOM 3464 N N . GLY A 1 468 ? 17.257 -4.772 -32.657 1.00 95.44 468 GLY A N 1
ATOM 3465 C CA . GLY A 1 468 ? 16.141 -4.672 -31.718 1.00 95.44 468 GLY A CA 1
ATOM 3466 C C . GLY A 1 468 ? 16.065 -3.324 -30.998 1.00 95.44 468 GLY A C 1
ATOM 3467 O O . GLY A 1 468 ? 14.987 -2.743 -30.900 1.00 95.44 468 GLY A O 1
ATOM 3468 N N . LEU A 1 469 ? 17.198 -2.784 -30.537 1.00 95.88 469 LEU A N 1
ATOM 3469 C CA . LEU A 1 469 ? 17.239 -1.474 -29.882 1.00 95.88 469 LEU A CA 1
ATOM 3470 C C . LEU A 1 469 ? 16.868 -0.344 -30.852 1.00 95.88 469 LEU A C 1
ATOM 3472 O O . LEU A 1 469 ? 16.093 0.536 -30.486 1.00 95.88 469 LEU A O 1
ATOM 3476 N N . THR A 1 470 ? 17.361 -0.374 -32.092 1.00 95.31 470 THR A N 1
ATOM 3477 C CA . THR A 1 470 ? 16.987 0.600 -33.125 1.00 95.31 470 THR A CA 1
ATOM 3478 C C . THR A 1 470 ? 15.484 0.563 -33.385 1.00 95.31 470 THR A C 1
ATOM 3480 O O . THR A 1 470 ? 14.859 1.620 -33.431 1.00 95.31 470 THR A O 1
ATOM 3483 N N . HIS A 1 471 ? 14.882 -0.627 -33.473 1.00 95.81 471 HIS A N 1
ATOM 3484 C CA . HIS A 1 471 ? 13.431 -0.761 -33.597 1.00 95.81 471 HIS A CA 1
ATOM 3485 C C . HIS A 1 471 ? 12.690 -0.111 -32.416 1.00 95.81 471 HIS A C 1
ATOM 3487 O O . HIS A 1 471 ? 11.813 0.724 -32.632 1.00 95.81 471 HIS A O 1
ATOM 3493 N N . ILE A 1 472 ? 13.085 -0.422 -31.175 1.00 94.38 472 ILE A N 1
ATOM 3494 C CA . ILE A 1 472 ? 12.481 0.174 -29.971 1.00 94.38 472 ILE A CA 1
ATOM 3495 C C . ILE A 1 472 ? 12.595 1.699 -29.999 1.00 94.38 472 ILE A C 1
ATOM 3497 O O . ILE A 1 472 ? 11.613 2.388 -29.754 1.00 94.38 472 ILE A O 1
ATOM 3501 N N . MET A 1 473 ? 13.761 2.245 -30.338 1.00 94.06 473 MET A N 1
ATOM 3502 C CA . MET A 1 473 ? 13.962 3.695 -30.370 1.00 94.06 473 MET A CA 1
ATOM 3503 C C . MET A 1 473 ? 13.123 4.398 -31.444 1.00 94.06 473 MET A C 1
ATOM 3505 O O . MET A 1 473 ? 12.712 5.536 -31.228 1.00 94.06 473 MET A O 1
ATOM 3509 N N . MET A 1 474 ? 12.871 3.749 -32.585 1.00 93.31 474 MET A N 1
ATOM 3510 C CA . MET A 1 474 ? 12.072 4.325 -33.674 1.00 93.31 474 MET A CA 1
ATOM 3511 C C . MET A 1 474 ? 10.567 4.270 -33.402 1.00 93.31 474 MET A C 1
ATOM 3513 O O . MET A 1 474 ? 9.857 5.209 -33.751 1.00 93.31 474 MET A O 1
ATOM 3517 N N . HIS A 1 475 ? 10.079 3.183 -32.799 1.00 92.12 475 HIS A N 1
ATOM 3518 C CA . HIS A 1 475 ? 8.642 2.944 -32.626 1.00 92.12 475 HIS A CA 1
ATOM 3519 C C . HIS A 1 475 ? 8.125 3.259 -31.218 1.00 92.12 475 HIS A C 1
ATOM 3521 O O . HIS A 1 475 ? 6.937 3.524 -31.050 1.00 92.12 475 HIS A O 1
ATOM 3527 N N . HIS A 1 476 ? 9.009 3.285 -30.219 1.00 89.62 476 HIS A N 1
ATOM 3528 C CA . HIS A 1 476 ? 8.678 3.522 -28.814 1.00 89.62 476 HIS A CA 1
ATOM 3529 C C . HIS A 1 476 ? 9.614 4.583 -28.202 1.00 89.62 476 HIS A C 1
ATOM 3531 O O . HIS A 1 476 ? 10.427 4.288 -27.317 1.00 89.62 476 HIS A O 1
ATOM 3537 N N . PRO A 1 477 ? 9.511 5.852 -28.646 1.00 85.00 477 PRO A N 1
ATOM 3538 C CA . PRO A 1 477 ? 10.409 6.933 -28.235 1.00 85.00 477 PRO A CA 1
ATOM 3539 C C . PRO A 1 477 ? 10.313 7.309 -26.751 1.00 85.00 477 PRO A C 1
ATOM 3541 O O . PRO A 1 477 ? 11.165 8.066 -26.287 1.00 85.00 477 PRO A O 1
ATOM 3544 N N . ASN A 1 478 ? 9.378 6.738 -25.991 1.00 82.56 478 ASN A N 1
ATOM 3545 C CA . ASN A 1 478 ? 9.205 6.977 -24.553 1.00 82.56 478 ASN A CA 1
ATOM 3546 C C . ASN A 1 478 ? 9.919 5.912 -23.687 1.00 82.56 478 ASN A C 1
ATOM 3548 O O . ASN A 1 478 ? 10.073 6.074 -22.477 1.00 82.56 478 ASN A O 1
ATOM 3552 N N . VAL A 1 479 ? 10.451 4.841 -24.301 1.00 90.75 479 VAL A N 1
ATOM 3553 C CA . VAL A 1 479 ? 11.202 3.790 -23.588 1.00 90.75 479 VAL A CA 1
ATOM 3554 C C . VAL A 1 479 ? 12.531 4.329 -23.058 1.00 90.75 479 VAL A C 1
ATOM 3556 O O . VAL A 1 479 ? 13.518 4.479 -23.783 1.00 90.75 479 VAL A O 1
ATOM 3559 N N . SER A 1 480 ? 12.578 4.607 -21.764 1.00 91.56 480 SER A N 1
ATOM 3560 C CA . SER A 1 480 ? 13.757 5.119 -21.067 1.00 91.56 480 SER A CA 1
ATOM 3561 C C . SER A 1 480 ? 14.660 4.016 -20.517 1.00 91.56 480 SER A C 1
ATOM 3563 O O . SER A 1 480 ? 15.825 4.277 -20.226 1.00 91.56 480 SER A O 1
ATOM 3565 N N . TYR A 1 481 ? 14.162 2.784 -20.399 1.00 94.94 481 TYR A N 1
ATOM 3566 C CA . TYR A 1 481 ? 14.917 1.644 -19.886 1.00 94.94 481 TYR A CA 1
ATOM 3567 C C . TYR A 1 481 ? 14.739 0.415 -20.773 1.00 94.94 481 TYR A C 1
ATOM 3569 O O . TYR A 1 481 ? 13.623 0.052 -21.121 1.00 94.94 481 TYR A O 1
ATOM 3577 N N . LEU A 1 482 ? 15.837 -0.259 -21.106 1.00 97.50 482 LEU A N 1
ATOM 3578 C CA . LEU A 1 482 ? 15.840 -1.481 -21.904 1.00 97.50 482 LEU A CA 1
ATOM 3579 C C . LEU A 1 482 ? 16.284 -2.670 -21.058 1.00 97.50 482 LEU A C 1
ATOM 3581 O O . LEU A 1 482 ? 17.428 -2.707 -20.605 1.00 97.50 482 LEU A O 1
ATOM 3585 N N . LEU A 1 483 ? 15.417 -3.663 -20.889 1.00 97.88 483 LEU A N 1
ATOM 3586 C CA . LEU A 1 483 ? 15.765 -4.953 -20.306 1.00 97.88 483 LEU A CA 1
ATOM 3587 C C . LEU A 1 483 ? 16.201 -5.898 -21.419 1.00 97.88 483 LEU A C 1
ATOM 3589 O O . LEU A 1 483 ? 15.395 -6.296 -22.249 1.00 97.88 483 LEU A O 1
ATOM 3593 N N . VAL A 1 484 ? 17.470 -6.288 -21.428 1.00 97.69 484 VAL A N 1
ATOM 3594 C CA . VAL A 1 484 ? 18.009 -7.268 -22.374 1.00 97.69 484 VAL A CA 1
ATOM 3595 C C . VAL A 1 484 ? 18.053 -8.635 -21.704 1.00 97.69 484 VAL A C 1
ATOM 3597 O O . VAL A 1 484 ? 18.638 -8.778 -20.628 1.00 97.69 484 VAL A O 1
ATOM 3600 N N . MET A 1 485 ? 17.473 -9.644 -22.351 1.00 96.12 485 MET A N 1
ATOM 3601 C CA . MET A 1 485 ? 17.487 -11.036 -21.895 1.00 96.12 485 MET A CA 1
ATOM 3602 C C . MET A 1 485 ? 17.711 -12.018 -23.049 1.00 96.12 485 MET A C 1
ATOM 3604 O O . MET A 1 485 ? 17.579 -11.665 -24.223 1.00 96.12 485 MET A O 1
ATOM 3608 N N . LEU A 1 486 ? 18.059 -13.259 -22.708 1.00 93.31 486 LEU A N 1
ATOM 3609 C CA . LEU A 1 486 ? 18.345 -14.322 -23.669 1.00 93.31 486 LEU A CA 1
ATOM 3610 C C . LEU A 1 486 ? 17.302 -15.438 -23.589 1.00 93.31 486 LEU A C 1
ATOM 3612 O O . LEU A 1 486 ? 16.739 -15.717 -22.533 1.00 93.31 486 LEU A O 1
ATOM 3616 N N . CYS A 1 487 ? 17.085 -16.110 -24.717 1.00 90.69 487 CYS A N 1
ATOM 3617 C CA . CYS A 1 487 ? 16.189 -17.264 -24.816 1.00 90.69 487 CYS A CA 1
ATOM 3618 C C . CYS A 1 487 ? 16.764 -18.548 -24.182 1.00 90.69 487 CYS A C 1
ATOM 3620 O O . CYS A 1 487 ? 16.029 -19.494 -23.913 1.00 90.69 487 CYS A O 1
ATOM 3622 N N . ASP A 1 488 ? 18.078 -18.622 -23.982 1.00 87.25 488 ASP A N 1
ATOM 3623 C CA . ASP A 1 488 ? 18.795 -19.834 -23.576 1.00 87.25 488 ASP A CA 1
ATOM 3624 C C . ASP A 1 488 ? 19.016 -19.967 -22.065 1.00 87.25 488 ASP A C 1
ATOM 3626 O O . ASP A 1 488 ? 19.670 -20.918 -21.644 1.00 87.25 488 ASP A O 1
ATOM 3630 N N . GLN A 1 489 ? 18.451 -19.058 -21.265 1.00 89.75 489 GLN A N 1
ATOM 3631 C CA . GLN A 1 489 ? 18.497 -19.084 -19.802 1.00 89.75 489 GLN A CA 1
ATOM 3632 C C . GLN A 1 489 ? 17.155 -19.606 -19.235 1.00 89.75 489 GLN A C 1
ATOM 3634 O O . GLN A 1 489 ? 16.262 -18.815 -18.925 1.00 89.75 489 GLN A O 1
ATOM 3639 N N . PRO A 1 490 ? 16.982 -20.932 -19.068 1.00 87.75 490 PRO A N 1
ATOM 3640 C CA . PRO A 1 490 ? 15.696 -21.591 -18.795 1.00 87.75 490 PRO A CA 1
ATOM 3641 C C . PRO A 1 490 ? 15.096 -21.279 -17.418 1.00 87.75 490 PRO A C 1
ATOM 3643 O O . PRO A 1 490 ? 13.936 -21.587 -17.163 1.00 87.75 490 PRO A O 1
ATOM 3646 N N . HIS A 1 491 ? 15.881 -20.713 -16.503 1.00 91.50 491 HIS A N 1
ATOM 3647 C CA . HIS A 1 491 ? 15.422 -20.351 -15.161 1.00 91.50 491 HIS A CA 1
ATOM 3648 C C . HIS A 1 491 ? 15.045 -18.871 -15.029 1.00 91.50 491 HIS A C 1
ATOM 3650 O O . HIS A 1 491 ? 14.642 -18.437 -13.948 1.00 91.50 491 HIS A O 1
ATOM 3656 N N . VAL A 1 492 ? 15.178 -18.079 -16.099 1.00 93.94 492 VAL A N 1
ATOM 3657 C CA . VAL A 1 492 ? 14.713 -16.690 -16.090 1.00 93.94 492 VAL A CA 1
ATOM 3658 C C . VAL A 1 492 ? 13.190 -16.685 -16.051 1.00 93.94 492 VAL A C 1
ATOM 3660 O O . VAL A 1 492 ? 12.530 -17.215 -16.937 1.00 93.94 492 VAL A O 1
ATOM 3663 N N . ASN A 1 493 ? 12.639 -16.055 -15.018 1.00 94.19 493 ASN A N 1
ATOM 3664 C CA . ASN A 1 493 ? 11.205 -15.921 -14.808 1.00 94.19 493 ASN A CA 1
ATOM 3665 C C . ASN A 1 493 ? 10.827 -14.461 -14.526 1.00 94.19 493 ASN A C 1
ATOM 3667 O O . ASN A 1 493 ? 11.681 -13.614 -14.255 1.00 94.19 493 ASN A O 1
ATOM 3671 N N . THR A 1 494 ? 9.526 -14.179 -14.555 1.00 94.12 494 THR A N 1
ATOM 3672 C CA . THR A 1 494 ? 8.967 -12.843 -14.319 1.00 94.12 494 THR A CA 1
ATOM 3673 C C . THR A 1 494 ? 9.420 -12.222 -12.998 1.00 94.12 494 THR A C 1
ATOM 3675 O O . THR A 1 494 ? 9.766 -11.044 -12.973 1.00 94.12 494 THR A O 1
ATOM 3678 N N . ALA A 1 495 ? 9.478 -13.004 -11.915 1.00 90.75 495 ALA A N 1
ATOM 3679 C CA . ALA A 1 495 ? 9.859 -12.496 -10.598 1.00 90.75 495 ALA A CA 1
ATOM 3680 C C . ALA A 1 495 ? 11.290 -11.936 -10.594 1.00 90.75 495 ALA A C 1
ATOM 3682 O O . ALA A 1 495 ? 11.546 -10.885 -10.008 1.00 90.75 495 ALA A O 1
ATOM 3683 N N . HIS A 1 496 ? 12.216 -12.595 -11.295 1.00 95.31 496 HIS A N 1
ATOM 3684 C CA . HIS A 1 496 ? 13.590 -12.112 -11.428 1.00 95.31 496 HIS A CA 1
ATOM 3685 C C . HIS A 1 496 ? 13.684 -10.833 -12.275 1.00 95.31 496 HIS A C 1
ATOM 3687 O O . HIS A 1 496 ? 14.380 -9.887 -11.904 1.00 95.31 496 HIS A O 1
ATOM 3693 N N . LEU A 1 497 ? 12.940 -10.759 -13.382 1.00 95.94 497 LEU A N 1
ATOM 3694 C CA . LEU A 1 497 ? 12.895 -9.555 -14.223 1.00 95.94 497 LEU A CA 1
ATOM 3695 C C . LEU A 1 497 ? 12.310 -8.352 -13.464 1.00 95.94 497 LEU A C 1
ATOM 3697 O O . LEU A 1 497 ? 12.878 -7.258 -13.491 1.00 95.94 497 LEU A O 1
ATOM 3701 N N . GLN A 1 498 ? 11.228 -8.567 -12.714 1.00 90.88 498 GLN A N 1
ATOM 3702 C CA . GLN A 1 498 ? 10.643 -7.559 -11.829 1.00 90.88 498 GLN A CA 1
ATOM 3703 C C . GLN A 1 498 ? 11.605 -7.159 -10.704 1.00 90.88 498 GLN A C 1
ATOM 3705 O O . GLN A 1 498 ? 11.653 -5.986 -10.341 1.00 90.88 498 GLN A O 1
ATOM 3710 N N . ALA A 1 499 ? 12.420 -8.084 -10.184 1.00 90.38 499 ALA A N 1
ATOM 3711 C CA . ALA A 1 499 ? 13.444 -7.763 -9.193 1.00 90.38 499 ALA A CA 1
ATOM 3712 C C . ALA A 1 499 ? 14.537 -6.837 -9.757 1.00 90.38 499 ALA A C 1
ATOM 3714 O O . ALA A 1 499 ? 14.993 -5.947 -9.040 1.00 90.38 499 ALA A O 1
ATOM 3715 N N . LEU A 1 500 ? 14.930 -6.986 -11.029 1.00 95.00 500 LEU A N 1
ATOM 3716 C CA . LEU A 1 500 ? 15.860 -6.064 -11.700 1.00 95.00 500 LEU A CA 1
ATOM 3717 C C . LEU A 1 500 ? 15.258 -4.663 -11.863 1.00 95.00 500 LEU A C 1
ATOM 3719 O O . LEU A 1 500 ? 15.924 -3.677 -11.545 1.00 95.00 500 LEU A O 1
ATOM 3723 N N . ILE A 1 501 ? 14.001 -4.573 -12.308 1.00 91.75 501 ILE A N 1
ATOM 3724 C CA . ILE A 1 501 ? 13.281 -3.295 -12.426 1.00 91.75 501 ILE A CA 1
ATOM 3725 C C . ILE A 1 501 ? 13.149 -2.641 -11.054 1.00 91.75 501 ILE A C 1
ATOM 3727 O O . ILE A 1 501 ? 13.556 -1.498 -10.881 1.00 91.75 501 ILE A O 1
ATOM 3731 N N . HIS A 1 502 ? 12.680 -3.381 -10.050 1.00 85.62 502 HIS A N 1
ATOM 3732 C CA . HIS A 1 502 ? 12.551 -2.877 -8.688 1.00 85.62 502 HIS A CA 1
ATOM 3733 C C . HIS A 1 502 ? 13.904 -2.416 -8.131 1.00 85.62 502 HIS A C 1
ATOM 3735 O O . HIS A 1 502 ? 14.002 -1.337 -7.552 1.00 85.62 502 HIS A O 1
ATOM 3741 N N . LYS A 1 503 ? 14.980 -3.181 -8.350 1.00 88.62 503 LYS A N 1
ATOM 3742 C CA . LYS A 1 503 ? 16.326 -2.779 -7.934 1.00 88.62 503 LYS A CA 1
ATOM 3743 C C . LYS A 1 503 ? 16.753 -1.480 -8.612 1.00 88.62 503 LYS A C 1
ATOM 3745 O O . LYS A 1 503 ? 17.280 -0.616 -7.921 1.00 88.62 503 LYS A O 1
ATOM 3750 N N . GLN A 1 504 ? 16.496 -1.318 -9.910 1.00 90.88 504 GLN A N 1
ATOM 3751 C CA . GLN A 1 504 ? 16.775 -0.071 -10.623 1.00 90.88 504 GLN A CA 1
ATOM 3752 C C . GLN A 1 504 ? 15.937 1.094 -10.090 1.00 90.88 504 GLN A C 1
ATOM 3754 O O . GLN A 1 504 ? 16.481 2.167 -9.862 1.00 90.88 504 GLN A O 1
ATOM 3759 N N . GLN A 1 505 ? 14.646 0.886 -9.846 1.00 83.75 505 GLN A N 1
ATOM 3760 C CA . GLN A 1 505 ? 13.750 1.884 -9.264 1.00 83.75 505 GLN A CA 1
ATOM 3761 C C . GLN A 1 505 ? 14.209 2.331 -7.867 1.00 83.75 505 GLN A C 1
ATOM 3763 O O . GLN A 1 505 ? 14.078 3.500 -7.516 1.00 83.75 505 GLN A O 1
ATOM 3768 N N . LEU A 1 506 ? 14.782 1.415 -7.080 1.00 76.62 506 LEU A N 1
ATOM 3769 C CA . LEU A 1 506 ? 15.335 1.712 -5.758 1.00 76.62 506 LEU A CA 1
ATOM 3770 C C . LEU A 1 506 ? 16.681 2.442 -5.806 1.00 76.62 506 LEU A C 1
ATOM 3772 O O . LEU A 1 506 ? 16.961 3.247 -4.923 1.00 76.62 506 LEU A O 1
ATOM 3776 N N . THR A 1 507 ? 17.549 2.122 -6.768 1.00 82.31 507 THR A N 1
ATOM 3777 C CA . THR A 1 507 ? 18.919 2.663 -6.808 1.00 82.31 507 THR A CA 1
ATOM 3778 C C . THR A 1 507 ? 19.090 3.839 -7.760 1.00 82.31 507 THR A C 1
ATOM 3780 O O . THR A 1 507 ? 20.083 4.551 -7.653 1.00 82.31 507 THR A O 1
ATOM 3783 N N . GLY A 1 508 ? 18.187 4.016 -8.726 1.00 83.69 508 GLY A N 1
ATOM 3784 C CA . GLY A 1 508 ? 18.368 4.936 -9.849 1.00 83.69 508 GLY A CA 1
ATOM 3785 C C . GLY A 1 508 ? 19.528 4.558 -10.781 1.00 83.69 508 GLY A C 1
ATOM 3786 O O . GLY A 1 508 ? 19.925 5.372 -11.612 1.00 83.69 508 GLY A O 1
ATOM 3787 N N . ALA A 1 509 ? 20.100 3.353 -10.651 1.00 89.00 509 ALA A N 1
ATOM 3788 C CA . ALA A 1 509 ? 21.302 2.968 -11.387 1.00 89.00 509 ALA A CA 1
ATOM 3789 C C . ALA A 1 509 ? 21.071 2.979 -12.907 1.00 89.00 509 ALA A C 1
ATOM 3791 O O . ALA A 1 509 ? 20.042 2.511 -13.400 1.00 89.00 509 ALA A O 1
ATOM 3792 N N . SER A 1 510 ? 22.065 3.468 -13.658 1.00 94.50 510 SER A N 1
ATOM 3793 C CA . SER A 1 510 ? 22.024 3.458 -15.129 1.00 94.50 510 SER A CA 1
ATOM 3794 C C . SER A 1 510 ? 22.125 2.044 -15.711 1.00 94.50 510 SER A C 1
ATOM 3796 O O . SER A 1 510 ? 21.659 1.809 -16.825 1.00 94.50 510 SER A O 1
ATOM 3798 N N . VAL A 1 511 ? 22.721 1.105 -14.967 1.00 97.38 511 VAL A N 1
ATOM 3799 C CA . VAL A 1 511 ? 22.795 -0.316 -15.320 1.00 97.38 511 VAL A CA 1
ATOM 3800 C C . VAL A 1 511 ? 22.463 -1.161 -14.093 1.00 97.38 511 VAL A C 1
ATOM 3802 O O . VAL A 1 511 ? 23.091 -1.013 -13.042 1.00 97.38 511 VAL A O 1
ATOM 3805 N N . THR A 1 512 ? 21.516 -2.085 -14.246 1.00 97.88 512 THR A N 1
ATOM 3806 C CA . THR A 1 512 ? 21.173 -3.086 -13.227 1.00 97.88 512 THR A CA 1
ATOM 3807 C C . THR A 1 512 ? 21.269 -4.475 -13.838 1.00 97.88 512 THR A C 1
ATOM 3809 O O . THR A 1 512 ? 20.600 -4.753 -14.825 1.00 97.88 512 THR A O 1
ATOM 3812 N N . ALA A 1 513 ? 22.088 -5.362 -13.281 1.00 97.69 513 ALA A N 1
ATOM 3813 C CA . ALA A 1 513 ? 22.389 -6.661 -13.882 1.00 97.69 513 ALA A CA 1
ATOM 3814 C C . ALA A 1 513 ? 22.143 -7.833 -12.929 1.00 97.69 513 ALA A C 1
ATOM 3816 O O . ALA A 1 513 ? 22.186 -7.705 -11.702 1.00 97.69 513 ALA A O 1
ATOM 3817 N N . SER A 1 514 ? 21.942 -9.011 -13.511 1.00 97.62 514 SER A N 1
ATOM 3818 C CA . SER A 1 514 ? 21.939 -10.267 -12.765 1.00 97.62 514 SER A CA 1
ATOM 3819 C C . SER A 1 514 ? 23.357 -10.612 -12.310 1.00 97.62 514 SER A C 1
ATOM 3821 O O . SER A 1 514 ? 24.318 -10.398 -13.051 1.00 97.62 514 SER A O 1
ATOM 3823 N N . TYR A 1 515 ? 23.500 -11.167 -11.107 1.00 95.88 515 TYR A N 1
ATOM 3824 C CA . TYR A 1 515 ? 24.783 -11.629 -10.573 1.00 95.88 515 TYR A CA 1
ATOM 3825 C C . TYR A 1 515 ? 24.751 -13.128 -10.277 1.00 95.88 515 TYR A C 1
ATOM 3827 O O . TYR A 1 515 ? 23.935 -13.594 -9.477 1.00 95.88 515 TYR A O 1
ATOM 3835 N N . TYR A 1 516 ? 25.638 -13.878 -10.929 1.00 94.12 516 TYR A N 1
ATOM 3836 C CA . TYR A 1 516 ? 25.707 -15.338 -10.850 1.00 94.12 516 TYR A CA 1
ATOM 3837 C C . TYR A 1 516 ? 27.077 -15.852 -11.281 1.00 94.12 516 TYR A C 1
ATOM 3839 O O . TYR A 1 516 ? 27.756 -15.203 -12.072 1.00 94.12 516 TYR A O 1
ATOM 3847 N N . ALA A 1 517 ? 27.503 -17.006 -10.756 1.00 88.31 517 ALA A N 1
ATOM 3848 C CA . ALA A 1 517 ? 28.820 -17.597 -11.041 1.00 88.31 517 ALA A CA 1
ATOM 3849 C C . ALA A 1 517 ? 29.990 -16.586 -10.952 1.00 88.31 517 ALA A C 1
ATOM 3851 O O . ALA A 1 517 ? 30.879 -16.572 -11.802 1.00 88.31 517 ALA A O 1
ATOM 3852 N N . GLY A 1 518 ? 29.951 -15.685 -9.962 1.00 89.12 518 GLY A N 1
ATOM 3853 C CA . GLY A 1 518 ? 30.987 -14.668 -9.744 1.00 89.12 518 GLY A CA 1
ATOM 3854 C C . GLY A 1 518 ? 31.042 -13.540 -10.784 1.00 89.12 518 GLY A C 1
ATOM 3855 O O . GLY A 1 518 ? 32.004 -12.777 -10.792 1.00 89.12 518 GLY A O 1
ATOM 3856 N N . ARG A 1 519 ? 30.048 -13.419 -11.676 1.00 91.94 519 ARG A N 1
ATOM 3857 C CA . ARG A 1 519 ? 30.023 -12.422 -12.759 1.00 91.94 519 ARG A CA 1
ATOM 3858 C C . ARG A 1 519 ? 28.684 -11.690 -12.860 1.00 91.94 519 ARG A C 1
ATOM 3860 O O . ARG A 1 519 ? 27.641 -12.202 -12.460 1.00 91.94 519 ARG A O 1
ATOM 3867 N N . LYS A 1 520 ? 28.728 -10.483 -13.434 1.00 95.00 520 LYS A N 1
ATOM 3868 C CA . LYS A 1 520 ? 27.555 -9.679 -13.812 1.00 95.00 520 LYS A CA 1
ATOM 3869 C C . LYS A 1 520 ? 27.139 -10.062 -15.237 1.00 95.00 520 LYS A C 1
ATOM 3871 O O . LYS A 1 520 ? 27.998 -10.199 -16.109 1.00 95.00 520 LYS A O 1
ATOM 3876 N N . GLY A 1 521 ? 25.849 -10.261 -15.478 1.00 93.94 521 GLY A N 1
ATOM 3877 C CA . GLY A 1 521 ? 25.349 -10.753 -16.759 1.00 93.94 521 GLY A CA 1
ATOM 3878 C C . GLY A 1 521 ? 23.880 -10.437 -17.000 1.00 93.94 521 GLY A C 1
ATOM 3879 O O . GLY A 1 521 ? 23.207 -9.831 -16.165 1.00 93.94 521 GLY A O 1
ATOM 3880 N N . VAL A 1 522 ? 23.399 -10.851 -18.170 1.00 94.62 522 VAL A N 1
ATOM 3881 C CA . VAL A 1 522 ? 21.984 -10.754 -18.537 1.00 94.62 522 VAL A CA 1
ATOM 3882 C C . VAL A 1 522 ? 21.158 -11.846 -17.821 1.00 94.62 522 VAL A C 1
ATOM 3884 O O . VAL A 1 522 ? 21.718 -12.900 -17.507 1.00 94.62 522 VAL A O 1
ATOM 3887 N N . PRO A 1 523 ? 19.861 -11.627 -17.527 1.00 97.56 523 PRO A N 1
ATOM 3888 C CA . PRO A 1 523 ? 19.080 -10.426 -17.832 1.00 97.56 523 PRO A CA 1
ATOM 3889 C C . PRO A 1 523 ? 19.617 -9.160 -17.154 1.00 97.56 523 PRO A C 1
ATOM 3891 O O . PRO A 1 523 ? 20.059 -9.205 -16.003 1.00 97.56 523 PRO A O 1
ATOM 3894 N N . ALA A 1 524 ? 19.646 -8.052 -17.891 1.00 97.75 524 ALA A N 1
ATOM 3895 C CA . ALA A 1 524 ? 20.172 -6.775 -17.415 1.00 97.75 524 ALA A CA 1
ATOM 3896 C C . ALA A 1 524 ? 19.374 -5.605 -17.991 1.00 97.75 524 ALA A C 1
ATOM 3898 O O . ALA A 1 524 ? 18.916 -5.657 -19.129 1.00 97.75 524 ALA A O 1
ATOM 3899 N N . LEU A 1 525 ? 19.226 -4.554 -17.196 1.00 97.69 525 LEU A N 1
ATOM 3900 C CA . LEU A 1 525 ? 18.479 -3.349 -17.501 1.00 97.69 525 LEU A CA 1
ATOM 3901 C C . LEU A 1 525 ? 19.441 -2.181 -17.742 1.00 97.69 525 LEU A C 1
ATOM 3903 O O . LEU A 1 525 ? 20.351 -1.953 -16.945 1.00 97.69 525 LEU A O 1
ATOM 3907 N N . PHE A 1 526 ? 19.209 -1.430 -18.814 1.00 97.69 526 PHE A N 1
ATOM 3908 C CA . PHE A 1 526 ? 20.027 -0.301 -19.246 1.00 97.69 526 PHE A CA 1
ATOM 3909 C C . PHE A 1 526 ? 19.164 0.949 -19.371 1.00 97.69 526 PHE A C 1
ATOM 3911 O O . PHE A 1 526 ? 18.148 0.928 -20.057 1.00 97.69 526 PHE A O 1
ATOM 3918 N N . HIS A 1 527 ? 19.568 2.046 -18.744 1.00 96.12 527 HIS A N 1
ATOM 3919 C CA . HIS A 1 527 ? 18.948 3.349 -18.959 1.00 96.12 527 HIS A CA 1
ATOM 3920 C C . HIS A 1 527 ? 19.286 3.896 -20.357 1.00 96.12 527 HIS A C 1
ATOM 3922 O O . HIS A 1 527 ? 20.333 3.577 -20.926 1.00 96.12 527 HIS A O 1
ATOM 3928 N N . ARG A 1 528 ? 18.440 4.781 -20.892 1.00 94.94 528 ARG A N 1
ATOM 3929 C CA . ARG A 1 528 ? 18.592 5.433 -22.200 1.00 94.94 528 ARG A CA 1
ATOM 3930 C C . ARG A 1 528 ? 19.945 6.116 -22.387 1.00 94.94 528 ARG A C 1
ATOM 3932 O O . ARG A 1 528 ? 20.481 6.099 -23.492 1.00 94.94 528 ARG A O 1
ATOM 3939 N N . SER A 1 529 ? 20.546 6.642 -21.316 1.00 94.75 529 SER A N 1
ATOM 3940 C CA . SER A 1 529 ? 21.910 7.206 -21.353 1.00 94.75 529 SER A CA 1
ATOM 3941 C C . SER A 1 529 ? 22.984 6.199 -21.797 1.00 94.75 529 SER A C 1
ATOM 3943 O O . SER A 1 529 ? 24.069 6.601 -22.209 1.00 94.75 529 SER A O 1
ATOM 3945 N N . VAL A 1 530 ? 22.692 4.897 -21.738 1.00 96.38 530 VAL A N 1
ATOM 3946 C CA . VAL A 1 530 ? 23.590 3.796 -22.113 1.00 96.38 530 VAL A CA 1
ATOM 3947 C C . VAL A 1 530 ? 23.310 3.274 -23.531 1.00 96.38 530 VAL A C 1
ATOM 3949 O O . VAL A 1 530 ? 24.129 2.540 -24.085 1.00 96.38 530 VAL A O 1
ATOM 3952 N N . PHE A 1 531 ? 22.198 3.665 -24.167 1.00 96.38 531 PHE A N 1
ATOM 3953 C CA . PHE A 1 531 ? 21.787 3.124 -25.473 1.00 96.38 531 PHE A CA 1
ATOM 3954 C C . PHE A 1 531 ? 22.821 3.379 -26.569 1.00 96.38 531 PHE A C 1
ATOM 3956 O O . PHE A 1 531 ? 23.093 2.487 -27.367 1.00 96.38 531 PHE A O 1
ATOM 3963 N N . SER A 1 532 ? 23.469 4.547 -26.570 1.00 94.88 532 SER A N 1
ATOM 3964 C CA . SER A 1 532 ? 24.542 4.852 -27.522 1.00 94.88 532 SER A CA 1
ATOM 3965 C C . SER A 1 532 ? 25.687 3.840 -27.444 1.00 94.88 532 SER A C 1
ATOM 3967 O O . SER A 1 532 ? 26.154 3.379 -28.479 1.00 94.88 532 SER A O 1
ATOM 3969 N N . LYS A 1 533 ? 26.086 3.410 -26.238 1.00 95.00 533 LYS A N 1
ATOM 3970 C CA . LYS A 1 533 ? 27.116 2.374 -26.055 1.00 95.00 533 LYS A CA 1
ATOM 3971 C C . LYS A 1 533 ? 26.659 1.022 -26.608 1.00 95.00 533 LYS A C 1
ATOM 3973 O O . LYS A 1 533 ? 27.440 0.355 -27.281 1.00 95.00 533 LYS A O 1
ATOM 3978 N N . LEU A 1 534 ? 25.402 0.632 -26.376 1.00 95.12 534 LEU A N 1
ATOM 3979 C CA . LEU A 1 534 ? 24.838 -0.606 -26.936 1.00 95.12 534 LEU A CA 1
ATOM 3980 C C . LEU A 1 534 ? 24.819 -0.584 -28.473 1.00 95.12 534 LEU A C 1
ATOM 3982 O O . LEU A 1 534 ? 25.127 -1.596 -29.094 1.00 95.12 534 LEU A O 1
ATOM 3986 N N . LEU A 1 535 ? 24.526 0.570 -29.080 1.00 94.69 535 LEU A N 1
ATOM 3987 C CA . LEU A 1 535 ? 24.526 0.742 -30.537 1.00 94.69 535 LEU A CA 1
ATOM 3988 C C . LEU A 1 535 ? 25.926 0.649 -31.169 1.00 94.69 535 LEU A C 1
ATOM 3990 O O . LEU A 1 535 ? 26.034 0.348 -32.352 1.00 94.69 535 LEU A O 1
ATOM 3994 N N . THR A 1 536 ? 26.995 0.882 -30.399 1.00 93.62 536 THR A N 1
ATOM 3995 C CA . THR A 1 536 ? 28.386 0.754 -30.882 1.00 93.62 536 THR A CA 1
ATOM 3996 C C . THR A 1 536 ? 28.958 -0.666 -30.832 1.00 93.62 536 THR A C 1
ATOM 3998 O O . THR A 1 536 ? 30.104 -0.873 -31.234 1.00 93.62 536 THR A O 1
ATOM 4001 N N . LEU A 1 537 ? 28.199 -1.649 -30.336 1.00 92.94 537 LEU A N 1
ATOM 4002 C CA . LEU A 1 537 ? 28.652 -3.041 -30.293 1.00 92.94 537 LEU A CA 1
ATOM 4003 C C . LEU A 1 537 ? 28.889 -3.588 -31.708 1.00 92.94 537 LEU A C 1
ATOM 4005 O O . LEU A 1 537 ? 28.147 -3.290 -32.642 1.00 92.94 537 LEU A O 1
ATOM 4009 N N . THR A 1 538 ? 29.913 -4.431 -31.860 1.00 89.94 538 THR A N 1
ATOM 4010 C CA . THR A 1 538 ? 30.263 -5.076 -33.138 1.00 89.94 538 THR A CA 1
ATOM 4011 C C . THR A 1 538 ? 30.676 -6.538 -32.938 1.00 89.94 538 THR A C 1
ATOM 4013 O O . THR A 1 538 ? 31.124 -6.935 -31.858 1.00 89.94 538 THR A O 1
ATOM 4016 N N . GLY A 1 539 ? 30.510 -7.362 -33.976 1.00 88.50 539 GLY A N 1
ATOM 4017 C CA . GLY A 1 539 ? 30.870 -8.782 -33.946 1.00 88.50 539 GLY A CA 1
ATOM 4018 C C . GLY A 1 539 ? 30.125 -9.582 -32.869 1.00 88.50 539 GLY A C 1
ATOM 4019 O O . GLY A 1 539 ? 28.944 -9.359 -32.595 1.00 88.50 539 GLY A O 1
ATOM 4020 N N . ASP A 1 540 ? 30.839 -10.496 -32.213 1.00 83.56 540 ASP A N 1
ATOM 4021 C CA . ASP A 1 540 ? 30.292 -11.375 -31.168 1.00 83.56 540 ASP A CA 1
ATOM 4022 C C . ASP A 1 540 ? 30.174 -10.710 -29.783 1.00 83.56 540 ASP A C 1
ATOM 4024 O O . ASP A 1 540 ? 29.860 -11.371 -28.788 1.00 83.56 540 ASP A O 1
ATOM 4028 N N . THR A 1 541 ? 30.413 -9.397 -29.684 1.00 84.50 541 THR A N 1
ATOM 4029 C CA . THR A 1 541 ? 30.291 -8.680 -28.410 1.00 84.50 541 THR A CA 1
ATOM 4030 C C . THR A 1 541 ? 28.826 -8.530 -27.995 1.00 84.50 541 THR A C 1
ATOM 4032 O O . THR A 1 541 ? 27.965 -8.105 -28.763 1.00 84.50 541 THR A O 1
ATOM 4035 N N . GLY A 1 542 ? 28.530 -8.906 -26.751 1.00 86.69 542 GLY A N 1
ATOM 4036 C CA . GLY A 1 542 ? 27.191 -8.812 -26.171 1.00 86.69 542 GLY A CA 1
ATOM 4037 C C . GLY A 1 542 ? 27.049 -7.696 -25.152 1.00 86.69 542 GLY A C 1
ATOM 4038 O O . GLY A 1 542 ? 28.022 -7.054 -24.757 1.00 86.69 542 GLY A O 1
ATOM 4039 N N . ALA A 1 543 ? 25.834 -7.563 -24.618 1.00 90.06 543 ALA A N 1
ATOM 4040 C CA . ALA A 1 543 ? 25.509 -6.619 -23.548 1.00 90.06 543 ALA A CA 1
ATOM 4041 C C . ALA A 1 543 ? 26.444 -6.737 -22.325 1.00 90.06 543 ALA A C 1
ATOM 4043 O O . ALA A 1 543 ? 26.702 -5.747 -21.646 1.00 90.06 543 ALA A O 1
ATOM 4044 N N . LYS A 1 544 ? 27.018 -7.926 -22.084 1.00 90.62 544 LYS A N 1
ATOM 4045 C CA . LYS A 1 544 ? 28.023 -8.172 -21.040 1.00 90.62 544 LYS A CA 1
ATOM 4046 C C . LYS A 1 544 ? 29.206 -7.195 -21.097 1.00 90.62 544 LYS A C 1
ATOM 4048 O O . LYS A 1 544 ? 29.613 -6.705 -20.052 1.00 90.62 544 LYS A O 1
ATOM 4053 N N . HIS A 1 545 ? 29.710 -6.872 -22.289 1.00 91.31 545 HIS A N 1
ATOM 4054 C CA . HIS A 1 545 ? 30.838 -5.948 -22.436 1.00 91.31 545 HIS A CA 1
ATOM 4055 C C . HIS A 1 545 ? 30.482 -4.535 -21.949 1.00 91.31 545 HIS A C 1
ATOM 4057 O O . HIS A 1 545 ? 31.266 -3.881 -21.264 1.00 91.31 545 HIS A O 1
ATOM 4063 N N . VAL A 1 546 ? 29.251 -4.089 -22.228 1.00 93.69 546 VAL A N 1
ATOM 4064 C CA . VAL A 1 546 ? 28.744 -2.814 -21.712 1.00 93.69 546 VAL A CA 1
ATOM 4065 C C . VAL A 1 546 ? 28.608 -2.874 -20.195 1.00 93.69 546 VAL A C 1
ATOM 4067 O O . VAL A 1 546 ? 29.074 -1.954 -19.535 1.00 93.69 546 VAL A O 1
ATOM 4070 N N . ILE A 1 547 ? 28.057 -3.952 -19.627 1.00 95.38 547 ILE A N 1
ATOM 4071 C CA . ILE A 1 547 ? 27.931 -4.125 -18.166 1.00 95.38 547 ILE A CA 1
ATOM 4072 C C . ILE A 1 547 ? 29.300 -4.024 -17.476 1.00 95.38 547 ILE A C 1
ATOM 4074 O O . ILE A 1 547 ? 29.435 -3.310 -16.486 1.00 95.38 547 ILE A O 1
ATOM 4078 N N . GLU A 1 548 ? 30.321 -4.701 -18.004 1.00 92.62 548 GLU A N 1
ATOM 4079 C CA . GLU A 1 548 ? 31.681 -4.677 -17.447 1.00 92.62 548 GLU A CA 1
ATOM 4080 C C . GLU A 1 548 ? 32.293 -3.268 -17.460 1.00 92.62 548 GLU A C 1
ATOM 4082 O O . GLU A 1 548 ? 32.985 -2.901 -16.511 1.00 92.62 548 GLU A O 1
ATOM 4087 N N . SER A 1 549 ? 31.971 -2.443 -18.465 1.00 93.25 549 SER A N 1
ATOM 4088 C CA . SER A 1 549 ? 32.471 -1.061 -18.566 1.00 93.25 549 SER A CA 1
ATOM 4089 C C . SER A 1 549 ? 31.992 -0.120 -17.451 1.00 93.25 549 SER A C 1
ATOM 4091 O O . SER A 1 549 ? 32.600 0.928 -17.255 1.00 93.25 549 SER A O 1
ATOM 4093 N N . PHE A 1 550 ? 30.927 -0.477 -16.722 1.00 92.94 550 PHE A N 1
ATOM 4094 C CA . PHE A 1 550 ? 30.407 0.304 -15.590 1.00 92.94 550 PHE A CA 1
ATOM 4095 C C . PHE A 1 550 ? 30.950 -0.165 -14.232 1.00 92.94 550 PHE A C 1
ATOM 4097 O O . PHE A 1 550 ? 30.657 0.461 -13.217 1.00 92.94 550 PHE A O 1
ATOM 4104 N N . GLY A 1 551 ? 31.735 -1.250 -14.181 1.00 91.38 551 GLY A N 1
ATOM 4105 C CA . GLY A 1 551 ? 32.392 -1.697 -12.951 1.00 91.38 551 GLY A CA 1
ATOM 4106 C C . GLY A 1 551 ? 31.432 -1.776 -11.759 1.00 91.38 551 GLY A C 1
ATOM 4107 O O . GLY A 1 551 ? 30.391 -2.437 -11.828 1.00 91.38 551 GLY A O 1
ATOM 4108 N N . ASP A 1 552 ? 31.774 -1.104 -10.662 1.00 88.81 552 ASP A N 1
ATOM 4109 C CA . ASP A 1 552 ? 31.015 -1.119 -9.404 1.00 88.81 552 ASP A CA 1
ATOM 4110 C C . ASP A 1 552 ? 29.769 -0.221 -9.393 1.00 88.81 552 ASP A C 1
ATOM 4112 O O . ASP A 1 552 ? 28.948 -0.339 -8.487 1.00 88.81 552 ASP A O 1
ATOM 4116 N N . GLU A 1 553 ? 29.555 0.598 -10.427 1.00 91.88 553 GLU A N 1
ATOM 4117 C CA . GLU A 1 553 ? 28.331 1.402 -10.578 1.00 91.88 553 GLU A CA 1
ATOM 4118 C C . GLU A 1 553 ? 27.109 0.546 -10.953 1.00 91.88 553 GLU A C 1
ATOM 4120 O O . GLU A 1 553 ? 25.963 0.995 -10.869 1.00 91.88 553 GLU A O 1
ATOM 4125 N N . VAL A 1 554 ? 27.335 -0.708 -11.362 1.00 95.50 554 VAL A N 1
ATOM 4126 C CA . VAL A 1 554 ? 26.271 -1.654 -11.706 1.00 95.50 554 VAL A CA 1
ATOM 4127 C C . VAL A 1 554 ? 25.561 -2.143 -10.446 1.00 95.50 554 VAL A C 1
ATOM 4129 O O . VAL A 1 554 ? 26.130 -2.889 -9.642 1.00 95.50 554 VAL A O 1
ATOM 4132 N N . ALA A 1 555 ? 24.273 -1.825 -10.320 1.00 96.38 555 ALA A N 1
ATOM 4133 C CA . ALA A 1 555 ? 23.425 -2.439 -9.307 1.00 96.38 555 ALA A CA 1
ATOM 4134 C C . ALA A 1 555 ? 23.190 -3.920 -9.644 1.00 96.38 555 ALA A C 1
ATOM 4136 O O . ALA A 1 555 ? 22.981 -4.281 -10.801 1.00 96.38 555 ALA A O 1
ATOM 4137 N N . THR A 1 556 ? 23.207 -4.797 -8.640 1.00 96.50 556 THR A N 1
ATOM 4138 C CA . THR A 1 556 ? 23.088 -6.244 -8.863 1.00 96.50 556 THR A CA 1
ATOM 4139 C C . THR A 1 556 ? 21.886 -6.862 -8.162 1.00 96.50 556 THR A C 1
ATOM 4141 O O . THR A 1 556 ? 21.485 -6.438 -7.073 1.00 96.50 556 THR A O 1
ATOM 4144 N N . VAL A 1 557 ? 21.325 -7.890 -8.802 1.00 96.25 557 VAL A N 1
ATOM 4145 C CA . VAL A 1 557 ? 20.324 -8.799 -8.230 1.00 96.25 557 VAL A CA 1
ATOM 4146 C C . VAL A 1 557 ? 20.880 -10.217 -8.292 1.00 96.25 557 VAL A C 1
ATOM 4148 O O . VAL A 1 557 ? 21.302 -10.677 -9.354 1.00 96.25 557 VAL A O 1
ATOM 4151 N N . ALA A 1 558 ? 20.917 -10.904 -7.150 1.00 95.75 558 ALA A N 1
ATOM 4152 C CA . ALA A 1 558 ? 21.421 -12.270 -7.075 1.00 95.75 558 ALA A CA 1
ATOM 4153 C C . ALA A 1 558 ? 20.534 -13.214 -7.899 1.00 95.75 558 ALA A C 1
ATOM 4155 O O . ALA A 1 558 ? 19.322 -13.252 -7.705 1.00 95.75 558 ALA A O 1
ATOM 4156 N N . PHE A 1 559 ? 21.149 -13.997 -8.787 1.00 94.94 559 PHE A N 1
ATOM 4157 C CA . PHE A 1 559 ? 20.444 -14.964 -9.627 1.00 94.94 559 PHE A CA 1
ATOM 4158 C C . PHE A 1 559 ? 21.225 -16.277 -9.753 1.00 94.94 559 PHE A C 1
ATOM 4160 O O . PHE A 1 559 ? 21.701 -16.597 -10.836 1.00 94.94 559 PHE A O 1
ATOM 4167 N N . PRO A 1 560 ? 21.386 -17.068 -8.676 1.00 89.44 560 PRO A N 1
ATOM 4168 C CA . PRO A 1 560 ? 22.274 -18.237 -8.682 1.00 89.44 560 PRO A CA 1
ATOM 4169 C C . PRO A 1 560 ? 22.048 -19.213 -9.851 1.00 89.44 560 PRO A C 1
ATOM 4171 O O . PRO A 1 560 ? 23.004 -19.767 -10.386 1.00 89.44 560 PRO A O 1
ATOM 4174 N N . GLN A 1 561 ? 20.796 -19.367 -10.295 1.00 87.81 561 GLN A N 1
ATOM 4175 C CA . GLN A 1 561 ? 20.404 -20.241 -11.408 1.00 87.81 561 GLN A CA 1
ATOM 4176 C C . GLN A 1 561 ? 20.757 -19.689 -12.802 1.00 87.81 561 GLN A C 1
ATOM 4178 O O . GLN A 1 561 ? 20.703 -20.431 -13.777 1.00 87.81 561 GLN A O 1
ATOM 4183 N N . GLY A 1 562 ? 21.167 -18.423 -12.915 1.00 82.25 562 GLY A N 1
ATOM 4184 C CA . GLY A 1 562 ? 21.541 -17.791 -14.185 1.00 82.25 562 GLY A CA 1
ATOM 4185 C C . GLY A 1 562 ? 22.808 -18.341 -14.830 1.00 82.25 562 GLY A C 1
ATOM 4186 O O . GLY A 1 562 ? 23.084 -18.031 -15.987 1.00 82.25 562 GLY A O 1
ATOM 4187 N N . ALA A 1 563 ? 23.572 -19.155 -14.094 1.00 82.62 563 ALA A N 1
ATOM 4188 C CA . ALA A 1 563 ? 24.733 -19.870 -14.613 1.00 82.62 563 ALA A CA 1
ATOM 4189 C C . ALA A 1 563 ? 24.360 -21.043 -15.533 1.00 82.62 563 ALA A C 1
ATOM 4191 O O . ALA A 1 563 ? 25.226 -21.526 -16.256 1.00 82.62 563 ALA A O 1
ATOM 4192 N N . VAL A 1 564 ? 23.107 -21.503 -15.491 1.00 82.69 564 VAL A N 1
ATOM 4193 C CA . VAL A 1 564 ? 22.610 -22.587 -16.340 1.00 82.69 564 VAL A CA 1
ATOM 4194 C C . VAL A 1 564 ? 22.134 -21.988 -17.662 1.00 82.69 564 VAL A C 1
ATOM 4196 O O . VAL A 1 564 ? 21.135 -21.267 -17.690 1.00 82.69 564 VAL A O 1
ATOM 4199 N N . ASP A 1 565 ? 22.841 -22.299 -18.746 1.00 82.88 565 ASP A N 1
ATOM 4200 C CA . ASP A 1 565 ? 22.453 -21.991 -20.120 1.00 82.88 565 ASP A CA 1
ATOM 4201 C C . ASP A 1 565 ? 22.299 -23.274 -20.954 1.00 82.88 565 ASP A C 1
ATOM 4203 O O . ASP A 1 565 ? 22.879 -24.325 -20.670 1.00 82.88 565 ASP A O 1
ATOM 4207 N N . VAL A 1 566 ? 21.450 -23.217 -21.981 1.00 83.50 566 VAL A N 1
ATOM 4208 C CA . VAL A 1 566 ? 21.197 -24.354 -22.878 1.00 83.50 566 VAL A CA 1
ATOM 4209 C C . VAL A 1 566 ? 22.043 -24.207 -24.138 1.00 83.50 566 VAL A C 1
ATOM 4211 O O . VAL A 1 566 ? 21.554 -23.833 -25.201 1.00 83.50 566 VAL A O 1
ATOM 4214 N N . ASP A 1 567 ? 23.341 -24.474 -24.018 1.00 82.81 567 ASP A N 1
ATOM 4215 C CA . ASP A 1 567 ? 24.296 -24.351 -25.128 1.00 82.81 567 ASP A CA 1
ATOM 4216 C C . ASP A 1 567 ? 24.738 -25.686 -25.747 1.00 82.81 567 ASP A C 1
ATOM 4218 O O . ASP A 1 567 ? 25.187 -25.708 -26.899 1.00 82.81 567 ASP A O 1
ATOM 4222 N N . THR A 1 568 ? 24.607 -26.788 -25.002 1.00 82.38 568 THR A N 1
ATOM 4223 C CA . THR A 1 568 ? 24.941 -28.153 -25.443 1.00 82.38 568 THR A CA 1
ATOM 4224 C C . THR A 1 568 ? 23.827 -29.144 -25.110 1.00 82.38 568 THR A C 1
ATOM 4226 O O . THR A 1 568 ? 22.938 -28.873 -24.295 1.00 82.38 568 THR A O 1
ATOM 4229 N N . ARG A 1 569 ? 23.848 -30.313 -25.764 1.00 80.88 569 ARG A N 1
ATOM 4230 C CA . ARG A 1 569 ? 22.802 -31.332 -25.604 1.00 80.88 569 ARG A CA 1
ATOM 4231 C C . ARG A 1 569 ? 22.814 -31.917 -24.194 1.00 80.88 569 ARG A C 1
ATOM 4233 O O . ARG A 1 569 ? 21.756 -32.203 -23.641 1.00 80.88 569 ARG A O 1
ATOM 4240 N N . GLU A 1 570 ? 23.998 -32.034 -23.607 1.00 80.88 570 GLU A N 1
ATOM 4241 C CA . GLU A 1 570 ? 24.212 -32.462 -22.229 1.00 80.88 570 GLU A CA 1
ATOM 4242 C C . GLU A 1 570 ? 23.637 -31.436 -21.245 1.00 80.88 570 GLU A C 1
ATOM 4244 O O . GLU A 1 570 ? 22.916 -31.819 -20.325 1.00 80.88 570 GLU A O 1
ATOM 4249 N N . ALA A 1 571 ? 23.884 -30.138 -21.472 1.00 81.06 571 ALA A N 1
ATOM 4250 C CA . ALA A 1 571 ? 23.327 -29.065 -20.647 1.00 81.06 571 ALA A CA 1
ATOM 4251 C C . ALA A 1 571 ? 21.791 -29.071 -20.696 1.00 81.06 571 ALA A C 1
ATOM 4253 O O . ALA A 1 571 ? 21.138 -29.071 -19.655 1.00 81.06 571 ALA A O 1
ATOM 4254 N N . TYR A 1 572 ? 21.208 -29.205 -21.894 1.00 84.56 572 TYR A N 1
ATOM 4255 C CA . TYR A 1 572 ? 19.760 -29.343 -22.065 1.00 84.56 572 TYR A CA 1
ATOM 4256 C C . TYR A 1 572 ? 19.182 -30.528 -21.276 1.00 84.56 572 TYR A C 1
ATOM 4258 O O . TYR A 1 572 ? 18.189 -30.384 -20.561 1.00 84.56 572 TYR A O 1
ATOM 4266 N N . GLN A 1 573 ? 19.812 -31.703 -21.370 1.00 82.19 573 GLN A N 1
ATOM 4267 C CA . GLN A 1 573 ? 19.369 -32.889 -20.636 1.00 82.19 573 GLN A CA 1
ATOM 4268 C C . GLN A 1 573 ? 19.422 -32.668 -19.122 1.00 82.19 573 GLN A C 1
ATOM 4270 O O . GLN A 1 573 ? 18.479 -33.044 -18.429 1.00 82.19 573 GLN A O 1
ATOM 4275 N N . GLN A 1 574 ? 20.468 -32.024 -18.601 1.00 80.81 574 GLN A N 1
ATOM 4276 C CA . GLN A 1 574 ? 20.574 -31.698 -17.175 1.00 80.81 574 GLN A CA 1
ATOM 4277 C C . GLN A 1 574 ? 19.457 -30.751 -16.719 1.00 80.81 574 GLN A C 1
ATOM 4279 O O . GLN A 1 574 ? 18.820 -31.013 -15.696 1.00 80.81 574 GLN A O 1
ATOM 4284 N N . THR A 1 575 ? 19.159 -29.715 -17.510 1.00 81.75 575 THR A N 1
ATOM 4285 C CA . THR A 1 575 ? 18.070 -28.766 -17.243 1.00 81.75 575 THR A CA 1
ATOM 4286 C C . THR A 1 575 ? 16.702 -29.454 -17.186 1.00 81.75 575 THR A C 1
ATOM 4288 O O . THR A 1 575 ? 15.913 -29.178 -16.286 1.00 81.75 575 THR A O 1
ATOM 4291 N N . VAL A 1 576 ? 16.410 -30.368 -18.117 1.00 81.19 576 VAL A N 1
ATOM 4292 C CA . VAL A 1 576 ? 15.110 -31.066 -18.179 1.00 81.19 576 VAL A CA 1
ATOM 4293 C C . VAL A 1 576 ? 14.990 -32.165 -17.115 1.00 81.19 576 VAL A C 1
ATOM 4295 O O . VAL A 1 576 ? 13.892 -32.433 -16.634 1.00 81.19 576 VAL A O 1
ATOM 4298 N N . SER A 1 577 ? 16.107 -32.778 -16.708 1.00 69.25 577 SER A N 1
ATOM 4299 C CA . SER A 1 577 ? 16.128 -33.879 -15.728 1.00 69.25 577 SER A CA 1
ATOM 4300 C C . SER A 1 577 ? 16.094 -33.418 -14.263 1.00 69.25 577 SER A C 1
ATOM 4302 O O . SER A 1 577 ? 15.985 -34.256 -13.374 1.00 69.25 577 SER A O 1
ATOM 4304 N N . GLY A 1 578 ? 16.233 -32.114 -13.987 1.00 59.34 578 GLY A N 1
ATOM 4305 C CA . GLY A 1 578 ? 16.218 -31.551 -12.627 1.00 59.34 578 GLY A CA 1
ATOM 4306 C C . GLY A 1 578 ? 17.480 -31.804 -11.786 1.00 59.34 578 GLY A C 1
ATOM 4307 O O . GLY A 1 578 ? 17.519 -31.422 -10.617 1.00 59.34 578 GLY A O 1
ATOM 4308 N N . ASN A 1 579 ? 18.529 -32.407 -12.354 1.00 43.12 579 ASN A N 1
ATOM 4309 C CA . ASN A 1 579 ? 19.791 -32.667 -11.655 1.00 43.12 579 ASN A CA 1
ATOM 4310 C C . ASN A 1 579 ? 20.686 -31.420 -11.675 1.00 43.12 579 ASN A C 1
ATOM 4312 O O . ASN A 1 579 ? 21.575 -31.290 -12.516 1.00 43.12 579 ASN A O 1
ATOM 4316 N N . ILE A 1 580 ? 20.467 -30.503 -10.732 1.00 46.03 580 ILE A N 1
ATOM 4317 C CA . ILE A 1 580 ? 21.405 -29.407 -10.467 1.00 46.03 580 ILE A CA 1
ATOM 4318 C C . ILE A 1 580 ? 22.607 -29.997 -9.720 1.00 46.03 580 ILE A C 1
ATOM 4320 O O . ILE A 1 580 ? 22.526 -30.313 -8.533 1.00 46.03 580 ILE A O 1
ATOM 4324 N N . VAL A 1 581 ? 23.734 -30.168 -10.412 1.00 38.94 581 VAL A N 1
ATOM 4325 C CA . VAL A 1 581 ? 25.013 -30.452 -9.752 1.00 38.94 581 VAL A CA 1
ATOM 4326 C C . VAL A 1 581 ? 25.403 -29.201 -8.970 1.00 38.94 581 VAL A C 1
ATOM 4328 O O . VAL A 1 581 ? 25.596 -28.139 -9.556 1.00 38.94 581 VAL A O 1
ATOM 4331 N N . ASN A 1 582 ? 25.501 -29.329 -7.645 1.00 31.27 582 ASN A N 1
ATOM 4332 C CA . ASN A 1 582 ? 26.081 -28.317 -6.765 1.00 31.27 582 ASN A CA 1
ATOM 4333 C C . ASN A 1 582 ? 27.464 -27.906 -7.298 1.00 31.27 582 ASN A C 1
ATOM 4335 O O . ASN A 1 582 ? 28.438 -28.646 -7.146 1.00 31.27 582 ASN A O 1
ATOM 4339 N N . LEU A 1 583 ? 27.542 -26.734 -7.930 1.00 33.50 583 LEU A N 1
ATOM 4340 C CA . LEU A 1 583 ? 28.803 -26.070 -8.236 1.00 33.50 583 LEU A CA 1
ATOM 4341 C C . LEU A 1 583 ? 29.379 -25.567 -6.906 1.00 33.50 583 LEU A C 1
ATOM 4343 O O . LEU A 1 583 ? 28.740 -24.769 -6.220 1.00 33.50 583 LEU A O 1
ATOM 4347 N N . ARG A 1 584 ? 30.529 -26.132 -6.527 1.00 30.58 584 ARG A N 1
ATOM 4348 C CA . ARG A 1 584 ? 31.324 -25.743 -5.355 1.00 30.58 584 ARG A CA 1
ATOM 4349 C C . ARG A 1 584 ? 31.868 -24.328 -5.472 1.00 30.58 584 ARG A C 1
ATOM 4351 O O . ARG A 1 584 ? 32.220 -23.941 -6.609 1.00 30.58 584 ARG A O 1
#

Sequence (584 aa):
MKEIKQIIAAYESAHLQRQRSALATVVHIDGSSYRSPGARMLITEDGRLTGAISGGCLEGDALRKALLVMMEGTPMLVTYDTSEEGGSVLGIGLGCNGIIRVLIEPIADDMEETPISLLKRIVGKRDPSILVTFFTPGNKKSSAQGTYIAVVAGHAHTTDAALPIPYEHINQDIQRVMVGQHTAFIAYESVHEEGGIIACIAYVAPAPALIVAGAGNDVLPLAQLAALLGWDITLIDGRPAYATAGRFPDCQVIISEPDAALKQVVIDDRTAIVLMSHNYAYDKAMLKAVLGSRARYIGILGPIAKRQRMLQELTEESTAIPHTGYASIYGPVGLDIGAETSEEIALAIMAEIQAVFAGRHGGHLRGLTGKIHQRQTLITPSLHAYGILLLAAGESKRMGTPKQQLPYQGRTLLQHAVQAALGVGTEHTVVVLGAAAATMAQQLEGADVTIVANGDYASGMATSIVSGLTHIMMHHPNVSYLLVMLCDQPHVNTAHLQALIHKQQLTGASVTASYYAGRKGVPALFHRSVFSKLLTLTGDTGAKHVIESFGDEVATVAFPQGAVDVDTREAYQQTVSGNIVNLR

Mean predicted aligned error: 8.78 Å

Radius of gyration: 29.07 Å; Cα contacts (8 Å, |Δi|>4): 1155; chains: 1; bounding box: 60×70×78 Å